Protein AF-A0A955VWE9-F1 (afdb_monomer_lite)

Foldseek 3Di:
DVVVLVVLLVVLVVFEVLSVLQVVDPCSSVQWDKDKAAAFGWPFAALAQLFWKKAWQAAKKFWWAQDPNDTDRQEIDGHSDMASVLCLVVVAGRRTIIGTNHTTMIIIGGSVVCNVCCVVRLQNCQAVVQVNVVVLADGAAYWYKHWDDDPNATKIWIWHQHPVRKIWIWIDGGNFPKIKIATPPDDAPDKAWDDDPLKIKIFGHHVQAGRIIIIGDDDPCNNVNSCRNRVRNGQDPQLSVCCNVPVGSVVDDDDDDWAAQASQQRHTPVNLLVQVVVDDQALVSSCVPRVGCQAFNPSSQVSCVSNPNPFWFKWAKAWDDDQDPFKTKIWTFGPDDWQDDEFQQWWKKKWFQQPNDIDIHIFGFLDDDRRGTMGMAGHDPPDRVRVCCVVCHPVRGMMIIGHTHYDLGDAADAAEAAEAAEDSSCSSLSSVLVRCPPPGNYAYEYEYEYAVVRDGGCPVVVVVCVVSVSYHYHYHNCVVRNDDALVNLLVVCVVRPPYQYEYEDPPVRCSHSVVSCVVSPPAFVSYGYRYDDDRPGDDDDTDHRPPDDDDDDDDDDDDDDDDPSVVSVVVVVVD

Sequence (575 aa):
TTAGRAQLLGELAAQSDLFQALAAEADFADALAEVAIPPGGRLMREGEPADALYLITSGIAGIYRRDAGREVKVGQAGAGECVGELGLVSRAPRAATVMAETFLKALRLSGDWFRARYAGSETLRAWFGTLEGAYQLPRRGLVTRHGGELEGRDAMTNLYHLDDGRQVAVTLVVGDAVVNATQIGARPDASLGYAGGGVERTLHLRGDRLVGVSAVGPWAELPDVMERLLDRRRVTGEELAAFEHGGSLSGKAPSYTDELLCVCLQVPRAEVRRAVRSGCHDVASVQARTGCGTVCGGCVPAVVDLLGGRGFMPATIEPIQEHSATVQSFFLRPAEGEVLPALAGQHVVVRARVDGDAIERAYTISGVDPEGYEITVKREDQGVFSRWLFDHAGHGETVWILPPGGSTTWTPGERPVVCFVAGIGATLAMAIVRAAGESPPGPVVVHQSGRAGEGFVFDEELTALAAAGLITRVRRATDVEGRLDEDEVAAVLASFPEADCFVCGPTSYLEQVGGYLWAQGVPADRVHVEVFEHAGGPPPAPVTALVRAAEGYFVRPVSREGGALRRALAGLARG

Structure (mmCIF, N/CA/C/O backbone):
data_AF-A0A955VWE9-F1
#
_entry.id   AF-A0A955VWE9-F1
#
loop_
_atom_site.group_PDB
_atom_site.id
_atom_site.type_symbol
_atom_site.label_atom_id
_atom_site.label_alt_id
_atom_site.label_comp_id
_atom_site.label_asym_id
_atom_site.label_entity_id
_atom_site.label_seq_id
_atom_site.pdbx_PDB_ins_code
_atom_site.Cartn_x
_atom_site.Cartn_y
_atom_site.Cartn_z
_atom_site.occupancy
_atom_site.B_iso_or_equiv
_atom_site.auth_seq_id
_atom_site.auth_comp_id
_atom_site.auth_asym_id
_atom_site.auth_atom_id
_atom_site.pdbx_PDB_model_num
ATOM 1 N N . THR A 1 1 ? -18.953 -21.162 17.338 1.00 46.75 1 THR A N 1
ATOM 2 C CA . THR A 1 1 ? -18.649 -22.421 18.061 1.00 46.75 1 THR A CA 1
ATOM 3 C C . THR A 1 1 ? -17.724 -23.263 17.203 1.00 46.75 1 THR A C 1
ATOM 5 O O . THR A 1 1 ? -17.767 -23.123 15.986 1.00 46.75 1 THR A O 1
ATOM 8 N N . THR A 1 2 ? -16.911 -24.144 17.790 1.00 52.09 2 THR A N 1
ATOM 9 C CA . THR A 1 2 ? -16.018 -25.055 17.043 1.00 52.09 2 THR A CA 1
ATOM 10 C C . THR A 1 2 ? -16.783 -25.906 16.016 1.00 52.09 2 THR A C 1
ATOM 12 O O . THR A 1 2 ? -16.316 -26.091 14.899 1.00 52.09 2 THR A O 1
ATOM 15 N N . ALA A 1 3 ? -18.015 -26.317 16.348 1.00 45.50 3 ALA A N 1
ATOM 16 C CA . ALA A 1 3 ? -18.912 -27.035 15.438 1.00 45.50 3 ALA A CA 1
ATOM 17 C C . ALA A 1 3 ? -19.350 -26.198 14.217 1.00 45.50 3 ALA A C 1
ATOM 19 O O . ALA A 1 3 ? -19.332 -26.698 13.097 1.00 45.50 3 ALA A O 1
ATOM 20 N N . GLY A 1 4 ? -19.678 -24.913 14.407 1.00 55.62 4 GLY A N 1
ATOM 21 C CA . GLY A 1 4 ? -20.035 -24.015 13.300 1.00 55.62 4 GLY A CA 1
ATOM 22 C C . GLY A 1 4 ? -18.854 -23.698 12.375 1.00 55.62 4 GLY A C 1
ATOM 23 O O . GLY A 1 4 ? -19.037 -23.572 11.169 1.00 55.62 4 GLY A O 1
ATOM 24 N N . ARG A 1 5 ? -17.631 -23.636 12.920 1.00 62.12 5 ARG A N 1
ATOM 25 C CA . ARG A 1 5 ? -16.400 -23.434 12.137 1.00 62.12 5 ARG A CA 1
ATOM 26 C C . ARG A 1 5 ? -16.076 -24.650 11.266 1.00 62.12 5 ARG A C 1
ATOM 28 O O . ARG A 1 5 ? -15.770 -24.481 10.094 1.00 62.12 5 ARG A O 1
ATOM 35 N N . ALA A 1 6 ? -16.192 -25.866 11.804 1.00 67.00 6 ALA A N 1
ATOM 36 C CA . ALA A 1 6 ? -15.973 -27.094 11.036 1.00 67.00 6 ALA A CA 1
ATOM 37 C C . ALA A 1 6 ? -16.998 -27.265 9.899 1.00 67.00 6 ALA A C 1
ATOM 39 O O . ALA A 1 6 ? -16.624 -27.624 8.785 1.00 67.00 6 ALA A O 1
ATOM 40 N N . GLN A 1 7 ? -18.271 -26.948 10.159 1.00 68.81 7 GLN A N 1
ATOM 41 C CA . GLN A 1 7 ? -19.314 -26.960 9.133 1.00 68.81 7 GLN A CA 1
ATOM 42 C C . GLN A 1 7 ? -19.029 -25.941 8.018 1.00 68.81 7 GLN A C 1
ATOM 44 O O . GLN A 1 7 ? -19.062 -26.305 6.847 1.00 68.81 7 GLN A O 1
ATOM 49 N N . LEU A 1 8 ? -18.677 -24.700 8.375 1.00 67.31 8 LEU A N 1
ATOM 50 C CA . LEU A 1 8 ? -18.318 -23.655 7.411 1.00 67.31 8 LEU A CA 1
ATOM 51 C C . LEU A 1 8 ? -17.132 -24.072 6.526 1.00 67.31 8 LEU A C 1
ATOM 53 O O . LEU A 1 8 ? -17.169 -23.877 5.316 1.00 67.31 8 LEU A O 1
ATOM 57 N N . LEU A 1 9 ? -16.086 -24.664 7.111 1.00 69.25 9 LEU A N 1
ATOM 58 C CA . LEU A 1 9 ? -14.929 -25.146 6.351 1.00 69.25 9 LEU A CA 1
ATOM 59 C C . LEU A 1 9 ? -15.299 -26.287 5.396 1.00 69.25 9 LEU A C 1
ATOM 61 O O . LEU A 1 9 ? -14.820 -26.297 4.265 1.00 69.25 9 LEU A O 1
ATOM 65 N N . GLY A 1 10 ? -16.183 -27.199 5.810 1.00 68.94 10 GLY A N 1
ATOM 66 C CA . GLY A 1 10 ? -16.711 -28.252 4.940 1.00 68.94 10 GLY A CA 1
ATOM 67 C C . GLY A 1 10 ? -17.553 -27.708 3.780 1.00 68.94 10 GLY A C 1
ATOM 68 O O . GLY A 1 10 ? -17.400 -28.155 2.647 1.00 68.94 10 GLY A O 1
ATOM 69 N N . GLU A 1 11 ? -18.400 -26.708 4.036 1.00 68.00 11 GLU A N 1
ATOM 70 C CA . GLU A 1 11 ? -19.211 -26.046 3.004 1.00 68.00 11 GLU A CA 1
ATOM 71 C C . GLU A 1 11 ? -18.351 -25.271 1.995 1.00 68.00 11 GLU A C 1
ATOM 73 O O . GLU A 1 11 ? -18.634 -25.311 0.800 1.00 68.00 11 GLU A O 1
ATOM 78 N N . LEU A 1 12 ? -17.284 -24.605 2.449 1.00 65.56 12 LEU A N 1
ATOM 79 C CA . LEU A 1 12 ? -16.346 -23.889 1.577 1.00 65.56 12 LEU A CA 1
ATOM 80 C C . LEU A 1 12 ? -15.490 -24.845 0.742 1.00 65.56 12 LEU A C 1
ATOM 82 O O . LEU A 1 12 ? -15.320 -24.621 -0.454 1.00 65.56 12 LEU A O 1
ATOM 86 N N . ALA A 1 13 ? -15.001 -25.930 1.347 1.00 68.31 13 ALA A N 1
ATOM 87 C CA . ALA A 1 13 ? -14.293 -26.990 0.635 1.00 68.31 13 ALA A CA 1
ATOM 88 C C . ALA A 1 13 ? -15.188 -27.630 -0.443 1.00 68.31 13 ALA A C 1
ATOM 90 O O . ALA A 1 13 ? -14.739 -27.891 -1.552 1.00 68.31 13 ALA A O 1
ATOM 91 N N . ALA A 1 14 ? -16.486 -27.802 -0.188 1.00 65.94 14 ALA A N 1
ATOM 92 C CA . ALA A 1 14 ? -17.420 -28.313 -1.194 1.00 65.94 14 ALA A CA 1
ATOM 93 C C . ALA A 1 14 ? -17.694 -27.336 -2.360 1.00 65.94 14 ALA A C 1
ATOM 95 O O . ALA A 1 14 ? -18.230 -27.751 -3.385 1.00 65.94 14 ALA A O 1
ATOM 96 N N . GLN A 1 15 ? -17.371 -26.048 -2.208 1.00 59.84 15 GLN A N 1
ATOM 97 C CA . GLN A 1 15 ? -17.632 -25.002 -3.206 1.00 59.84 15 GLN A CA 1
ATOM 98 C C . GLN A 1 15 ? -16.394 -24.616 -4.023 1.00 59.84 15 GLN A C 1
ATOM 100 O O . GLN A 1 15 ? -16.530 -23.893 -5.011 1.00 59.84 15 GLN A O 1
ATOM 105 N N . SER A 1 16 ? -15.200 -25.043 -3.606 1.00 68.06 16 SER A N 1
ATOM 106 C CA . SER A 1 16 ? -13.947 -24.606 -4.212 1.00 68.06 16 SER A CA 1
ATOM 107 C C . SER A 1 16 ? -12.825 -25.611 -3.983 1.00 68.06 16 SER A C 1
ATOM 109 O O . SER A 1 16 ? -12.411 -25.863 -2.851 1.00 68.06 16 SER A O 1
ATOM 111 N N . ASP A 1 17 ? -12.277 -26.138 -5.068 1.00 69.69 17 ASP A N 1
ATOM 112 C CA . ASP A 1 17 ? -11.199 -27.129 -5.030 1.00 69.69 17 ASP A CA 1
ATOM 113 C C . ASP A 1 17 ? -9.894 -26.534 -4.469 1.00 69.69 17 ASP A C 1
ATOM 115 O O . ASP A 1 17 ? -9.135 -27.208 -3.773 1.00 69.69 17 ASP A O 1
ATOM 119 N N . LEU A 1 18 ? -9.690 -25.220 -4.631 1.00 73.94 18 LEU A N 1
ATOM 120 C CA . LEU A 1 18 ? -8.635 -24.480 -3.935 1.00 73.94 18 LEU A CA 1
ATOM 121 C C . LEU A 1 18 ? -8.772 -24.592 -2.407 1.00 73.94 18 LEU A C 1
ATOM 123 O O . LEU A 1 18 ? -7.780 -24.721 -1.688 1.00 73.94 18 LEU A O 1
ATOM 127 N N . PHE A 1 19 ? -10.001 -24.531 -1.894 1.00 75.56 19 PHE A N 1
ATOM 128 C CA . PHE A 1 19 ? -10.256 -24.660 -0.463 1.00 75.56 19 PHE A CA 1
ATOM 129 C C . PHE A 1 19 ? -10.091 -26.101 -0.000 1.00 75.56 19 PHE A C 1
ATOM 131 O O . PHE A 1 19 ? -9.612 -26.301 1.111 1.00 75.56 19 PHE A O 1
ATOM 138 N N . GLN A 1 20 ? -10.422 -27.094 -0.832 1.00 77.44 20 GLN A N 1
ATOM 139 C CA . GLN A 1 20 ? -10.095 -28.494 -0.538 1.00 77.44 20 GLN A CA 1
ATOM 140 C C . GLN A 1 20 ? -8.583 -28.692 -0.429 1.00 77.44 20 GLN A C 1
ATOM 142 O O . GLN A 1 20 ? -8.117 -29.288 0.541 1.00 77.44 20 GLN A O 1
ATOM 147 N N . ALA A 1 21 ? -7.816 -28.132 -1.369 1.00 77.88 21 ALA A N 1
ATOM 148 C CA . ALA A 1 21 ? -6.359 -28.196 -1.359 1.00 77.88 21 ALA A CA 1
ATOM 149 C C . ALA A 1 21 ? -5.762 -27.562 -0.093 1.00 77.88 21 ALA A C 1
ATOM 151 O O . ALA A 1 21 ? -4.878 -28.142 0.529 1.00 77.88 21 ALA A O 1
ATOM 152 N N . LEU A 1 22 ? -6.270 -26.399 0.327 1.00 83.12 22 LEU A N 1
ATOM 153 C CA . LEU A 1 22 ? -5.845 -25.750 1.570 1.00 83.12 22 LEU A CA 1
ATOM 154 C C . LEU A 1 22 ? -6.295 -26.521 2.822 1.00 83.12 22 LEU A C 1
ATOM 156 O O . LEU A 1 22 ? -5.528 -26.630 3.774 1.00 83.12 22 LEU A O 1
ATOM 160 N N . ALA A 1 23 ? -7.508 -27.079 2.822 1.00 82.69 23 ALA A N 1
ATOM 161 C CA . ALA A 1 23 ? -8.064 -27.830 3.948 1.00 82.69 23 ALA A CA 1
ATOM 162 C C . ALA A 1 23 ? -7.419 -29.203 4.165 1.00 82.69 23 ALA A C 1
ATOM 164 O O . ALA A 1 23 ? -7.522 -29.748 5.264 1.00 82.69 23 ALA A O 1
ATOM 165 N N . ALA A 1 24 ? -6.743 -29.745 3.151 1.00 83.56 24 ALA A N 1
ATOM 166 C CA . ALA A 1 24 ? -5.959 -30.969 3.267 1.00 83.56 24 ALA A CA 1
ATOM 167 C C . ALA A 1 24 ? -4.662 -30.781 4.079 1.00 83.56 24 ALA A C 1
ATOM 169 O O . ALA A 1 24 ? -4.081 -31.762 4.544 1.00 83.56 24 ALA A O 1
ATOM 170 N N . GLU A 1 25 ? -4.201 -29.541 4.267 1.00 85.38 25 GLU A N 1
ATOM 171 C CA . GLU A 1 25 ? -2.979 -29.243 5.009 1.00 85.38 25 GLU A CA 1
ATOM 172 C C . GLU A 1 25 ? -3.196 -29.283 6.530 1.00 85.38 25 GLU A C 1
ATOM 174 O O . GLU A 1 25 ? -4.198 -28.798 7.067 1.00 85.38 25 GLU A O 1
ATOM 179 N N . ALA A 1 26 ? -2.201 -29.803 7.253 1.00 79.50 26 ALA A N 1
ATOM 180 C CA . ALA A 1 26 ? -2.237 -29.873 8.712 1.00 79.50 26 ALA A CA 1
ATOM 181 C C . ALA A 1 26 ? -2.402 -28.481 9.346 1.00 79.50 26 ALA A C 1
ATOM 183 O O . ALA A 1 26 ? -1.812 -27.500 8.881 1.00 79.50 26 ALA A O 1
ATOM 184 N N . ASP A 1 27 ? -3.167 -28.408 10.436 1.00 82.19 27 ASP A N 1
ATOM 185 C CA . ASP A 1 27 ? -3.446 -27.194 11.222 1.00 82.19 27 ASP A CA 1
ATOM 186 C C . ASP A 1 27 ? -4.120 -26.054 10.432 1.00 82.19 27 ASP A C 1
ATOM 188 O O . ASP A 1 27 ? -4.168 -24.916 10.904 1.00 82.19 27 ASP A O 1
ATOM 192 N N . PHE A 1 28 ? -4.654 -26.323 9.231 1.00 83.19 28 PHE A N 1
ATOM 193 C CA . PHE A 1 28 ? -5.336 -25.309 8.418 1.00 83.19 28 PHE A CA 1
ATOM 194 C C . PHE A 1 28 ? -6.487 -24.656 9.179 1.00 83.19 28 PHE A C 1
ATOM 196 O O . PHE A 1 28 ? -6.595 -23.433 9.224 1.00 83.19 28 PHE A O 1
ATOM 203 N N . ALA A 1 29 ? -7.316 -25.469 9.836 1.00 79.56 29 ALA A N 1
ATOM 204 C CA . ALA A 1 29 ? -8.454 -24.974 10.596 1.00 79.56 29 ALA A CA 1
ATOM 205 C C . ALA A 1 29 ? -8.041 -24.040 11.742 1.00 79.56 29 ALA A C 1
ATOM 207 O O . ALA A 1 29 ? -8.810 -23.133 12.051 1.00 79.56 29 ALA A O 1
ATOM 208 N N . ASP A 1 30 ? -6.858 -24.215 12.334 1.00 79.56 30 ASP A N 1
ATOM 209 C CA . ASP A 1 30 ? -6.364 -23.410 13.460 1.00 79.56 30 ASP A CA 1
ATOM 210 C C . ASP A 1 30 ? -5.670 -22.121 12.997 1.00 79.56 30 ASP A C 1
ATOM 212 O O . ASP A 1 30 ? -5.654 -21.123 13.715 1.00 79.56 30 ASP A O 1
ATOM 216 N N . ALA A 1 31 ? -5.168 -22.100 11.761 1.00 83.00 31 ALA A N 1
ATOM 217 C CA . ALA A 1 31 ? -4.455 -20.968 11.173 1.00 83.00 31 ALA A CA 1
ATOM 218 C C . ALA A 1 31 ? -5.357 -19.836 10.644 1.00 83.00 31 ALA A C 1
ATOM 220 O O . ALA A 1 31 ? -4.852 -18.819 10.156 1.00 83.00 31 ALA A O 1
ATOM 221 N N . LEU A 1 32 ? -6.680 -20.009 10.710 1.00 84.50 32 LEU A N 1
ATOM 222 C CA . LEU A 1 32 ? -7.656 -19.073 10.150 1.00 84.50 32 LEU A CA 1
ATOM 223 C C . LEU A 1 32 ? -8.135 -18.046 11.186 1.00 84.50 32 LEU A C 1
ATOM 225 O O . LEU A 1 32 ? -8.531 -18.387 12.302 1.00 84.50 32 LEU A O 1
ATOM 229 N N . ALA A 1 33 ? -8.188 -16.779 10.793 1.00 84.75 33 ALA A N 1
ATOM 230 C CA . ALA A 1 33 ? -8.828 -15.715 11.561 1.00 84.75 33 ALA A CA 1
ATOM 231 C C . ALA A 1 33 ? -10.059 -15.197 10.811 1.00 84.75 33 ALA A C 1
ATOM 233 O O . ALA A 1 33 ? -10.001 -14.969 9.606 1.00 84.75 33 ALA A O 1
ATOM 234 N N . GLU A 1 34 ? -11.181 -15.015 11.504 1.00 82.62 34 GLU A N 1
ATOM 235 C CA . GLU A 1 34 ? -12.373 -14.422 10.894 1.00 82.62 34 GLU A CA 1
ATOM 236 C C . GLU A 1 34 ? -12.161 -12.926 10.665 1.00 82.62 34 GLU A C 1
ATOM 238 O O . GLU A 1 34 ? -11.672 -12.210 11.537 1.00 82.62 34 GLU A O 1
ATOM 243 N N . VAL A 1 35 ? -12.545 -12.460 9.481 1.00 80.88 35 VAL A N 1
ATOM 244 C CA . VAL A 1 35 ? -12.499 -11.055 9.089 1.00 80.88 35 VAL A CA 1
ATOM 245 C C . VAL A 1 35 ? -13.864 -10.674 8.537 1.00 80.88 35 VAL A C 1
ATOM 247 O O . VAL A 1 35 ? -14.406 -11.352 7.665 1.00 80.88 35 VAL A O 1
ATOM 250 N N . ALA A 1 36 ? -14.426 -9.583 9.049 1.00 69.69 36 ALA A N 1
ATOM 251 C CA . ALA A 1 36 ? -15.669 -9.005 8.562 1.00 69.69 36 ALA A CA 1
ATOM 252 C C . ALA A 1 36 ? -15.424 -7.540 8.210 1.00 69.69 36 ALA A C 1
ATOM 254 O O . ALA A 1 36 ? -14.909 -6.785 9.030 1.00 69.69 36 ALA A O 1
ATOM 255 N N . ILE A 1 37 ? -15.776 -7.157 6.986 1.00 68.50 37 ILE A N 1
ATOM 256 C CA . ILE A 1 37 ? -15.509 -5.832 6.439 1.00 68.50 37 ILE A CA 1
ATOM 257 C C . ILE A 1 37 ? -16.820 -5.248 5.896 1.00 68.50 37 ILE A C 1
ATOM 259 O O . ILE A 1 37 ? -17.484 -5.902 5.085 1.00 68.50 37 ILE A O 1
ATOM 263 N N . PRO A 1 38 ? -17.236 -4.045 6.334 1.00 51.91 38 PRO A N 1
ATOM 264 C CA . PRO A 1 38 ? -18.419 -3.386 5.790 1.00 51.91 38 PRO A CA 1
ATOM 265 C C . PRO A 1 38 ? -18.175 -2.920 4.343 1.00 51.91 38 PRO A C 1
ATOM 267 O O . PRO A 1 38 ? -17.019 -2.790 3.933 1.00 51.91 38 PRO A O 1
ATOM 270 N N . PRO A 1 39 ? -19.233 -2.618 3.566 1.00 62.88 39 PRO A N 1
ATOM 271 C CA . PRO A 1 39 ? -19.081 -2.008 2.245 1.00 62.88 39 PRO A CA 1
ATOM 272 C C . PRO A 1 39 ? -18.141 -0.790 2.277 1.00 62.88 39 PRO A C 1
ATOM 274 O O . PRO A 1 39 ? -18.254 0.063 3.153 1.00 62.88 39 PRO A O 1
ATOM 277 N N . GLY A 1 40 ? -17.206 -0.719 1.331 1.00 63.06 40 GLY A N 1
ATOM 278 C CA . GLY A 1 40 ? -16.155 0.299 1.244 1.00 63.06 40 GLY A CA 1
ATOM 279 C C . GLY A 1 40 ? -14.890 -0.003 2.058 1.00 63.06 40 GLY A C 1
ATOM 280 O O . GLY A 1 40 ? -13.843 0.589 1.795 1.00 63.06 40 GLY A O 1
ATOM 281 N N . GLY A 1 41 ? -14.936 -0.942 3.009 1.00 63.12 41 GLY A N 1
ATOM 282 C CA . GLY A 1 41 ? -13.753 -1.358 3.761 1.00 63.12 41 GLY A CA 1
ATOM 283 C C . GLY A 1 41 ? -12.804 -2.216 2.916 1.00 63.12 41 GLY A C 1
ATOM 284 O O . GLY A 1 41 ? -13.228 -2.920 2.000 1.00 63.12 41 GLY A O 1
ATOM 285 N N . ARG A 1 42 ? -11.499 -2.173 3.201 1.00 85.00 42 ARG A N 1
ATOM 286 C CA . ARG A 1 42 ? -10.464 -2.844 2.392 1.00 85.00 42 ARG A CA 1
ATOM 287 C C . ARG A 1 42 ? -9.909 -4.071 3.113 1.00 85.00 42 ARG A C 1
ATOM 289 O O . ARG A 1 42 ? -9.577 -3.991 4.286 1.00 85.00 42 ARG A O 1
ATOM 296 N N . LEU A 1 43 ? -9.800 -5.192 2.397 1.00 85.00 43 LEU A N 1
ATOM 297 C CA . LEU A 1 43 ? -9.085 -6.391 2.861 1.00 85.00 43 LEU A CA 1
ATOM 298 C C . LEU A 1 43 ? -7.570 -6.244 2.698 1.00 85.00 43 LEU A C 1
ATOM 300 O O . LEU A 1 43 ? -6.804 -6.815 3.466 1.00 85.00 43 LEU A O 1
ATOM 304 N N . MET A 1 44 ? -7.155 -5.550 1.639 1.00 89.88 44 MET A N 1
ATOM 305 C CA . MET A 1 44 ? -5.760 -5.288 1.295 1.00 89.88 44 MET A CA 1
ATOM 306 C C . MET A 1 44 ? -5.701 -4.151 0.271 1.00 89.88 44 MET A C 1
ATOM 308 O O . MET A 1 44 ? -6.672 -3.919 -0.460 1.00 89.88 44 MET A O 1
ATOM 312 N N . ARG A 1 45 ? -4.565 -3.475 0.161 1.00 87.88 45 ARG A N 1
ATOM 313 C CA . ARG A 1 45 ? -4.320 -2.415 -0.824 1.00 87.88 45 ARG A CA 1
ATOM 314 C C . ARG A 1 45 ? -3.197 -2.802 -1.765 1.00 87.88 45 ARG A C 1
ATOM 316 O O . ARG A 1 45 ? -2.216 -3.397 -1.339 1.00 87.88 45 ARG A O 1
ATOM 323 N N . GLU A 1 46 ? -3.316 -2.406 -3.028 1.00 82.94 46 GLU A N 1
ATOM 324 C CA . GLU A 1 46 ? -2.212 -2.500 -3.985 1.00 82.94 46 GLU A CA 1
ATOM 325 C C . GLU A 1 46 ? -0.940 -1.859 -3.409 1.00 82.94 46 GLU A C 1
ATOM 327 O O . GLU A 1 46 ? -0.989 -0.756 -2.865 1.00 82.94 46 GLU A O 1
ATOM 332 N N . GLY A 1 47 ? 0.190 -2.554 -3.518 1.00 75.94 47 GLY A N 1
ATOM 333 C CA . GLY A 1 47 ? 1.481 -2.109 -2.996 1.00 75.94 47 GLY A CA 1
ATOM 334 C C . GLY A 1 47 ? 1.761 -2.465 -1.530 1.00 75.94 47 GLY A C 1
ATOM 335 O O . GLY A 1 47 ? 2.915 -2.368 -1.120 1.00 75.94 47 GLY A O 1
ATOM 336 N N . GLU A 1 48 ? 0.779 -2.928 -0.745 1.00 78.75 48 GLU A N 1
ATOM 337 C CA . GLU A 1 48 ? 1.038 -3.419 0.621 1.00 78.75 48 GLU A CA 1
ATOM 338 C C . GLU A 1 48 ? 1.848 -4.729 0.604 1.00 78.75 48 GLU A C 1
ATOM 340 O O . GLU A 1 48 ? 1.767 -5.498 -0.357 1.00 78.75 48 GLU A O 1
ATOM 345 N N . PRO A 1 49 ? 2.615 -5.055 1.656 1.00 77.94 49 PRO A N 1
ATOM 346 C CA . PRO A 1 49 ? 3.199 -6.383 1.798 1.00 77.94 49 PRO A CA 1
ATOM 347 C C . PRO A 1 49 ? 2.127 -7.481 1.781 1.00 77.94 49 PRO A C 1
ATOM 349 O O . PRO A 1 49 ? 1.059 -7.360 2.383 1.00 77.94 49 PRO A O 1
ATOM 352 N N . ALA A 1 50 ? 2.419 -8.596 1.113 1.00 77.00 50 ALA A N 1
ATOM 353 C CA . ALA A 1 50 ? 1.568 -9.772 1.188 1.00 77.00 50 ALA A CA 1
ATOM 354 C C . ALA A 1 50 ? 1.856 -10.562 2.475 1.00 77.00 50 ALA A C 1
ATOM 356 O O . ALA A 1 50 ? 2.815 -11.331 2.577 1.00 77.00 50 ALA A O 1
ATOM 357 N N . ASP A 1 51 ? 1.013 -10.348 3.478 1.00 86.62 51 ASP A N 1
ATOM 358 C CA . ASP A 1 51 ? 1.120 -10.918 4.824 1.00 86.62 51 ASP A CA 1
ATOM 359 C C . ASP A 1 51 ? 0.107 -12.044 5.097 1.00 86.62 51 ASP A C 1
ATOM 361 O O . ASP A 1 51 ? 0.256 -12.799 6.055 1.00 86.62 51 ASP A O 1
ATOM 365 N N . ALA A 1 52 ? -0.921 -12.164 4.258 1.00 91.50 52 ALA A N 1
ATOM 366 C CA . ALA A 1 52 ? -2.000 -13.140 4.377 1.00 91.50 52 ALA A CA 1
ATOM 367 C C . ALA A 1 52 ? -2.724 -13.351 3.046 1.00 91.50 52 ALA A C 1
ATOM 369 O O . ALA A 1 52 ? -2.639 -12.511 2.159 1.00 91.50 52 ALA A O 1
ATOM 370 N N . LEU A 1 53 ? -3.485 -14.428 2.904 1.00 91.31 53 LEU A N 1
ATOM 371 C CA . LEU A 1 53 ? -4.530 -14.518 1.880 1.00 91.31 53 LEU A CA 1
ATOM 372 C C . LEU A 1 53 ? -5.891 -14.575 2.559 1.00 91.31 53 LEU A C 1
ATOM 374 O O . LEU A 1 53 ? -5.993 -14.943 3.731 1.00 91.31 53 LEU A O 1
ATOM 378 N N . TYR A 1 54 ? -6.930 -14.195 1.830 1.00 92.19 54 TYR A N 1
ATOM 379 C CA . TYR A 1 54 ? -8.283 -14.147 2.356 1.00 92.19 54 TYR A CA 1
ATOM 380 C C . TYR A 1 54 ? -9.182 -15.047 1.538 1.00 92.19 54 TYR A C 1
ATOM 382 O O . TYR A 1 54 ? -9.239 -14.962 0.313 1.00 92.19 54 TYR A O 1
ATOM 390 N N . LEU A 1 55 ? -9.888 -15.901 2.255 1.00 86.31 55 LEU A N 1
ATOM 391 C CA . LEU A 1 55 ? -10.838 -16.857 1.736 1.00 86.31 55 LEU A CA 1
ATOM 392 C C . LEU A 1 55 ? -12.239 -16.290 1.940 1.00 86.31 55 LEU A C 1
ATOM 394 O O . LEU A 1 55 ? -12.703 -16.205 3.077 1.00 86.31 55 LEU A O 1
ATOM 398 N N . ILE A 1 56 ? -12.900 -15.846 0.875 1.00 79.56 56 ILE A N 1
ATOM 399 C CA . ILE A 1 56 ? -14.191 -15.166 1.002 1.00 79.56 56 ILE A CA 1
ATOM 400 C C . ILE A 1 56 ? -15.271 -16.203 1.308 1.00 79.56 56 ILE A C 1
ATOM 402 O O . ILE A 1 56 ? -15.444 -17.181 0.583 1.00 79.56 56 ILE A O 1
ATOM 406 N N . THR A 1 57 ? -16.017 -15.974 2.387 1.00 72.25 57 THR A N 1
ATOM 407 C CA . THR A 1 57 ? -17.082 -16.877 2.843 1.00 72.25 57 THR A CA 1
ATOM 408 C C . THR A 1 57 ? -18.472 -16.338 2.548 1.00 72.25 57 THR A C 1
ATOM 410 O O . THR A 1 57 ? -19.403 -17.109 2.340 1.00 72.25 57 THR A O 1
ATOM 413 N N . SER A 1 58 ? -18.629 -15.014 2.491 1.00 66.75 58 SER A N 1
ATOM 414 C CA . SER A 1 58 ? -19.867 -14.367 2.050 1.00 66.75 58 SER A CA 1
ATOM 415 C C . SER A 1 58 ? -19.605 -12.924 1.631 1.00 66.75 58 SER A C 1
ATOM 417 O O . SER A 1 58 ? -18.714 -12.283 2.184 1.00 66.75 58 SER A O 1
ATOM 419 N N . GLY A 1 59 ? -20.422 -12.398 0.720 1.00 63.84 59 GLY A N 1
ATOM 420 C CA . GLY A 1 59 ? -20.299 -11.033 0.213 1.00 63.84 59 GLY A CA 1
ATOM 421 C C . GLY A 1 59 ? -19.461 -10.931 -1.058 1.00 63.84 59 GLY A C 1
ATOM 422 O O . GLY A 1 59 ? -19.096 -11.938 -1.664 1.00 63.84 59 GLY A O 1
ATOM 423 N N . ILE A 1 60 ? -19.208 -9.694 -1.475 1.00 71.81 60 ILE A N 1
ATOM 424 C CA . ILE A 1 60 ? -18.533 -9.345 -2.720 1.00 71.81 60 ILE A CA 1
ATOM 425 C C . ILE A 1 60 ? -17.351 -8.432 -2.417 1.00 71.81 60 ILE A C 1
ATOM 427 O O . ILE A 1 60 ? -17.508 -7.418 -1.738 1.00 71.81 60 ILE A O 1
ATOM 431 N N . ALA A 1 61 ? -16.190 -8.769 -2.968 1.00 81.81 61 ALA A N 1
ATOM 432 C CA . ALA A 1 61 ? -14.980 -7.971 -2.920 1.00 81.81 61 ALA A CA 1
ATOM 433 C C . ALA A 1 61 ? -14.593 -7.504 -4.331 1.00 81.81 61 ALA A C 1
ATOM 435 O O . ALA A 1 61 ? -14.329 -8.319 -5.210 1.00 81.81 61 ALA A O 1
ATOM 436 N N . GLY A 1 62 ? -14.544 -6.200 -4.571 1.00 81.38 62 GLY A N 1
ATOM 437 C CA . GLY A 1 62 ? -14.001 -5.618 -5.793 1.00 81.38 62 GLY A CA 1
ATOM 438 C C . GLY A 1 62 ? -12.474 -5.612 -5.766 1.00 81.38 62 GLY A C 1
ATOM 439 O O . GLY A 1 62 ? -11.868 -5.346 -4.729 1.00 81.38 62 GLY A O 1
ATOM 440 N N . ILE A 1 63 ? -11.852 -5.896 -6.909 1.00 84.56 63 ILE A N 1
ATOM 441 C CA . ILE A 1 63 ? -10.398 -5.909 -7.099 1.00 84.56 63 ILE A CA 1
ATOM 442 C C . ILE A 1 63 ? -10.036 -4.726 -7.995 1.00 84.56 63 ILE A C 1
ATOM 444 O O . ILE A 1 63 ? -10.479 -4.653 -9.144 1.00 84.56 63 ILE A O 1
ATOM 448 N N . TYR A 1 64 ? -9.220 -3.811 -7.491 1.00 82.69 64 TYR A N 1
ATOM 449 C CA . TYR A 1 64 ? -8.899 -2.540 -8.131 1.00 82.69 64 TYR A CA 1
ATOM 450 C C . TYR A 1 64 ? -7.395 -2.416 -8.344 1.00 82.69 64 TYR A C 1
ATOM 452 O O . TYR A 1 64 ? -6.615 -2.776 -7.465 1.00 82.69 64 TYR A O 1
ATOM 460 N N . ARG A 1 65 ? -6.991 -1.892 -9.501 1.00 77.75 65 ARG A N 1
ATOM 461 C CA . ARG A 1 65 ? -5.599 -1.521 -9.784 1.00 77.75 65 ARG A CA 1
ATOM 462 C C . ARG A 1 65 ? -5.503 -0.053 -10.130 1.00 77.75 65 ARG A C 1
ATOM 464 O O . ARG A 1 65 ? -6.433 0.509 -10.709 1.00 77.75 65 ARG A O 1
ATOM 471 N N . ARG A 1 66 ? -4.363 0.546 -9.833 1.00 74.19 66 ARG A N 1
ATOM 472 C CA . ARG A 1 66 ? -4.048 1.910 -10.221 1.00 74.19 66 ARG A CA 1
ATOM 473 C C . ARG A 1 66 ? -3.557 1.932 -11.667 1.00 74.19 66 ARG A C 1
ATOM 475 O O . ARG A 1 66 ? -2.516 1.373 -11.985 1.00 74.19 66 ARG A O 1
ATOM 482 N N . ASP A 1 67 ? -4.298 2.609 -12.535 1.00 56.00 67 ASP A N 1
ATOM 483 C CA . ASP A 1 67 ? -3.903 2.885 -13.918 1.00 56.00 67 ASP A CA 1
ATOM 484 C C . ASP A 1 67 ? -3.993 4.394 -14.175 1.00 56.00 67 ASP A C 1
ATOM 486 O O . ASP A 1 67 ? -5.017 5.016 -13.889 1.00 56.00 67 ASP A O 1
ATOM 490 N N . ALA A 1 68 ? -2.896 5.002 -14.636 1.00 55.28 68 ALA A N 1
ATOM 491 C CA . ALA A 1 68 ? -2.773 6.447 -14.866 1.00 55.28 68 ALA A CA 1
ATOM 492 C C . ALA A 1 68 ? -3.322 7.326 -13.711 1.00 55.28 68 ALA A C 1
ATOM 494 O O . ALA A 1 68 ? -3.966 8.353 -13.932 1.00 55.28 68 ALA A O 1
ATOM 495 N N . GLY A 1 69 ? -3.102 6.899 -12.461 1.00 58.06 69 GLY A N 1
ATOM 496 C CA . GLY A 1 69 ? -3.565 7.606 -11.260 1.00 58.06 69 GLY A CA 1
ATOM 497 C C . GLY A 1 69 ? -5.042 7.395 -10.895 1.00 58.06 69 GLY A C 1
ATOM 498 O O . GLY A 1 69 ? -5.515 8.009 -9.942 1.00 58.06 69 GLY A O 1
ATOM 499 N N . ARG A 1 70 ? -5.774 6.524 -11.599 1.00 58.31 70 ARG A N 1
ATOM 500 C CA . ARG A 1 70 ? -7.166 6.155 -11.292 1.00 58.31 70 ARG A CA 1
ATOM 501 C C . ARG A 1 70 ? -7.243 4.719 -10.782 1.00 58.31 70 ARG A C 1
ATOM 503 O O . ARG A 1 70 ? -6.612 3.833 -11.349 1.00 58.31 70 ARG A O 1
ATOM 510 N N . GLU A 1 71 ? -8.029 4.474 -9.731 1.00 65.06 71 GLU A N 1
ATOM 511 C CA . GLU A 1 71 ? -8.406 3.103 -9.360 1.00 65.06 71 GLU A CA 1
ATOM 512 C C . GLU A 1 71 ? -9.411 2.585 -10.396 1.00 65.06 71 GLU A C 1
ATOM 514 O O . GLU A 1 71 ? -10.550 3.045 -10.477 1.00 65.06 71 GLU A O 1
ATOM 519 N N . VAL A 1 72 ? -8.973 1.632 -11.210 1.00 73.50 72 VAL A N 1
ATOM 520 C CA . VAL A 1 72 ? -9.813 0.926 -12.173 1.00 73.50 72 VAL A CA 1
ATOM 521 C C . VA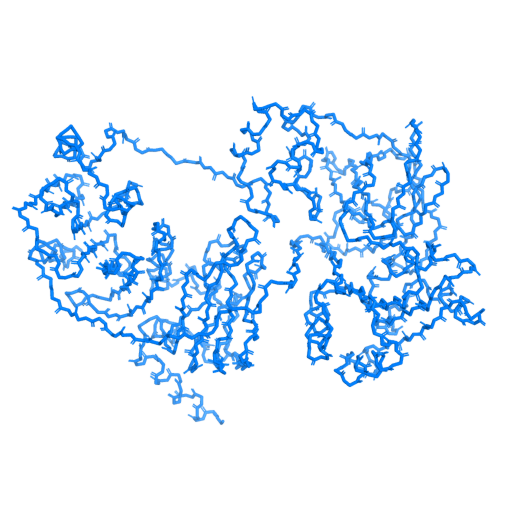L A 1 72 ? -10.214 -0.399 -11.541 1.00 73.50 72 VAL A C 1
ATOM 523 O O . VAL A 1 72 ? -9.354 -1.169 -11.106 1.00 73.50 72 VAL A O 1
ATOM 526 N N . LYS A 1 73 ? -11.520 -0.685 -11.483 1.00 77.12 73 LYS A N 1
ATOM 527 C CA . LYS A 1 73 ? -12.002 -2.015 -11.095 1.00 77.12 73 LYS A CA 1
ATOM 528 C C . LYS A 1 73 ? -11.571 -3.002 -12.176 1.00 77.12 73 LYS A C 1
ATOM 530 O O . LYS A 1 73 ? -12.026 -2.921 -13.311 1.00 77.12 73 LYS A O 1
ATOM 535 N N . VAL A 1 74 ? -10.675 -3.915 -11.825 1.00 68.38 74 VAL A N 1
ATOM 536 C CA . VAL A 1 74 ? -10.088 -4.900 -12.747 1.00 68.38 74 VAL A CA 1
ATOM 537 C C . VAL A 1 74 ? -10.585 -6.319 -12.505 1.00 68.38 74 VAL A C 1
ATOM 539 O O . VAL A 1 74 ? -10.180 -7.238 -13.215 1.00 68.38 74 VAL A O 1
ATOM 542 N N . GLY A 1 75 ? -11.403 -6.524 -11.478 1.00 68.38 75 GLY A N 1
ATOM 543 C CA . GLY A 1 75 ? -11.984 -7.816 -11.157 1.00 68.38 75 GLY A CA 1
ATOM 544 C C . GLY A 1 75 ? -12.870 -7.749 -9.926 1.00 68.38 75 GLY A C 1
ATOM 545 O O . GLY A 1 75 ? -13.090 -6.686 -9.343 1.00 68.38 75 GLY A O 1
ATOM 546 N N . GLN A 1 76 ? -13.374 -8.908 -9.538 1.00 77.12 76 GLN A N 1
ATOM 547 C CA . GLN A 1 76 ? -14.204 -9.091 -8.359 1.00 77.12 76 GLN A CA 1
ATOM 548 C C . GLN A 1 76 ? -14.026 -10.524 -7.857 1.00 77.12 76 GLN A C 1
ATOM 550 O O . GLN A 1 76 ? -13.741 -11.411 -8.660 1.00 77.12 76 GLN A O 1
ATOM 555 N N . ALA A 1 77 ? -14.194 -10.726 -6.555 1.00 76.19 77 ALA A N 1
ATOM 556 C CA . ALA A 1 77 ? -14.196 -12.023 -5.903 1.00 76.19 77 ALA A CA 1
ATOM 557 C C . ALA A 1 77 ? -15.401 -12.144 -4.950 1.00 76.19 77 ALA A C 1
ATOM 559 O O . ALA A 1 77 ? -15.809 -11.163 -4.326 1.00 76.19 77 ALA A O 1
ATOM 560 N N . GLY A 1 78 ? -15.991 -13.330 -4.844 1.00 71.38 78 GLY A N 1
ATOM 561 C CA . GLY A 1 78 ? -17.131 -13.658 -3.991 1.00 71.38 78 GLY A CA 1
ATOM 562 C C . GLY A 1 78 ? -16.911 -14.941 -3.187 1.00 71.38 78 GLY A C 1
ATOM 563 O O . GLY A 1 78 ? -15.796 -15.444 -3.086 1.00 71.38 78 GLY A O 1
ATOM 564 N N . ALA A 1 79 ? -17.976 -15.463 -2.574 1.00 70.94 79 ALA A N 1
ATOM 565 C CA . ALA A 1 79 ? -17.902 -16.667 -1.741 1.00 70.94 79 ALA A CA 1
ATOM 566 C C . ALA A 1 79 ? -17.278 -17.863 -2.489 1.00 70.94 79 ALA A C 1
ATOM 568 O O . ALA A 1 79 ? -17.662 -18.150 -3.622 1.00 70.94 79 ALA A O 1
ATOM 569 N N . GLY A 1 80 ? -16.327 -18.548 -1.846 1.00 67.69 80 GLY A N 1
ATOM 570 C CA . GLY A 1 80 ? -15.579 -19.668 -2.435 1.00 67.69 80 GLY A CA 1
ATOM 571 C C . GLY A 1 80 ? -14.357 -19.254 -3.266 1.00 67.69 80 GLY A C 1
ATOM 572 O O . GLY A 1 80 ? -13.639 -20.118 -3.771 1.00 67.69 80 GLY A O 1
ATOM 573 N N . GLU A 1 81 ? -14.074 -17.955 -3.389 1.00 74.44 81 GLU A N 1
ATOM 574 C CA . GLU A 1 81 ? -12.870 -17.435 -4.044 1.00 74.44 81 GLU A CA 1
ATOM 575 C C . GLU A 1 81 ? -11.836 -16.940 -3.021 1.00 74.44 81 GLU A C 1
ATOM 577 O O . GLU A 1 81 ? -12.164 -16.587 -1.881 1.00 74.44 81 GLU A O 1
ATOM 582 N N . CYS A 1 82 ? -10.565 -16.915 -3.432 1.00 83.12 82 CYS A N 1
ATOM 583 C CA . CYS A 1 82 ? -9.478 -16.343 -2.645 1.00 83.12 82 CYS A CA 1
ATOM 584 C C . CYS A 1 82 ? -8.989 -15.023 -3.240 1.00 83.12 82 CYS A C 1
ATOM 586 O O . CYS A 1 82 ? -9.060 -14.798 -4.450 1.00 83.12 82 CYS A O 1
ATOM 588 N N . VAL A 1 83 ? -8.454 -14.172 -2.371 1.00 88.25 83 VAL A N 1
ATOM 589 C CA . VAL A 1 83 ? -7.790 -12.928 -2.750 1.00 88.25 83 VAL A CA 1
ATOM 590 C C . VAL A 1 83 ? -6.518 -12.713 -1.934 1.00 88.25 83 VAL A C 1
ATOM 592 O O . VAL A 1 83 ? -6.422 -13.096 -0.765 1.00 88.25 83 VAL A O 1
ATOM 595 N N . GLY A 1 84 ? -5.546 -12.032 -2.540 1.00 85.38 84 GLY A N 1
ATOM 596 C CA . GLY A 1 84 ? -4.287 -11.650 -1.899 1.00 85.38 84 GLY A CA 1
ATOM 597 C C . GLY A 1 84 ? -3.184 -12.702 -1.957 1.00 85.38 84 GLY A C 1
ATOM 598 O O . GLY A 1 84 ? -2.046 -12.431 -1.581 1.00 85.38 84 GLY A O 1
ATOM 599 N N . GLU A 1 85 ? -3.484 -13.871 -2.491 1.00 83.38 85 GLU A N 1
ATOM 600 C CA . GLU A 1 85 ? -2.547 -14.963 -2.674 1.00 83.38 85 GLU A CA 1
ATOM 601 C C . GLU A 1 85 ? -1.379 -14.636 -3.601 1.00 83.38 85 GLU A C 1
ATOM 603 O O . GLU A 1 85 ? -0.268 -15.097 -3.353 1.00 83.38 85 GLU A O 1
ATOM 608 N N . LEU A 1 86 ? -1.602 -13.816 -4.635 1.00 71.69 86 LEU A N 1
ATOM 609 C CA . LEU A 1 86 ? -0.590 -13.562 -5.658 1.00 71.69 86 LEU A CA 1
ATOM 610 C C . LEU A 1 86 ? 0.697 -13.006 -5.046 1.00 71.69 86 LEU A C 1
ATOM 612 O O . LEU A 1 86 ? 1.767 -13.538 -5.301 1.00 71.69 86 LEU A O 1
ATOM 616 N N . GLY A 1 87 ? 0.587 -12.010 -4.165 1.00 65.75 87 GLY A N 1
ATOM 617 C CA . GLY A 1 87 ? 1.763 -11.436 -3.512 1.00 65.75 87 GLY A CA 1
ATOM 618 C C . GLY A 1 87 ? 2.477 -12.410 -2.564 1.00 65.75 87 GLY A C 1
ATOM 619 O O . GLY A 1 87 ? 3.684 -12.298 -2.363 1.00 65.75 87 GLY A O 1
ATOM 620 N N . LEU A 1 88 ? 1.775 -13.411 -2.012 1.00 75.38 88 LEU A N 1
ATOM 621 C CA . LEU A 1 88 ? 2.417 -14.464 -1.216 1.00 75.38 88 LEU A CA 1
ATOM 622 C C . LEU A 1 88 ? 3.233 -15.414 -2.094 1.00 75.38 88 LEU A C 1
ATOM 624 O O . LEU A 1 88 ? 4.337 -15.802 -1.712 1.00 75.38 88 LEU A O 1
ATOM 628 N N . VAL A 1 89 ? 2.682 -15.779 -3.253 1.00 68.25 89 VAL A N 1
ATOM 629 C CA . VAL A 1 89 ? 3.273 -16.722 -4.212 1.00 68.25 89 VAL A CA 1
ATOM 630 C C . VAL A 1 89 ? 4.471 -16.094 -4.914 1.00 68.25 89 VAL A C 1
ATOM 632 O O . VAL A 1 89 ? 5.568 -16.649 -4.875 1.00 68.25 89 VAL A O 1
ATOM 635 N N . SER A 1 90 ? 4.285 -14.898 -5.473 1.00 60.88 90 SER A N 1
ATOM 636 C CA . SER A 1 90 ? 5.316 -14.166 -6.210 1.00 60.88 90 SER A CA 1
ATOM 637 C C . SER A 1 90 ? 6.303 -13.434 -5.296 1.00 60.88 90 SER A C 1
ATOM 639 O O . SER A 1 90 ? 7.240 -12.803 -5.781 1.00 60.88 90 SER A O 1
ATOM 641 N N . ARG A 1 91 ? 6.083 -13.478 -3.971 1.00 69.25 91 ARG A N 1
ATOM 642 C CA . ARG A 1 91 ? 6.829 -12.711 -2.955 1.00 69.25 91 ARG A CA 1
ATOM 643 C C . ARG A 1 91 ? 6.914 -11.223 -3.300 1.00 69.25 91 ARG A C 1
ATOM 645 O O . ARG A 1 91 ? 7.933 -10.574 -3.070 1.00 69.25 91 ARG A O 1
ATOM 652 N N . ALA A 1 92 ? 5.829 -10.704 -3.860 1.00 62.91 92 ALA A N 1
ATOM 653 C CA . ALA A 1 92 ? 5.688 -9.315 -4.254 1.00 62.91 92 ALA A CA 1
ATOM 654 C C . ALA A 1 92 ? 4.648 -8.616 -3.366 1.00 62.91 92 ALA A C 1
ATOM 656 O O . ALA A 1 92 ? 3.825 -9.274 -2.720 1.00 62.91 92 ALA A O 1
ATOM 657 N N . PRO A 1 93 ? 4.641 -7.276 -3.338 1.00 69.81 93 PRO A N 1
ATOM 658 C CA . PRO A 1 93 ? 3.524 -6.536 -2.778 1.00 69.81 93 PRO A CA 1
ATOM 659 C C . PRO A 1 93 ? 2.191 -6.921 -3.436 1.00 69.81 93 PRO A C 1
ATOM 661 O O . PRO A 1 93 ? 2.152 -7.483 -4.534 1.00 69.81 93 PRO A O 1
ATOM 664 N N . ARG A 1 94 ? 1.073 -6.613 -2.775 1.00 80.38 94 ARG A N 1
ATOM 665 C CA . ARG A 1 94 ? -0.273 -6.832 -3.308 1.00 80.38 94 ARG A CA 1
ATOM 666 C C . ARG A 1 94 ? -0.378 -6.198 -4.695 1.00 80.38 94 ARG A C 1
ATOM 668 O O . ARG A 1 94 ? -0.191 -4.997 -4.850 1.00 80.38 94 ARG A O 1
ATOM 675 N N . ALA A 1 95 ? -0.736 -6.991 -5.697 1.00 72.94 95 ALA A N 1
ATOM 676 C CA . ALA A 1 95 ? -0.866 -6.511 -7.073 1.00 72.94 95 ALA A CA 1
ATOM 677 C C . ALA A 1 95 ? -2.142 -5.687 -7.329 1.00 72.94 95 ALA A C 1
ATOM 679 O O . ALA A 1 95 ? -2.348 -5.197 -8.435 1.00 72.94 95 ALA A O 1
ATOM 680 N N . ALA A 1 96 ? -3.044 -5.615 -6.348 1.00 81.88 96 ALA A N 1
ATOM 681 C CA . ALA A 1 96 ? -4.316 -4.918 -6.441 1.00 81.88 96 ALA A CA 1
ATOM 682 C C . ALA A 1 96 ? -4.853 -4.608 -5.040 1.00 81.88 96 ALA A C 1
ATOM 684 O O . ALA A 1 96 ? -4.578 -5.329 -4.078 1.00 81.88 96 ALA A O 1
ATOM 685 N N . THR A 1 97 ? -5.672 -3.567 -4.946 1.00 91.00 97 THR A N 1
ATOM 686 C CA . THR A 1 97 ? -6.527 -3.328 -3.790 1.00 91.00 97 THR A CA 1
ATOM 687 C C . THR A 1 97 ? -7.710 -4.276 -3.862 1.00 91.00 97 THR A C 1
ATOM 689 O O . THR A 1 97 ? -8.337 -4.401 -4.912 1.00 91.00 97 THR A O 1
ATOM 692 N N . VAL A 1 98 ? -8.074 -4.881 -2.735 1.00 91.44 98 VAL A N 1
ATOM 693 C CA . VAL A 1 98 ? -9.339 -5.597 -2.593 1.00 91.44 98 VAL A CA 1
ATOM 694 C C . VAL A 1 98 ? -10.219 -4.904 -1.564 1.00 91.44 98 VAL A C 1
ATOM 696 O O . VAL A 1 98 ? -9.829 -4.733 -0.409 1.00 91.44 98 VAL A O 1
ATOM 699 N N . MET A 1 99 ? -11.411 -4.502 -1.993 1.00 89.19 99 MET A N 1
ATOM 700 C CA . MET A 1 99 ? -12.364 -3.720 -1.210 1.00 89.19 99 MET A CA 1
ATOM 701 C C . MET A 1 99 ? -13.720 -4.415 -1.180 1.00 89.19 99 MET A C 1
ATOM 703 O O . MET A 1 99 ? -14.191 -4.903 -2.198 1.00 89.19 99 MET A O 1
ATOM 707 N N . ALA A 1 100 ? -14.355 -4.456 -0.020 1.00 72.38 100 ALA A N 1
ATOM 708 C CA . ALA A 1 100 ? -15.699 -4.974 0.152 1.00 72.38 100 ALA A CA 1
ATOM 709 C C . ALA A 1 100 ? -16.707 -4.075 -0.588 1.00 72.38 100 ALA A C 1
ATOM 711 O O . ALA A 1 100 ? -16.794 -2.881 -0.321 1.00 72.38 100 ALA A O 1
ATOM 712 N N . GLU A 1 101 ? -17.470 -4.626 -1.528 1.00 69.75 101 GLU A N 1
ATOM 713 C CA . GLU A 1 101 ? -18.566 -3.916 -2.214 1.00 69.75 101 GLU A CA 1
ATOM 714 C C . GLU A 1 101 ? -19.898 -4.129 -1.498 1.00 69.75 101 GLU A C 1
ATOM 716 O O . GLU A 1 101 ? -20.757 -3.252 -1.465 1.00 69.75 101 GLU A O 1
ATOM 721 N N . THR A 1 102 ? -20.051 -5.299 -0.885 1.00 55.47 102 THR A N 1
ATOM 722 C CA . THR A 1 102 ? -21.114 -5.597 0.073 1.00 55.47 102 THR A CA 1
ATOM 723 C C . THR A 1 102 ? -20.487 -5.858 1.433 1.00 55.47 102 THR A C 1
ATOM 725 O O . THR A 1 102 ? -19.269 -5.903 1.560 1.00 55.47 102 THR A O 1
ATOM 728 N N . PHE A 1 103 ? -21.303 -6.112 2.456 1.00 55.44 103 PHE A N 1
ATOM 729 C CA . PHE A 1 103 ? -20.773 -6.665 3.698 1.00 55.44 103 PHE A CA 1
ATOM 730 C C . PHE A 1 103 ? -20.045 -7.979 3.385 1.00 55.44 103 PHE A C 1
ATOM 732 O O . PHE A 1 103 ? -20.645 -8.896 2.817 1.00 55.44 103 PHE A O 1
ATOM 739 N N . LEU A 1 104 ? -18.753 -8.030 3.689 1.00 66.56 104 LEU A N 1
ATOM 740 C CA . LEU A 1 104 ? -17.849 -9.097 3.289 1.00 66.56 104 LEU A CA 1
ATOM 741 C C . LEU A 1 104 ? -17.388 -9.851 4.529 1.00 66.56 104 LEU A C 1
ATOM 743 O O . LEU A 1 104 ? -16.884 -9.250 5.473 1.00 66.56 104 LEU A O 1
ATOM 747 N N . LYS A 1 105 ? -17.536 -11.173 4.520 1.00 75.12 105 LYS A N 1
ATOM 748 C CA . LYS A 1 105 ? -16.907 -12.061 5.500 1.00 75.12 105 LYS A CA 1
ATOM 749 C C . LYS A 1 105 ? -15.865 -12.907 4.793 1.00 75.12 105 LYS A C 1
ATOM 751 O O . LYS A 1 105 ? -16.124 -13.442 3.713 1.00 75.12 105 LYS A O 1
ATOM 756 N N . ALA A 1 106 ? -14.703 -13.030 5.412 1.00 85.94 106 ALA A N 1
ATOM 757 C CA . ALA A 1 106 ? -13.598 -13.822 4.916 1.00 85.94 106 ALA A CA 1
ATOM 758 C C . ALA A 1 106 ? -12.865 -14.521 6.065 1.00 85.94 106 ALA A C 1
ATOM 760 O O . ALA A 1 106 ? -12.962 -14.123 7.226 1.00 85.94 106 ALA A O 1
ATOM 761 N N . LEU A 1 107 ? -12.110 -15.561 5.730 1.00 87.44 107 LEU A N 1
ATOM 762 C CA . LEU A 1 107 ? -11.149 -16.195 6.620 1.00 87.44 107 LEU A CA 1
ATOM 763 C C . LEU A 1 107 ? -9.750 -15.775 6.171 1.00 87.44 107 LEU A C 1
ATOM 765 O O . LEU A 1 107 ? -9.324 -16.074 5.056 1.00 87.44 107 LEU A O 1
ATOM 769 N N . ARG A 1 108 ? -9.046 -15.044 7.029 1.00 92.81 108 ARG A N 1
ATOM 770 C CA . ARG A 1 108 ? -7.653 -14.650 6.838 1.00 92.81 108 ARG A CA 1
ATOM 771 C C . ARG A 1 108 ? -6.755 -15.826 7.191 1.00 92.81 108 ARG A C 1
ATOM 773 O O . ARG A 1 108 ? -6.782 -16.300 8.324 1.00 92.81 108 ARG A O 1
ATOM 780 N N . LEU A 1 109 ? -5.930 -16.245 6.243 1.00 91.06 109 LEU A N 1
ATOM 781 C CA . LEU A 1 109 ? -4.892 -17.250 6.424 1.00 91.06 109 LEU A CA 1
ATOM 782 C C . LEU A 1 109 ? -3.525 -16.564 6.442 1.00 91.06 109 LEU A C 1
ATOM 784 O O . LEU A 1 109 ? -3.189 -15.830 5.512 1.00 91.06 109 LEU A O 1
ATOM 788 N N . SER A 1 110 ? -2.739 -16.802 7.495 1.00 89.62 110 SER A N 1
ATOM 789 C CA . SER A 1 110 ? -1.403 -16.211 7.643 1.00 89.62 110 SER A CA 1
ATOM 790 C C . SER A 1 110 ? -0.485 -16.559 6.468 1.00 89.62 110 SER A C 1
ATOM 792 O O . SER A 1 110 ? -0.374 -17.717 6.061 1.00 89.62 110 SER A O 1
ATOM 794 N N . GLY A 1 111 ? 0.233 -15.557 5.964 1.00 86.00 111 GLY A N 1
ATOM 795 C CA . GLY A 1 111 ? 1.241 -15.722 4.928 1.00 86.00 111 GLY A CA 1
ATOM 796 C C . GLY A 1 111 ? 2.410 -16.595 5.376 1.00 86.00 111 GLY A C 1
ATOM 797 O O . GLY A 1 111 ? 2.943 -17.335 4.558 1.00 86.00 111 GLY A O 1
ATOM 798 N N . ASP A 1 112 ? 2.780 -16.579 6.659 1.00 85.94 112 ASP A N 1
ATOM 799 C CA . ASP A 1 112 ? 3.836 -17.456 7.189 1.00 85.94 112 ASP A CA 1
ATOM 800 C C . ASP A 1 112 ? 3.401 -18.918 7.191 1.00 85.94 112 ASP A C 1
ATOM 802 O O . ASP A 1 112 ? 4.150 -19.790 6.748 1.00 85.94 112 ASP A O 1
ATOM 806 N N . TRP A 1 113 ? 2.159 -19.176 7.612 1.00 89.38 113 TRP A N 1
ATOM 807 C CA . TRP A 1 113 ? 1.571 -20.511 7.536 1.00 89.38 113 TRP A CA 1
ATOM 808 C C . TRP A 1 113 ? 1.537 -20.999 6.085 1.00 89.38 113 TRP A C 1
ATOM 810 O O . TRP A 1 113 ? 1.970 -22.116 5.795 1.00 89.38 113 TRP A O 1
ATOM 820 N N . PHE A 1 114 ? 1.087 -20.130 5.172 1.00 87.44 114 PHE A N 1
ATOM 821 C CA . PHE A 1 114 ? 1.001 -20.436 3.749 1.00 87.44 114 PHE A CA 1
ATOM 822 C C . PHE A 1 114 ? 2.379 -20.753 3.169 1.00 87.44 114 PHE A C 1
ATOM 824 O O . PHE A 1 114 ? 2.567 -21.810 2.574 1.00 87.44 114 PHE A O 1
ATOM 831 N N . ARG A 1 115 ? 3.374 -19.888 3.400 1.00 82.62 115 ARG A N 1
ATOM 832 C CA . ARG A 1 115 ? 4.745 -20.061 2.899 1.00 82.62 115 ARG A CA 1
ATOM 833 C C . ARG A 1 115 ? 5.400 -21.342 3.412 1.00 82.62 115 ARG A C 1
ATOM 835 O O . ARG A 1 115 ? 6.085 -22.007 2.636 1.00 82.62 115 ARG A O 1
ATOM 842 N N . ALA A 1 116 ? 5.176 -21.698 4.678 1.00 84.19 116 ALA A N 1
ATOM 843 C CA . ALA A 1 116 ? 5.735 -22.909 5.277 1.00 84.19 116 ALA A CA 1
ATOM 844 C C . ALA A 1 116 ? 5.246 -24.200 4.595 1.00 84.19 116 ALA A C 1
ATOM 846 O O . ALA A 1 116 ? 5.992 -25.173 4.533 1.00 84.19 116 ALA A O 1
ATOM 847 N N . ARG A 1 117 ? 4.016 -24.209 4.062 1.00 85.62 117 ARG A N 1
ATOM 848 C CA . ARG A 1 117 ? 3.407 -25.383 3.408 1.00 85.62 117 ARG A CA 1
ATOM 849 C C . ARG A 1 117 ? 3.498 -25.342 1.889 1.00 85.62 117 ARG A C 1
ATOM 851 O O . ARG A 1 117 ? 3.729 -26.370 1.262 1.00 85.62 117 ARG A O 1
ATOM 858 N N . TYR A 1 118 ? 3.419 -24.155 1.293 1.00 80.69 118 TYR A N 1
ATOM 859 C CA . TYR A 1 118 ? 3.465 -23.953 -0.155 1.00 80.69 118 TYR A CA 1
ATOM 860 C C . TYR A 1 118 ? 4.693 -24.608 -0.809 1.00 80.69 118 TYR A C 1
ATOM 862 O O . TYR A 1 118 ? 4.584 -25.295 -1.825 1.00 80.69 118 TYR A O 1
ATOM 870 N N . ALA A 1 119 ? 5.871 -24.470 -0.191 1.00 71.44 119 ALA A N 1
ATOM 871 C CA . ALA A 1 119 ? 7.100 -25.080 -0.698 1.00 71.44 119 ALA A CA 1
ATOM 872 C C . ALA A 1 119 ? 7.081 -26.622 -0.662 1.00 71.44 119 ALA A C 1
ATOM 874 O O . ALA A 1 119 ? 7.746 -27.252 -1.480 1.00 71.44 119 ALA A O 1
ATOM 875 N N . GLY A 1 120 ? 6.320 -27.231 0.254 1.00 74.56 120 GLY A N 1
ATOM 876 C CA . GLY A 1 120 ? 6.206 -28.685 0.411 1.00 74.56 120 GLY A CA 1
ATOM 877 C C . GLY A 1 120 ? 5.039 -29.309 -0.359 1.00 74.56 120 GLY A C 1
ATOM 878 O O . GLY A 1 120 ? 5.144 -30.452 -0.791 1.00 74.56 120 GLY A O 1
ATOM 879 N N . SER A 1 121 ? 3.974 -28.552 -0.618 1.00 81.56 121 SER A N 1
ATOM 880 C CA . SER A 1 121 ? 2.725 -29.069 -1.186 1.00 81.56 121 SER A CA 1
ATOM 881 C C . SER A 1 121 ? 2.668 -28.948 -2.710 1.00 81.56 121 SER A C 1
ATOM 883 O O . SER A 1 121 ? 2.596 -27.850 -3.265 1.00 81.56 121 SER A O 1
ATOM 885 N N . GLU A 1 122 ? 2.707 -30.088 -3.404 1.00 78.06 122 GLU A N 1
ATOM 886 C CA . GLU A 1 122 ? 2.556 -30.150 -4.864 1.00 78.06 122 GLU A CA 1
ATOM 887 C C . GLU A 1 122 ? 1.191 -29.627 -5.312 1.00 78.06 122 GLU A C 1
ATOM 889 O O . GLU A 1 122 ? 1.117 -28.821 -6.238 1.00 78.06 122 GLU A O 1
ATOM 894 N N . THR A 1 123 ? 0.136 -29.985 -4.581 1.00 81.62 123 THR A N 1
ATOM 895 C CA . THR A 1 123 ? -1.231 -29.523 -4.827 1.00 81.62 123 THR A CA 1
ATOM 896 C C . THR A 1 123 ? -1.337 -28.000 -4.740 1.00 81.62 123 THR A C 1
ATOM 898 O O . THR A 1 123 ? -1.889 -27.374 -5.644 1.00 81.62 123 THR A O 1
ATOM 901 N N . LEU A 1 124 ? -0.765 -27.366 -3.706 1.00 82.06 124 LEU A N 1
ATOM 902 C CA . LEU A 1 124 ? -0.784 -25.902 -3.614 1.00 82.06 124 LEU A CA 1
ATOM 903 C C . LEU A 1 124 ? 0.036 -25.257 -4.741 1.00 82.06 124 LEU A C 1
ATOM 905 O O . LEU A 1 124 ? -0.420 -24.285 -5.338 1.00 82.06 124 LEU A O 1
ATOM 909 N N . ARG A 1 125 ? 1.213 -25.794 -5.088 1.00 82.25 125 ARG A N 1
ATOM 910 C CA . ARG A 1 125 ? 2.003 -25.270 -6.219 1.00 82.25 125 ARG A CA 1
ATOM 911 C C . ARG A 1 125 ? 1.259 -25.369 -7.546 1.00 82.25 125 ARG A C 1
ATOM 913 O O . ARG A 1 125 ? 1.309 -24.419 -8.323 1.00 82.25 125 ARG A O 1
ATOM 920 N N . ALA A 1 126 ? 0.548 -26.468 -7.783 1.00 78.00 126 ALA A N 1
ATOM 921 C CA . ALA A 1 126 ? -0.286 -26.642 -8.965 1.00 78.00 126 ALA A CA 1
ATOM 922 C C . ALA A 1 126 ? -1.375 -25.559 -9.041 1.00 78.00 126 ALA A C 1
ATOM 924 O O . ALA A 1 126 ? -1.476 -24.852 -10.042 1.00 78.00 126 ALA A O 1
ATOM 925 N N . TRP A 1 127 ? -2.130 -25.360 -7.956 1.00 81.38 127 TRP A N 1
ATOM 926 C CA . TRP A 1 127 ? -3.200 -24.360 -7.886 1.00 81.38 127 TRP A CA 1
ATOM 927 C C . TRP A 1 127 ? -2.700 -22.927 -8.042 1.00 81.38 127 TRP A C 1
ATOM 929 O O . TRP A 1 127 ? -3.169 -22.187 -8.910 1.00 81.38 127 TRP A O 1
ATOM 939 N N . PHE A 1 128 ? -1.739 -22.519 -7.215 1.00 79.50 128 PHE A N 1
ATOM 940 C CA . PHE A 1 128 ? -1.272 -21.137 -7.212 1.00 79.50 128 PHE A CA 1
ATOM 941 C C . PHE A 1 128 ? -0.376 -20.806 -8.413 1.00 79.50 128 PHE A C 1
ATOM 943 O O . PHE A 1 128 ? -0.374 -19.657 -8.850 1.00 79.50 128 PHE A O 1
ATOM 950 N N . GLY A 1 129 ? 0.315 -21.789 -8.998 1.00 72.88 129 GLY A N 1
ATOM 951 C CA . GLY A 1 129 ? 1.041 -21.620 -10.259 1.00 72.88 129 GLY A CA 1
ATOM 952 C C . GLY A 1 129 ? 0.100 -21.393 -11.446 1.00 72.88 129 GLY A C 1
ATOM 953 O O . GLY A 1 129 ? 0.290 -20.450 -12.216 1.00 72.88 129 GLY A O 1
ATOM 954 N N . THR A 1 130 ? -0.976 -22.184 -11.563 1.00 77.38 130 THR A N 1
ATOM 955 C CA . THR A 1 130 ? -2.024 -21.950 -12.577 1.00 77.38 130 THR A CA 1
ATOM 956 C C . THR A 1 130 ? -2.689 -20.585 -12.377 1.00 77.38 130 THR A C 1
ATOM 958 O O . THR A 1 130 ? -2.974 -19.867 -13.340 1.00 77.38 130 THR A O 1
ATOM 961 N N . LEU A 1 131 ? -2.889 -20.189 -11.121 1.00 75.81 131 LEU A N 1
ATOM 962 C CA . LEU A 1 131 ? -3.434 -18.891 -10.755 1.00 75.81 131 LEU A CA 1
ATOM 963 C C . LEU A 1 131 ? -2.523 -17.715 -11.144 1.00 75.81 131 LEU A C 1
ATOM 965 O O . LEU A 1 131 ? -3.000 -16.749 -11.743 1.00 75.81 131 LEU A O 1
ATOM 969 N N . GLU A 1 132 ? -1.221 -17.807 -10.874 1.00 72.25 132 GLU A N 1
ATOM 970 C CA . GLU A 1 132 ? -0.218 -16.830 -11.309 1.00 72.25 132 GLU A CA 1
ATOM 971 C C . GLU A 1 132 ? -0.197 -16.690 -12.837 1.00 72.25 132 GLU A C 1
ATOM 973 O O . GLU A 1 132 ? -0.286 -15.574 -13.355 1.00 72.25 132 GLU A O 1
ATOM 978 N N . GLY A 1 133 ? -0.187 -17.809 -13.569 1.00 68.69 133 GLY A N 1
ATOM 979 C CA . GLY A 1 133 ? -0.257 -17.806 -15.032 1.00 68.69 133 GLY A CA 1
ATOM 980 C C . GLY A 1 133 ? -1.504 -17.094 -15.564 1.00 68.69 133 GLY A C 1
ATOM 981 O O . GLY A 1 133 ? -1.431 -16.323 -16.520 1.00 68.69 133 GLY A O 1
ATOM 982 N N . ALA A 1 134 ? -2.646 -17.261 -14.897 1.00 72.88 134 ALA A N 1
ATOM 983 C CA . ALA A 1 134 ? -3.878 -16.571 -15.264 1.00 72.88 134 ALA A CA 1
ATOM 984 C C . ALA A 1 134 ? -3.818 -15.048 -15.037 1.00 72.88 134 ALA A C 1
ATOM 986 O O . ALA A 1 134 ? -4.496 -14.302 -15.745 1.00 72.88 134 ALA A O 1
ATOM 987 N N . TYR A 1 135 ? -3.025 -14.571 -14.070 1.00 71.00 135 TYR A N 1
ATOM 988 C CA . TYR A 1 135 ? -2.801 -13.137 -13.849 1.00 71.00 135 TYR A CA 1
ATOM 989 C C . TYR A 1 135 ? -1.858 -12.502 -14.875 1.00 71.00 135 TYR A C 1
ATOM 991 O O . TYR A 1 135 ? -1.963 -11.298 -15.108 1.00 71.00 135 TYR A O 1
ATOM 999 N N . GLN A 1 136 ? -0.980 -13.289 -15.505 1.00 72.00 136 GLN A N 1
ATOM 1000 C CA . GLN A 1 136 ? -0.100 -12.824 -16.585 1.00 72.00 136 GLN A CA 1
ATOM 1001 C C . GLN A 1 136 ? -0.853 -12.586 -17.903 1.00 72.00 136 GLN A C 1
ATOM 1003 O O . GLN A 1 136 ? -0.336 -11.923 -18.803 1.00 72.00 136 GLN A O 1
ATOM 1008 N N . LEU A 1 137 ? -2.077 -13.108 -18.033 1.00 78.12 137 LEU A N 1
ATOM 1009 C CA . LEU A 1 137 ? -2.901 -12.877 -19.212 1.00 78.12 137 LEU A CA 1
ATOM 1010 C C . LEU A 1 137 ? -3.400 -11.424 -19.255 1.00 78.12 137 LEU A C 1
ATOM 1012 O O . LEU A 1 137 ? -3.772 -10.857 -18.220 1.00 78.12 137 LEU A O 1
ATOM 1016 N N . PRO A 1 138 ? -3.473 -10.815 -20.452 1.00 76.56 138 PRO A N 1
ATOM 1017 C CA . PRO A 1 138 ? -3.946 -9.449 -20.601 1.00 76.56 138 PRO A CA 1
ATOM 1018 C C . PRO A 1 138 ? -5.354 -9.308 -20.036 1.00 76.56 138 PRO A C 1
ATOM 1020 O O . PRO A 1 138 ? -6.247 -10.110 -20.310 1.00 76.56 138 PRO A O 1
ATOM 1023 N N . ARG A 1 139 ? -5.559 -8.259 -19.242 1.00 74.25 139 ARG A N 1
ATOM 1024 C CA . ARG A 1 139 ? -6.871 -7.919 -18.694 1.00 74.25 139 ARG A CA 1
ATOM 1025 C C . ARG A 1 139 ? -7.572 -6.928 -19.613 1.00 74.25 139 ARG A C 1
ATOM 1027 O O . ARG A 1 139 ? -7.003 -5.887 -19.949 1.00 74.25 139 ARG A O 1
ATOM 1034 N N . ARG A 1 140 ? -8.799 -7.263 -20.009 1.00 76.12 140 ARG A N 1
ATOM 1035 C CA . ARG A 1 140 ? -9.727 -6.403 -20.754 1.00 76.12 140 ARG A CA 1
ATOM 1036 C C . ARG A 1 140 ? -11.113 -6.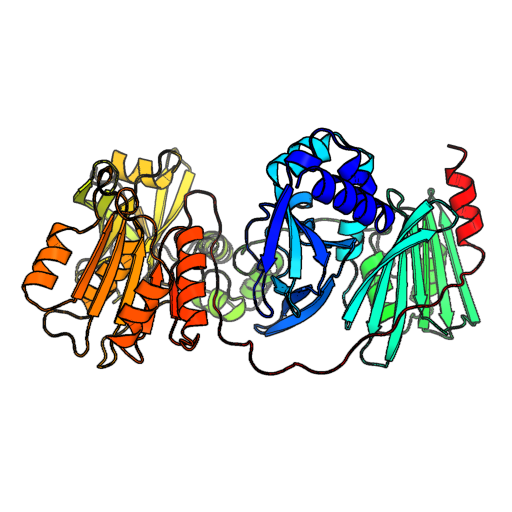547 -20.143 1.00 76.12 140 ARG A C 1
ATOM 1038 O O . ARG A 1 140 ? -11.523 -7.670 -19.850 1.00 76.12 140 ARG A O 1
ATOM 1045 N N . GLY A 1 141 ? -11.803 -5.424 -19.969 1.00 68.88 141 GLY A N 1
ATOM 1046 C CA . GLY A 1 141 ? -13.114 -5.384 -19.328 1.00 68.88 141 GLY A CA 1
ATOM 1047 C C . GLY A 1 141 ? -13.113 -5.945 -17.900 1.00 68.88 141 GLY A C 1
ATOM 1048 O O . GLY A 1 141 ? -12.082 -5.974 -17.219 1.00 68.88 141 GLY A O 1
ATOM 1049 N N . LEU A 1 142 ? -14.282 -6.396 -17.450 1.00 61.69 142 LEU A N 1
ATOM 1050 C CA . LEU A 1 142 ? -14.448 -7.043 -16.149 1.00 61.69 142 LEU A CA 1
ATOM 1051 C C . LEU A 1 142 ? -14.087 -8.527 -16.262 1.00 61.69 142 LEU A C 1
ATOM 1053 O O . LEU A 1 142 ? -14.582 -9.217 -17.149 1.00 61.69 142 LEU A O 1
ATOM 1057 N N . VAL A 1 143 ? -13.276 -9.040 -15.337 1.00 67.44 143 VAL A N 1
ATOM 1058 C CA . VAL A 1 143 ? -12.930 -10.468 -15.277 1.00 67.44 143 VAL A CA 1
ATOM 1059 C C . VAL A 1 143 ? -13.505 -11.083 -14.005 1.00 67.44 143 VAL A C 1
ATOM 1061 O O . VAL A 1 143 ? -13.211 -10.613 -12.905 1.00 67.44 143 VAL A O 1
ATOM 1064 N N . THR A 1 144 ? -14.308 -12.134 -14.163 1.00 59.53 144 THR A N 1
ATOM 1065 C CA . THR A 1 144 ? -14.822 -12.975 -13.069 1.00 59.53 144 THR A CA 1
ATOM 1066 C C . THR A 1 144 ? -14.206 -14.365 -13.153 1.00 59.53 144 THR A C 1
ATOM 1068 O O . THR A 1 144 ? -13.841 -14.805 -14.243 1.00 59.53 144 THR A O 1
ATOM 1071 N N . ARG A 1 145 ? -14.082 -15.075 -12.033 1.00 76.31 145 ARG A N 1
ATOM 1072 C CA . ARG A 1 145 ? -13.458 -16.399 -11.996 1.00 76.31 145 ARG A CA 1
ATOM 1073 C C . ARG A 1 145 ? -14.424 -17.451 -11.466 1.00 76.31 145 ARG A C 1
ATOM 1075 O O . ARG A 1 145 ? -15.306 -17.177 -10.661 1.00 76.31 145 ARG A O 1
ATOM 1082 N N . HIS A 1 146 ? -14.273 -18.666 -11.980 1.00 67.31 146 HIS A N 1
ATOM 1083 C CA . HIS A 1 146 ? -15.051 -19.826 -11.574 1.00 67.31 146 HIS A CA 1
ATOM 1084 C C . HIS A 1 146 ? -14.153 -21.064 -11.533 1.00 67.31 146 HIS A C 1
ATOM 1086 O O . HIS A 1 146 ? -13.396 -21.307 -12.475 1.00 67.31 146 HIS A O 1
ATOM 1092 N N . GLY A 1 147 ? -14.242 -21.838 -10.452 1.00 67.56 147 GLY A N 1
ATOM 1093 C CA . GLY A 1 147 ? -13.709 -23.200 -10.410 1.00 67.56 147 GLY A CA 1
ATOM 1094 C C . GLY A 1 147 ? -14.604 -24.168 -11.186 1.00 67.56 147 GLY A C 1
ATOM 1095 O O . GLY A 1 147 ? -15.777 -23.877 -11.447 1.00 67.56 147 GLY A O 1
ATOM 1096 N N . GLY A 1 148 ? -14.045 -25.306 -11.573 1.00 69.00 148 GLY A N 1
ATOM 1097 C CA . GLY A 1 148 ? -14.762 -26.392 -12.224 1.00 69.00 148 GLY A CA 1
ATOM 1098 C C . GLY A 1 148 ? -13.800 -27.459 -12.720 1.00 69.00 148 GLY A C 1
ATOM 1099 O O . GLY A 1 148 ? -12.633 -27.479 -12.351 1.00 69.00 148 GLY A O 1
ATOM 1100 N N . GLU A 1 149 ? -14.284 -28.312 -13.613 1.00 69.94 149 GLU A N 1
ATOM 1101 C CA . GLU A 1 149 ? -13.472 -29.360 -14.219 1.00 69.94 149 GLU A CA 1
ATOM 1102 C C . GLU A 1 149 ? -13.418 -29.205 -15.735 1.00 69.94 149 GLU A C 1
ATOM 1104 O O . GLU A 1 149 ? -14.397 -28.824 -16.387 1.00 69.94 149 GLU A O 1
ATOM 1109 N N . LEU A 1 150 ? -12.277 -29.577 -16.301 1.00 67.12 150 LEU A N 1
ATOM 1110 C CA . LEU A 1 150 ? -12.066 -29.724 -17.726 1.00 67.12 150 LEU A CA 1
ATOM 1111 C C . LEU A 1 150 ? -11.644 -31.165 -18.017 1.00 67.12 150 LEU A C 1
ATOM 1113 O O . LEU A 1 150 ? -10.540 -31.582 -17.680 1.00 67.12 150 LEU A O 1
ATOM 1117 N N . GLU A 1 151 ? -12.550 -31.936 -18.628 1.00 68.81 151 GLU A N 1
ATOM 1118 C CA . GLU A 1 151 ? -12.351 -33.365 -18.932 1.00 68.81 151 GLU A CA 1
ATOM 1119 C C . GLU A 1 151 ? -11.919 -34.194 -17.697 1.00 68.81 151 GLU A C 1
ATOM 1121 O O . GLU A 1 151 ? -11.063 -35.074 -17.786 1.00 68.81 151 GLU A O 1
ATOM 1126 N N . GLY A 1 152 ? -12.530 -33.911 -16.539 1.00 70.12 152 GLY A N 1
ATOM 1127 C CA . GLY A 1 152 ? -12.290 -34.619 -15.274 1.00 70.12 152 GLY A CA 1
ATOM 1128 C C . GLY A 1 152 ? -11.017 -34.203 -14.536 1.00 70.12 152 GLY A C 1
ATOM 1129 O O . GLY A 1 152 ? -10.587 -34.913 -13.630 1.00 70.12 152 GLY A O 1
ATOM 1130 N N . ARG A 1 153 ? -10.386 -33.095 -14.942 1.00 71.56 153 ARG A N 1
ATOM 1131 C CA . ARG A 1 153 ? -9.281 -32.457 -14.217 1.00 71.56 153 ARG A CA 1
ATOM 1132 C C . ARG A 1 153 ? -9.724 -31.115 -13.664 1.00 71.56 153 ARG A C 1
ATOM 1134 O O . ARG A 1 153 ? -10.424 -30.384 -14.363 1.00 71.56 153 ARG A O 1
ATOM 1141 N N . ASP A 1 154 ? -9.248 -30.773 -12.475 1.00 77.94 154 ASP A N 1
ATOM 1142 C CA . ASP A 1 154 ? -9.489 -29.469 -11.865 1.00 77.94 154 ASP A CA 1
ATOM 1143 C C . ASP A 1 154 ? -9.048 -28.342 -12.801 1.00 77.94 154 ASP A C 1
ATOM 1145 O O . ASP A 1 154 ? -7.960 -28.362 -13.389 1.00 77.94 154 ASP A O 1
ATOM 1149 N N . ALA A 1 155 ? -9.908 -27.344 -12.958 1.00 76.88 155 ALA A N 1
ATOM 1150 C CA . ALA A 1 155 ? -9.681 -26.236 -13.861 1.00 76.88 155 ALA A CA 1
ATOM 1151 C C . ALA A 1 155 ? -10.231 -24.923 -13.304 1.00 76.88 155 ALA A C 1
ATOM 1153 O O . ALA A 1 155 ? -11.264 -24.849 -12.640 1.00 76.88 155 ALA A O 1
ATOM 1154 N N . MET A 1 156 ? -9.546 -23.840 -13.650 1.00 79.12 156 MET A N 1
ATOM 1155 C CA . MET A 1 156 ? -9.955 -22.484 -13.327 1.00 79.12 156 MET A CA 1
ATOM 1156 C C . MET A 1 156 ? -10.367 -21.761 -14.602 1.00 79.12 156 MET A C 1
ATOM 1158 O O . MET A 1 156 ? -9.581 -21.645 -15.540 1.00 79.12 156 MET A O 1
ATOM 1162 N N . THR A 1 157 ? -11.584 -21.225 -14.623 1.00 78.50 157 THR A N 1
ATOM 1163 C CA . THR A 1 157 ? -12.107 -20.459 -15.755 1.00 78.50 157 THR A CA 1
ATOM 1164 C C . THR A 1 157 ? -12.212 -18.979 -15.410 1.00 78.50 157 THR A C 1
ATOM 1166 O O . THR A 1 157 ? -13.027 -18.583 -14.579 1.00 78.50 157 THR A O 1
ATOM 1169 N N . ASN A 1 158 ? -11.425 -18.149 -16.093 1.00 79.88 158 ASN A N 1
ATOM 1170 C CA . ASN A 1 158 ? -11.606 -16.702 -16.123 1.00 79.88 158 ASN A CA 1
ATOM 1171 C C . ASN A 1 158 ? -12.607 -16.344 -17.230 1.00 79.88 158 ASN A C 1
ATOM 1173 O O . ASN A 1 158 ? -12.392 -16.655 -18.401 1.00 79.88 158 ASN A O 1
ATOM 1177 N N . LEU A 1 159 ? -13.687 -15.658 -16.875 1.00 75.50 159 LEU A N 1
ATOM 1178 C CA . LEU A 1 159 ? -14.674 -15.126 -17.803 1.00 75.50 159 LEU A CA 1
ATOM 1179 C C . LEU A 1 159 ? -14.460 -13.621 -17.972 1.00 75.50 159 LEU A C 1
ATOM 1181 O O . LEU A 1 159 ? -14.643 -12.843 -17.036 1.00 75.50 159 LEU A O 1
ATOM 1185 N N . TYR A 1 160 ? -14.076 -13.225 -19.180 1.00 81.88 160 TYR A N 1
ATOM 1186 C CA . TYR A 1 160 ? -13.875 -11.837 -19.575 1.00 81.88 160 TYR A CA 1
ATOM 1187 C C . TYR A 1 160 ? -15.184 -11.276 -20.120 1.00 81.88 160 TYR A C 1
ATOM 1189 O O . TYR A 1 160 ? -15.719 -11.815 -21.089 1.00 81.88 160 TYR A O 1
ATOM 1197 N N . HIS A 1 161 ? -15.664 -10.185 -19.535 1.00 75.81 161 HIS A N 1
ATOM 1198 C CA . HIS A 1 161 ? -16.807 -9.399 -19.995 1.00 75.81 161 HIS A CA 1
ATOM 1199 C C . HIS A 1 161 ? -16.271 -8.118 -20.630 1.00 75.81 161 HIS A C 1
ATOM 1201 O O . HIS A 1 161 ? -15.840 -7.205 -19.925 1.00 75.81 161 HIS A O 1
ATOM 1207 N N . LEU A 1 162 ? -16.229 -8.084 -21.961 1.00 82.75 162 LEU A N 1
ATOM 1208 C CA . LEU A 1 162 ? -15.604 -7.007 -22.727 1.00 82.75 162 LEU A CA 1
ATOM 1209 C C . LEU A 1 162 ? -16.578 -5.847 -22.964 1.00 82.75 162 LEU A C 1
ATOM 1211 O O . LEU A 1 162 ? -17.789 -6.046 -23.046 1.00 82.75 162 LEU A O 1
ATOM 1215 N N . ASP A 1 163 ? -16.036 -4.644 -23.159 1.00 78.94 163 ASP A N 1
ATOM 1216 C CA . ASP A 1 163 ? -16.826 -3.416 -23.354 1.00 78.94 163 ASP A CA 1
ATOM 1217 C C . ASP A 1 163 ? -17.701 -3.453 -24.621 1.00 78.94 163 ASP A C 1
ATOM 1219 O O . ASP A 1 163 ? -18.710 -2.758 -24.716 1.00 78.94 163 ASP A O 1
ATOM 1223 N N . ASP A 1 164 ? -17.341 -4.295 -25.596 1.00 82.06 164 ASP A N 1
ATOM 1224 C CA . ASP A 1 164 ? -18.115 -4.528 -26.819 1.00 82.06 164 ASP A CA 1
ATOM 1225 C C . ASP A 1 164 ? -19.230 -5.583 -26.655 1.00 82.06 164 ASP A C 1
ATOM 1227 O O . ASP A 1 164 ? -19.843 -6.005 -27.640 1.00 82.06 164 ASP A O 1
ATOM 1231 N N . GLY A 1 165 ? -19.489 -6.023 -25.418 1.00 78.00 165 GLY A N 1
ATOM 1232 C CA . GLY A 1 165 ? -20.512 -7.004 -25.059 1.00 78.00 165 GLY A CA 1
ATOM 1233 C C . GLY A 1 165 ? -20.117 -8.459 -25.320 1.00 78.00 165 GLY A C 1
ATOM 1234 O O . GLY A 1 165 ? -20.900 -9.364 -25.022 1.00 78.00 165 GLY A O 1
ATOM 1235 N N . ARG A 1 166 ? -18.925 -8.728 -25.871 1.00 88.94 166 ARG A N 1
ATOM 1236 C CA . ARG A 1 166 ? -18.436 -10.103 -26.016 1.00 88.94 166 ARG A CA 1
ATOM 1237 C C . ARG A 1 166 ? -18.043 -10.685 -24.665 1.00 88.94 166 ARG A C 1
ATOM 1239 O O . ARG A 1 166 ? -17.527 -9.998 -23.787 1.00 88.94 166 ARG A O 1
ATOM 1246 N N . GLN A 1 167 ? -18.205 -12.001 -24.564 1.00 79.12 167 GLN A N 1
ATOM 1247 C CA . GLN A 1 167 ? -17.666 -12.789 -23.466 1.00 79.12 167 GLN A CA 1
ATOM 1248 C C . GLN A 1 167 ? -16.628 -13.778 -23.982 1.00 79.12 167 GLN A C 1
ATOM 1250 O O . GLN A 1 167 ? -16.844 -14.430 -25.008 1.00 79.12 167 GLN A O 1
ATOM 1255 N N . VAL A 1 168 ? -15.508 -13.900 -23.275 1.00 84.44 168 VAL A N 1
ATOM 1256 C CA . VAL A 1 168 ? -14.458 -14.885 -23.569 1.00 84.44 168 VAL A CA 1
ATOM 1257 C C . VAL A 1 168 ? -14.203 -15.703 -22.311 1.00 84.44 168 VAL A C 1
ATOM 1259 O O . VAL A 1 168 ? -13.869 -15.144 -21.271 1.00 84.44 168 VAL A O 1
ATOM 1262 N N . ALA A 1 169 ? -14.382 -17.017 -22.401 1.00 80.25 169 ALA A N 1
ATOM 1263 C CA . ALA A 1 169 ? -14.061 -17.952 -21.331 1.00 80.25 169 ALA A CA 1
ATOM 1264 C C . ALA A 1 169 ? -12.644 -18.487 -21.544 1.00 80.25 169 ALA A C 1
ATOM 1266 O O . ALA A 1 169 ? -12.337 -18.987 -22.624 1.00 80.25 169 ALA A O 1
ATOM 1267 N N . VAL A 1 170 ? -11.789 -18.361 -20.534 1.00 87.50 170 VAL A N 1
ATOM 1268 C CA . VAL A 1 170 ? -10.407 -18.844 -20.542 1.00 87.50 170 VAL A CA 1
ATOM 1269 C C . VAL A 1 170 ? -10.237 -19.830 -19.404 1.00 87.50 170 VAL A C 1
ATOM 1271 O O . VAL A 1 170 ? -10.161 -19.436 -18.244 1.00 87.50 170 VAL A O 1
ATOM 1274 N N . THR A 1 171 ? -10.192 -21.106 -19.748 1.00 82.19 171 THR A N 1
ATOM 1275 C CA . THR A 1 171 ? -10.047 -22.227 -18.828 1.00 82.19 171 THR A CA 1
ATOM 1276 C C . THR A 1 171 ? -8.593 -22.676 -18.804 1.00 82.19 171 THR A C 1
ATOM 1278 O O . THR A 1 171 ? -8.019 -22.970 -19.850 1.00 82.19 171 THR A O 1
ATOM 1281 N N . LEU A 1 172 ? -7.992 -22.719 -17.619 1.00 82.62 172 LEU A N 1
ATOM 1282 C CA . LEU A 1 172 ? -6.654 -23.255 -17.385 1.00 82.62 172 LEU A CA 1
ATOM 1283 C C . LEU A 1 172 ? -6.768 -24.499 -16.509 1.00 82.62 172 LEU A C 1
ATOM 1285 O O . LEU A 1 172 ? -7.452 -24.457 -15.485 1.00 82.62 172 LEU A O 1
ATOM 1289 N N . VAL A 1 173 ? -6.108 -25.587 -16.897 1.00 81.19 173 VAL A N 1
ATOM 1290 C CA . VAL A 1 173 ? -6.055 -26.800 -16.070 1.00 81.19 173 VAL A CA 1
ATOM 1291 C C . VAL A 1 173 ? -5.074 -26.573 -14.923 1.00 81.19 173 VAL A C 1
ATOM 1293 O O . VAL A 1 173 ? -4.018 -25.959 -15.088 1.00 81.19 173 VAL A O 1
ATOM 1296 N N . VAL A 1 174 ? -5.440 -27.027 -13.733 1.00 79.81 174 VAL A N 1
ATOM 1297 C CA . VAL A 1 174 ? -4.619 -26.870 -12.536 1.00 79.81 174 VAL A CA 1
ATOM 1298 C C . VAL A 1 174 ? -3.398 -27.783 -12.615 1.00 79.81 174 VAL A C 1
ATOM 1300 O O . VAL A 1 174 ? -3.527 -28.974 -12.873 1.00 79.81 174 VAL A O 1
ATOM 1303 N N . GLY A 1 175 ? -2.201 -27.225 -12.411 1.00 76.00 175 GLY A N 1
ATOM 1304 C CA . GLY A 1 175 ? -0.933 -27.966 -12.444 1.00 76.00 175 GLY A CA 1
ATOM 1305 C C . GLY A 1 175 ? -0.416 -28.337 -13.836 1.00 76.00 175 GLY A C 1
ATOM 1306 O O . GLY A 1 175 ? 0.769 -28.628 -13.982 1.00 76.00 175 GLY A O 1
ATOM 1307 N N . ASP A 1 176 ? -1.257 -28.255 -14.864 1.00 74.44 176 ASP A N 1
ATOM 1308 C CA . ASP A 1 176 ? -0.886 -28.553 -16.241 1.00 74.44 176 ASP A CA 1
ATOM 1309 C C . ASP A 1 176 ? -0.775 -27.270 -17.072 1.00 74.44 176 ASP A C 1
ATOM 1311 O O . ASP A 1 176 ? -1.583 -26.348 -16.962 1.00 74.44 176 ASP A O 1
ATOM 1315 N N . ALA A 1 177 ? 0.188 -27.225 -17.995 1.00 76.69 177 ALA A N 1
ATOM 1316 C CA . ALA A 1 177 ? 0.298 -26.150 -18.982 1.00 76.69 177 ALA A CA 1
ATOM 1317 C C . ALA A 1 177 ? -0.764 -26.305 -20.089 1.00 76.69 177 ALA A C 1
ATOM 1319 O O . ALA A 1 177 ? -0.432 -26.409 -21.267 1.00 76.69 177 ALA A O 1
ATOM 1320 N N . VAL A 1 178 ? -2.040 -26.381 -19.714 1.00 79.31 178 VAL A N 1
ATOM 1321 C CA . VAL A 1 178 ? -3.170 -26.531 -20.632 1.00 79.31 178 VAL A CA 1
ATOM 1322 C C . VAL A 1 178 ? -4.079 -25.323 -20.496 1.00 79.31 178 VAL A C 1
ATOM 1324 O O . VAL A 1 178 ? -4.552 -25.001 -19.407 1.00 79.31 178 VAL A O 1
ATOM 1327 N N . VAL A 1 179 ? -4.344 -24.671 -21.623 1.00 82.56 179 VAL A N 1
ATOM 1328 C CA . VAL A 1 179 ? -5.244 -23.522 -21.711 1.00 82.56 179 VAL A CA 1
ATOM 1329 C C . VAL A 1 179 ? -6.249 -23.731 -22.833 1.00 82.56 179 VAL A C 1
ATOM 1331 O O . VAL A 1 179 ? -5.904 -24.184 -23.925 1.00 82.56 179 VAL A O 1
ATOM 1334 N N . ASN A 1 180 ? -7.494 -23.357 -22.573 1.00 84.50 180 ASN A N 1
ATOM 1335 C CA . ASN A 1 180 ? -8.540 -23.244 -23.571 1.00 84.50 180 ASN A CA 1
ATOM 1336 C C . ASN A 1 180 ? -9.239 -21.888 -23.437 1.00 84.50 180 ASN A C 1
ATOM 1338 O O . ASN A 1 180 ? -9.918 -21.621 -22.453 1.00 84.50 180 ASN A O 1
ATOM 1342 N N . ALA A 1 181 ? -9.082 -21.026 -24.433 1.00 88.25 181 ALA A N 1
ATOM 1343 C CA . ALA A 1 181 ? -9.725 -19.727 -24.528 1.00 88.25 181 ALA A CA 1
ATOM 1344 C C . ALA A 1 181 ? -10.761 -19.748 -25.654 1.00 88.25 181 ALA A C 1
ATOM 1346 O O . ALA A 1 181 ? -10.428 -20.029 -26.800 1.00 88.25 181 ALA A O 1
ATOM 1347 N N . THR A 1 182 ? -12.020 -19.434 -25.365 1.00 82.25 182 THR A N 1
ATOM 1348 C CA . THR A 1 182 ? -13.108 -19.459 -26.351 1.00 82.25 182 THR A CA 1
ATOM 1349 C C . THR A 1 182 ? -14.021 -18.251 -26.185 1.00 82.25 182 THR A C 1
ATOM 1351 O O . THR A 1 182 ? -14.521 -17.973 -25.096 1.00 82.25 182 THR A O 1
ATOM 1354 N N . GLN A 1 183 ? -14.294 -17.543 -27.282 1.00 85.50 183 GLN A N 1
ATOM 1355 C CA . GLN A 1 183 ? -15.341 -16.529 -27.311 1.00 85.50 183 GLN A CA 1
ATOM 1356 C C . GLN A 1 183 ? -16.721 -17.205 -27.266 1.00 85.50 183 GLN A C 1
ATOM 1358 O O . GLN A 1 183 ? -17.087 -17.972 -28.159 1.00 85.50 183 GLN A O 1
ATOM 1363 N N . ILE A 1 184 ? -17.523 -16.873 -26.255 1.00 76.69 184 ILE A N 1
ATOM 1364 C CA . ILE A 1 184 ? -18.866 -17.426 -26.068 1.00 76.69 184 ILE A CA 1
ATOM 1365 C C . ILE A 1 184 ? -19.764 -17.026 -27.243 1.00 76.69 184 ILE A C 1
ATOM 1367 O O . ILE A 1 184 ? -19.810 -15.871 -27.669 1.00 76.69 184 ILE A O 1
ATOM 1371 N N . GLY A 1 185 ? -20.474 -18.013 -27.792 1.00 73.75 185 GLY A N 1
ATOM 1372 C CA . GLY A 1 185 ? -21.379 -17.833 -28.929 1.00 73.75 185 GLY A CA 1
ATOM 1373 C C . GLY A 1 185 ? -20.684 -17.672 -30.286 1.00 73.75 185 GLY A C 1
ATOM 1374 O O . GLY A 1 185 ? -21.366 -17.640 -31.313 1.00 73.75 185 GLY A O 1
ATOM 1375 N N . ALA A 1 186 ? -19.350 -17.609 -30.334 1.00 74.44 186 ALA A N 1
ATOM 1376 C CA . ALA A 1 186 ? -18.619 -17.615 -31.592 1.00 74.44 186 ALA A CA 1
ATOM 1377 C C . ALA A 1 186 ? -18.485 -19.042 -32.139 1.00 74.44 186 ALA A C 1
ATOM 1379 O O . ALA A 1 186 ? -18.289 -20.001 -31.397 1.00 74.44 186 ALA A O 1
ATOM 1380 N N . ARG A 1 187 ? -18.578 -19.180 -33.464 1.00 79.94 187 ARG A N 1
ATOM 1381 C CA . ARG A 1 187 ? -18.249 -20.419 -34.175 1.00 79.94 187 ARG A CA 1
ATOM 1382 C C . ARG A 1 187 ? -17.075 -20.136 -35.106 1.00 79.94 187 ARG A C 1
ATOM 1384 O O . ARG A 1 187 ? -17.209 -19.208 -35.911 1.00 79.94 187 ARG A O 1
ATOM 1391 N N . PRO A 1 188 ? -15.955 -20.864 -34.985 1.00 80.81 188 PRO A N 1
ATOM 1392 C CA . PRO A 1 188 ? -14.860 -20.723 -35.929 1.00 80.81 188 PRO A CA 1
ATOM 1393 C C . PRO A 1 188 ? -15.267 -21.244 -37.310 1.00 80.81 188 PRO A C 1
ATOM 1395 O O . PRO A 1 188 ? -16.032 -22.204 -37.410 1.00 80.81 188 PRO A O 1
ATOM 1398 N N . ASP A 1 189 ? -14.758 -20.607 -38.362 1.00 86.94 189 ASP A N 1
ATOM 1399 C CA . ASP A 1 189 ? -14.817 -21.110 -39.740 1.00 86.94 189 ASP A CA 1
ATOM 1400 C C . ASP A 1 189 ? -13.508 -21.793 -40.168 1.00 86.94 189 ASP A C 1
ATOM 1402 O O . ASP A 1 189 ? -13.522 -22.594 -41.101 1.00 86.94 189 ASP A O 1
ATOM 1406 N N . ALA A 1 190 ? -12.410 -21.558 -39.443 1.00 83.94 190 ALA A N 1
ATOM 1407 C CA . ALA A 1 190 ? -11.141 -22.244 -39.638 1.00 83.94 190 ALA A CA 1
ATOM 1408 C C . ALA A 1 190 ? -10.451 -22.563 -38.304 1.00 83.94 190 ALA A C 1
ATOM 1410 O O . ALA A 1 190 ? -10.718 -21.960 -37.261 1.00 83.94 190 ALA A O 1
ATOM 1411 N N . SER A 1 191 ? -9.547 -23.539 -38.313 1.00 86.62 191 SER A N 1
ATOM 1412 C CA . SER A 1 191 ? -8.647 -23.801 -37.190 1.00 86.62 191 SER A CA 1
ATOM 1413 C C . SER A 1 191 ? -7.276 -24.198 -37.704 1.00 86.62 191 SER A C 1
ATOM 1415 O O . SER A 1 191 ? -7.179 -24.986 -38.642 1.00 86.62 191 SER A O 1
ATOM 1417 N N . LEU A 1 192 ? -6.236 -23.644 -37.091 1.00 86.12 192 LEU A N 1
ATOM 1418 C CA . LEU A 1 192 ? -4.848 -23.873 -37.466 1.00 86.12 192 LEU A CA 1
ATOM 1419 C C . LEU A 1 192 ? -4.106 -24.471 -36.279 1.00 86.12 192 LEU A C 1
ATOM 1421 O O . LEU A 1 192 ? -4.120 -23.890 -35.195 1.00 86.12 192 LEU A O 1
ATOM 1425 N N . GLY A 1 193 ? -3.498 -25.635 -36.477 1.00 85.12 193 GLY A N 1
ATOM 1426 C CA . GLY A 1 193 ? -2.805 -26.378 -35.432 1.00 85.12 193 GLY A CA 1
ATOM 1427 C C . GLY A 1 193 ? -1.296 -26.389 -35.640 1.00 85.12 193 GLY A C 1
ATOM 1428 O O . GLY A 1 193 ? -0.824 -26.452 -36.769 1.00 85.12 193 GLY A O 1
ATOM 1429 N N . TYR A 1 194 ? -0.559 -26.391 -34.539 1.00 83.12 194 TYR A N 1
ATOM 1430 C CA . TYR A 1 194 ? 0.863 -26.691 -34.473 1.00 83.12 194 TYR A CA 1
ATOM 1431 C C . TYR A 1 194 ? 1.074 -27.801 -33.443 1.00 83.12 194 TYR A C 1
ATOM 1433 O O . TYR A 1 194 ? 0.514 -27.746 -32.347 1.00 83.12 194 TYR A O 1
ATOM 1441 N N . ALA A 1 195 ? 1.901 -28.786 -33.780 1.00 80.38 195 ALA A N 1
ATOM 1442 C CA . ALA A 1 195 ? 2.326 -29.831 -32.859 1.00 80.38 195 ALA A CA 1
ATOM 1443 C C . ALA A 1 195 ? 3.813 -30.121 -33.076 1.00 80.38 195 ALA A C 1
ATOM 1445 O O . ALA A 1 195 ? 4.234 -30.450 -34.184 1.00 80.38 195 ALA A O 1
ATOM 1446 N N . GLY A 1 196 ? 4.615 -30.002 -32.019 1.00 68.94 196 GLY A N 1
ATOM 1447 C CA . GLY A 1 196 ? 6.056 -30.230 -32.099 1.00 68.94 196 GLY A CA 1
ATOM 1448 C C . GLY A 1 196 ? 6.744 -30.024 -30.756 1.00 68.94 196 GLY A C 1
ATOM 1449 O O . GLY A 1 196 ? 6.358 -29.150 -29.991 1.00 68.94 196 GLY A O 1
ATOM 1450 N N . GLY A 1 197 ? 7.758 -30.837 -30.444 1.00 66.38 197 GLY A N 1
ATOM 1451 C CA . GLY A 1 197 ? 8.528 -30.698 -29.199 1.00 66.38 197 GLY A CA 1
ATOM 1452 C C . GLY A 1 197 ? 7.719 -30.916 -27.912 1.00 66.38 197 GLY A C 1
ATOM 1453 O O . GLY A 1 197 ? 8.041 -30.321 -26.891 1.00 66.38 197 GLY A O 1
ATOM 1454 N N . GLY A 1 198 ? 6.656 -31.729 -27.962 1.00 67.75 198 GLY A N 1
ATOM 1455 C CA . GLY A 1 198 ? 5.787 -31.997 -26.808 1.00 67.75 198 GLY A CA 1
ATOM 1456 C C . GLY A 1 198 ? 4.777 -30.890 -26.492 1.00 67.75 198 GLY A C 1
ATOM 1457 O O . GLY A 1 198 ? 4.085 -30.990 -25.484 1.00 67.75 198 GLY A O 1
ATOM 1458 N N . VAL A 1 199 ? 4.672 -29.858 -27.339 1.00 76.19 199 VAL A N 1
ATOM 1459 C CA . VAL A 1 199 ? 3.616 -28.845 -27.243 1.00 76.19 199 VAL A CA 1
ATOM 1460 C C . VAL A 1 199 ? 2.622 -28.988 -28.392 1.00 76.19 199 VAL A C 1
ATOM 1462 O O . VAL A 1 199 ? 2.999 -29.316 -29.520 1.00 76.19 199 VAL A O 1
ATOM 1465 N N . GLU A 1 200 ? 1.359 -28.695 -28.108 1.00 76.75 200 GLU A N 1
ATOM 1466 C CA . GLU A 1 200 ? 0.285 -28.593 -29.094 1.00 76.75 200 GLU A CA 1
ATOM 1467 C C . GLU A 1 200 ? -0.387 -27.231 -28.953 1.00 76.75 200 GLU A C 1
ATOM 1469 O O . GLU A 1 200 ? -0.644 -26.765 -27.847 1.00 76.75 200 GLU A O 1
ATOM 1474 N N . ARG A 1 201 ? -0.665 -26.554 -30.063 1.00 85.38 201 ARG A N 1
ATOM 1475 C CA . ARG A 1 201 ? -1.307 -25.234 -30.076 1.00 85.38 201 ARG A CA 1
ATOM 1476 C C . ARG A 1 201 ? -2.315 -25.197 -31.205 1.00 85.38 201 ARG A C 1
ATOM 1478 O O . ARG A 1 201 ? -2.033 -25.668 -32.297 1.00 85.38 201 ARG A O 1
ATOM 1485 N N . THR A 1 202 ? -3.484 -24.631 -30.964 1.00 84.62 202 THR A N 1
ATOM 1486 C CA . THR A 1 202 ? -4.536 -24.473 -31.964 1.00 84.62 202 THR A CA 1
ATOM 1487 C C . THR A 1 202 ? -5.083 -23.058 -31.897 1.00 84.62 202 THR A C 1
ATOM 1489 O O . THR A 1 202 ? -5.479 -22.597 -30.831 1.00 84.62 202 THR A O 1
ATOM 1492 N N . LEU A 1 203 ? -5.131 -22.380 -33.039 1.00 88.56 203 LEU A N 1
ATOM 1493 C CA . LEU A 1 203 ? -5.844 -21.121 -33.225 1.00 88.56 203 LEU A CA 1
ATOM 1494 C C . LEU A 1 203 ? -7.207 -21.419 -33.850 1.00 88.56 203 LEU A C 1
ATOM 1496 O O . LEU A 1 203 ? -7.279 -22.099 -34.871 1.00 88.56 203 LEU A O 1
ATOM 1500 N N . HIS A 1 204 ? -8.281 -20.885 -33.277 1.00 87.62 204 HIS A N 1
ATOM 1501 C CA . HIS A 1 204 ? -9.630 -20.946 -33.834 1.00 87.62 204 HIS A CA 1
ATOM 1502 C C . HIS A 1 204 ? -9.986 -19.586 -34.427 1.00 87.62 204 HIS A C 1
ATOM 1504 O O . HIS A 1 204 ? -10.002 -18.573 -33.723 1.00 87.62 204 HIS A O 1
ATOM 1510 N N . LEU A 1 205 ? -10.271 -19.559 -35.726 1.00 87.12 205 LEU A N 1
ATOM 1511 C CA . LEU A 1 205 ? -10.437 -18.337 -36.506 1.00 87.12 205 LEU A CA 1
ATOM 1512 C C . LEU A 1 205 ? -11.870 -18.196 -37.011 1.00 87.12 205 LEU A C 1
ATOM 1514 O O . LEU A 1 205 ? -12.545 -19.185 -37.297 1.00 87.12 205 LEU A O 1
ATOM 1518 N N . ARG A 1 206 ? -12.318 -16.947 -37.131 1.00 88.31 206 ARG A N 1
ATOM 1519 C CA . ARG A 1 206 ? -13.478 -16.560 -37.932 1.00 88.31 206 ARG A CA 1
ATOM 1520 C C . ARG A 1 206 ? -13.054 -15.457 -38.893 1.00 88.31 206 ARG A C 1
ATOM 1522 O O . ARG A 1 206 ? -12.860 -14.312 -38.474 1.00 88.31 206 ARG A O 1
ATOM 1529 N N . GLY A 1 207 ? -12.869 -15.809 -40.160 1.00 91.31 207 GLY A N 1
ATOM 1530 C CA . GLY A 1 207 ? -12.162 -14.978 -41.128 1.00 91.31 207 GLY A CA 1
ATOM 1531 C C . GLY A 1 207 ? -10.702 -14.789 -40.710 1.00 91.31 207 GLY A C 1
ATOM 1532 O O . GLY A 1 207 ? -9.973 -15.752 -40.514 1.00 91.31 207 GLY A O 1
ATOM 1533 N N . ASP A 1 208 ? -10.280 -13.541 -40.533 1.00 90.50 208 ASP A N 1
ATOM 1534 C CA . ASP A 1 208 ? -8.910 -13.179 -40.142 1.00 90.50 208 ASP A CA 1
ATOM 1535 C C . ASP A 1 208 ? -8.764 -12.839 -38.653 1.00 90.50 208 ASP A C 1
ATOM 1537 O O . ASP A 1 208 ? -7.827 -12.147 -38.258 1.00 90.50 208 ASP A O 1
ATOM 1541 N N . ARG A 1 209 ? -9.705 -13.277 -37.810 1.00 93.75 209 ARG A N 1
ATOM 1542 C CA . ARG A 1 209 ? -9.715 -12.950 -36.379 1.00 93.75 209 ARG A CA 1
ATOM 1543 C C . ARG A 1 209 ? -9.803 -14.190 -35.518 1.00 93.75 209 ARG A C 1
ATOM 1545 O O . ARG A 1 209 ? -10.536 -15.121 -35.844 1.00 93.75 209 ARG A O 1
ATOM 1552 N N . LEU A 1 210 ? -9.123 -14.154 -34.377 1.00 93.06 210 LEU A N 1
ATOM 1553 C CA . LEU A 1 210 ? -9.235 -15.194 -33.362 1.00 93.06 210 LEU A CA 1
ATOM 1554 C C . LEU A 1 210 ? -10.610 -15.137 -32.691 1.00 93.06 210 LEU A C 1
ATOM 1556 O O . LEU A 1 210 ? -11.075 -14.077 -32.275 1.00 93.06 210 LEU A O 1
ATOM 1560 N N . VAL A 1 211 ? -11.238 -16.303 -32.582 1.00 84.44 211 VAL A N 1
ATOM 1561 C CA . VAL A 1 211 ? -12.436 -16.553 -31.768 1.00 84.44 211 VAL A CA 1
ATOM 1562 C C . VAL A 1 211 ? -12.183 -17.597 -30.682 1.00 84.44 211 VAL A C 1
ATOM 1564 O O . VAL A 1 211 ? -13.033 -17.804 -29.820 1.00 84.44 211 VAL A O 1
ATOM 1567 N N . GLY A 1 212 ? -11.012 -18.229 -30.693 1.00 85.31 212 GLY A N 1
ATOM 1568 C CA . GLY A 1 212 ? -10.542 -19.082 -29.615 1.00 85.31 212 GLY A CA 1
ATOM 1569 C C . GLY A 1 212 ? -9.113 -19.557 -29.845 1.00 85.31 212 GLY A C 1
ATOM 1570 O O . GLY A 1 212 ? -8.563 -19.399 -30.935 1.00 85.31 212 GLY A O 1
ATOM 1571 N N . VAL A 1 213 ? -8.523 -20.133 -28.809 1.00 88.44 213 VAL A N 1
ATOM 1572 C CA . VAL A 1 213 ? -7.187 -20.720 -28.794 1.00 88.44 213 VAL A CA 1
ATOM 1573 C C . VAL A 1 213 ? -7.186 -21.882 -27.812 1.00 88.44 213 VAL A C 1
ATOM 1575 O O . VAL A 1 213 ? -7.721 -21.753 -26.717 1.00 88.44 213 VAL A O 1
ATOM 1578 N N . SER A 1 214 ? -6.538 -22.986 -28.158 1.00 84.19 214 SER A N 1
ATOM 1579 C CA . SER A 1 214 ? -6.238 -24.057 -27.205 1.00 84.19 214 SER A CA 1
ATOM 1580 C C . SER A 1 214 ? -4.751 -24.369 -27.256 1.00 84.19 214 SER A C 1
ATOM 1582 O O . SER A 1 214 ? -4.165 -24.376 -28.337 1.00 84.19 214 SER A O 1
ATOM 1584 N N . ALA A 1 215 ? -4.123 -24.634 -26.117 1.00 81.56 215 ALA A N 1
ATOM 1585 C CA . ALA A 1 215 ? -2.730 -25.051 -26.085 1.00 81.56 215 ALA A CA 1
ATOM 1586 C C . ALA A 1 215 ? -2.456 -26.050 -24.966 1.00 81.56 215 ALA A C 1
ATOM 1588 O O . ALA A 1 215 ? -3.081 -26.003 -23.909 1.00 81.56 215 ALA A O 1
ATOM 1589 N N . VAL A 1 216 ? -1.499 -26.933 -25.230 1.00 79.12 216 VAL A N 1
ATOM 1590 C CA . VAL A 1 216 ? -0.899 -27.886 -24.304 1.00 79.12 216 VAL A CA 1
ATOM 1591 C C . VAL A 1 216 ? 0.609 -27.687 -24.345 1.00 79.12 216 VAL A C 1
ATOM 1593 O O . VAL A 1 216 ? 1.221 -27.676 -25.413 1.00 79.12 216 VAL A O 1
ATOM 1596 N N . GLY A 1 217 ? 1.201 -27.533 -23.169 1.00 69.56 217 GLY A N 1
ATOM 1597 C CA . GLY A 1 217 ? 2.600 -27.193 -22.980 1.00 69.56 217 GLY A CA 1
ATOM 1598 C C . GLY A 1 217 ? 2.859 -25.678 -22.903 1.00 69.56 217 GLY A C 1
ATOM 1599 O O . GLY A 1 217 ? 1.987 -24.863 -23.215 1.00 69.56 217 GLY A O 1
ATOM 1600 N N . PRO A 1 218 ? 4.068 -25.268 -22.474 1.00 73.00 218 PRO A N 1
ATOM 1601 C CA . PRO A 1 218 ? 4.407 -23.861 -22.266 1.00 73.00 218 PRO A CA 1
ATOM 1602 C C . PRO A 1 218 ? 4.287 -23.010 -23.537 1.00 73.00 218 PRO A C 1
ATOM 1604 O O . PRO A 1 218 ? 4.643 -23.441 -24.642 1.00 73.00 218 PRO A O 1
ATOM 1607 N N . TRP A 1 219 ? 3.850 -21.757 -23.388 1.00 78.31 219 TRP A N 1
ATOM 1608 C CA . TRP A 1 219 ? 3.746 -20.819 -24.506 1.00 78.31 219 TRP A CA 1
ATOM 1609 C C . TRP A 1 219 ? 4.029 -19.375 -24.085 1.00 78.31 219 TRP A C 1
ATOM 1611 O O . TRP A 1 219 ? 3.161 -18.674 -23.577 1.00 78.31 219 TRP A O 1
ATOM 1621 N N . ALA A 1 220 ? 5.258 -18.920 -24.340 1.00 72.81 220 ALA A N 1
ATOM 1622 C CA . ALA A 1 220 ? 5.720 -17.580 -23.972 1.00 72.81 220 ALA A CA 1
ATOM 1623 C C . ALA A 1 220 ? 4.903 -16.442 -24.613 1.00 72.81 220 ALA A C 1
ATOM 1625 O O . ALA A 1 220 ? 4.704 -15.410 -23.987 1.00 72.81 220 ALA A O 1
ATOM 1626 N N . GLU A 1 221 ? 4.408 -16.641 -25.841 1.00 82.38 221 GLU A N 1
ATOM 1627 C CA . GLU A 1 221 ? 3.587 -15.658 -26.570 1.00 82.38 221 GLU A CA 1
ATOM 1628 C C . GLU A 1 221 ? 2.095 -15.719 -26.210 1.00 82.38 221 GLU A C 1
ATOM 1630 O O . GLU A 1 221 ? 1.296 -14.993 -26.800 1.00 82.38 221 GLU A O 1
ATOM 1635 N N . LEU A 1 222 ? 1.681 -16.577 -25.270 1.00 84.31 222 LEU A N 1
ATOM 1636 C CA . LEU A 1 222 ? 0.271 -16.688 -24.895 1.00 84.31 222 LEU A CA 1
ATOM 1637 C C . LEU A 1 222 ? -0.349 -15.334 -24.487 1.00 84.31 222 LEU A C 1
ATOM 1639 O O . LEU A 1 222 ? -1.460 -15.069 -24.948 1.00 84.31 222 LEU A O 1
ATOM 1643 N N . PRO A 1 223 ? 0.317 -14.443 -23.718 1.00 82.81 223 PRO A N 1
ATOM 1644 C CA . PRO A 1 223 ? -0.226 -13.115 -23.429 1.00 82.81 223 PRO A CA 1
ATOM 1645 C C . PRO A 1 223 ? -0.517 -12.291 -24.693 1.00 82.81 223 PRO A C 1
ATOM 1647 O O . PRO A 1 223 ? -1.615 -11.753 -24.823 1.00 82.81 223 PRO A O 1
ATOM 1650 N N . ASP A 1 224 ? 0.397 -12.266 -25.667 1.00 84.56 224 ASP A N 1
ATOM 1651 C CA . ASP A 1 224 ? 0.226 -11.523 -26.926 1.00 84.56 224 ASP A CA 1
ATOM 1652 C C . ASP A 1 224 ? -0.891 -12.115 -27.800 1.00 84.56 224 ASP A C 1
ATOM 1654 O O . ASP A 1 224 ? -1.677 -11.400 -28.431 1.00 84.56 224 ASP A O 1
ATOM 1658 N N . VAL A 1 225 ? -0.988 -13.446 -27.836 1.00 89.31 225 VAL A N 1
ATOM 1659 C CA . VAL A 1 225 ? -2.053 -14.165 -28.548 1.00 89.31 225 VAL A CA 1
ATOM 1660 C C . VAL A 1 225 ? -3.410 -13.851 -27.914 1.00 89.31 225 VAL A C 1
ATOM 1662 O O . VAL A 1 225 ? -4.386 -13.576 -28.619 1.00 89.31 225 VAL A O 1
ATOM 1665 N N . MET A 1 226 ? -3.468 -13.835 -26.582 1.00 90.62 226 MET A N 1
ATOM 1666 C CA . MET A 1 226 ? -4.662 -13.459 -25.835 1.00 90.62 226 MET A CA 1
ATOM 1667 C C . MET A 1 226 ? -5.048 -12.000 -26.083 1.00 90.62 226 MET A C 1
ATOM 1669 O O . MET A 1 226 ? -6.234 -11.729 -26.260 1.00 90.62 226 MET A O 1
ATOM 1673 N N . GLU A 1 227 ? -4.096 -11.067 -26.200 1.00 88.75 227 GLU A N 1
ATOM 1674 C CA . GLU A 1 227 ? -4.413 -9.680 -26.568 1.00 88.75 227 GLU A CA 1
ATOM 1675 C C . GLU A 1 227 ? -5.128 -9.610 -27.913 1.00 88.75 227 GLU A C 1
ATOM 1677 O O . GLU A 1 227 ? -6.109 -8.886 -28.055 1.00 88.75 227 GLU A O 1
ATOM 1682 N N . ARG A 1 228 ? -4.696 -10.396 -28.904 1.00 91.88 228 ARG A N 1
ATOM 1683 C CA . ARG A 1 228 ? -5.346 -10.423 -30.223 1.00 91.88 228 ARG A CA 1
ATOM 1684 C C . ARG A 1 228 ? -6.777 -10.949 -30.154 1.00 91.88 228 ARG A C 1
ATOM 1686 O O . ARG A 1 228 ? -7.650 -10.388 -30.820 1.00 91.88 228 ARG A O 1
ATOM 1693 N N . LEU A 1 229 ? -7.023 -11.984 -29.348 1.00 92.00 229 LEU A N 1
ATOM 1694 C CA . LEU A 1 229 ? -8.362 -12.533 -29.107 1.00 92.00 229 LEU A CA 1
ATOM 1695 C C . LEU A 1 229 ? -9.274 -11.513 -28.401 1.00 92.00 229 LEU A C 1
ATOM 1697 O O . LEU A 1 229 ? -10.403 -11.266 -28.845 1.00 92.00 229 LEU A O 1
ATOM 1701 N N . LEU A 1 230 ? -8.781 -10.887 -27.328 1.00 89.69 230 LEU A N 1
ATOM 1702 C CA . LEU A 1 230 ? -9.553 -9.936 -26.526 1.00 89.69 230 LEU A CA 1
ATOM 1703 C C . LEU A 1 230 ? -9.790 -8.616 -27.279 1.00 89.69 230 LEU A C 1
ATOM 1705 O O . LEU A 1 230 ? -10.931 -8.169 -27.361 1.00 89.69 230 LEU A O 1
ATOM 1709 N N . ASP A 1 231 ? -8.772 -8.055 -27.934 1.00 90.44 231 ASP A N 1
ATOM 1710 C CA . ASP A 1 231 ? -8.853 -6.792 -28.691 1.00 90.44 231 ASP A CA 1
ATOM 1711 C C . ASP A 1 231 ? -9.425 -6.979 -30.108 1.00 90.44 231 ASP A C 1
ATOM 1713 O O . ASP A 1 231 ? -9.573 -6.022 -30.871 1.00 90.44 231 ASP A O 1
ATOM 1717 N N . ARG A 1 232 ? -9.744 -8.223 -30.494 1.00 90.38 232 ARG A N 1
ATOM 1718 C CA . ARG A 1 232 ? -10.305 -8.577 -31.806 1.00 90.38 232 ARG A CA 1
ATOM 1719 C C . ARG A 1 232 ? -9.415 -8.118 -32.973 1.00 90.38 232 ARG A C 1
ATOM 1721 O O . ARG A 1 232 ? -9.936 -7.715 -34.024 1.00 90.38 232 ARG A O 1
ATOM 1728 N N . ARG A 1 233 ? -8.090 -8.167 -32.785 1.00 89.50 233 ARG A N 1
ATOM 1729 C CA . ARG A 1 233 ? -7.091 -7.794 -33.801 1.00 89.50 233 ARG A CA 1
ATOM 1730 C C . ARG A 1 233 ? -7.074 -8.826 -34.929 1.00 89.50 233 ARG A C 1
ATOM 1732 O O . ARG A 1 233 ? -7.359 -10.004 -34.716 1.00 89.50 233 ARG A O 1
ATOM 1739 N N . ARG A 1 234 ? -6.754 -8.365 -36.140 1.00 91.50 234 ARG A N 1
ATOM 1740 C CA . ARG A 1 234 ? -6.576 -9.249 -37.300 1.00 91.50 234 ARG A CA 1
ATOM 1741 C C . ARG A 1 234 ? -5.271 -10.033 -37.143 1.00 91.50 234 ARG A C 1
ATOM 1743 O O . ARG A 1 234 ? -4.304 -9.498 -36.599 1.00 91.50 234 ARG A O 1
ATOM 1750 N N . VAL A 1 235 ? -5.260 -11.266 -37.629 1.00 89.19 235 VAL A N 1
ATOM 1751 C CA . VAL A 1 235 ? -4.063 -12.092 -37.799 1.00 89.19 235 VAL A CA 1
ATOM 1752 C C . VAL A 1 235 ? -3.756 -12.146 -39.291 1.00 89.19 235 VAL A C 1
ATOM 1754 O O . VAL A 1 235 ? -4.630 -12.473 -40.095 1.00 89.19 235 VAL A O 1
ATOM 1757 N N . THR A 1 236 ? -2.550 -11.745 -39.681 1.00 90.38 236 THR A N 1
ATOM 1758 C CA . THR A 1 236 ? -2.161 -11.674 -41.095 1.00 90.38 236 THR A CA 1
ATOM 1759 C C . THR A 1 236 ? -1.820 -13.059 -41.646 1.00 90.38 236 THR A C 1
ATOM 1761 O O . THR A 1 236 ? -1.538 -13.993 -40.899 1.00 90.38 236 THR A O 1
ATOM 1764 N N . GLY A 1 237 ? -1.807 -13.201 -42.975 1.00 86.31 237 GLY A N 1
ATOM 1765 C CA . GLY A 1 237 ? -1.392 -14.456 -43.613 1.00 86.31 237 GLY A CA 1
ATOM 1766 C C . GLY A 1 237 ? 0.053 -14.854 -43.285 1.00 86.31 237 GLY A C 1
ATOM 1767 O O . GLY A 1 237 ? 0.335 -16.036 -43.133 1.00 86.31 237 GLY A O 1
ATOM 1768 N N . GLU A 1 238 ? 0.949 -13.877 -43.114 1.00 84.69 238 GLU A N 1
ATOM 1769 C CA . GLU A 1 238 ? 2.341 -14.115 -42.708 1.00 84.69 238 GLU A CA 1
ATOM 1770 C C . GLU A 1 238 ? 2.432 -14.651 -41.275 1.00 84.69 238 GLU A C 1
ATOM 1772 O O . GLU A 1 238 ? 3.167 -15.600 -41.018 1.00 84.69 238 GLU A O 1
ATOM 1777 N N . GLU A 1 239 ? 1.642 -14.093 -40.354 1.00 87.25 239 GLU A N 1
ATOM 1778 C CA . GLU A 1 239 ? 1.577 -14.555 -38.963 1.00 87.25 239 GLU A CA 1
ATOM 1779 C C . GLU A 1 239 ? 0.997 -15.974 -38.872 1.00 87.25 239 GLU A C 1
ATOM 1781 O O . GLU A 1 239 ? 1.504 -16.803 -38.118 1.00 87.25 239 GLU A O 1
ATOM 1786 N N . LEU A 1 240 ? -0.033 -16.284 -39.670 1.00 88.38 240 LEU A N 1
ATOM 1787 C CA . LEU A 1 240 ? -0.594 -17.636 -39.746 1.00 88.38 240 LEU A CA 1
ATOM 1788 C C . LEU A 1 240 ? 0.425 -18.640 -40.298 1.00 88.38 240 LEU A C 1
ATOM 1790 O O . LEU A 1 240 ? 0.573 -19.720 -39.733 1.00 88.38 240 LEU A O 1
ATOM 1794 N N . ALA A 1 241 ? 1.170 -18.274 -41.344 1.00 83.31 241 ALA A N 1
ATOM 1795 C CA . ALA A 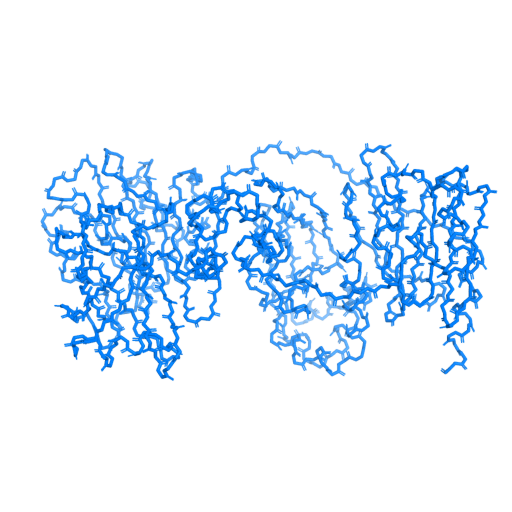1 241 ? 2.225 -19.123 -41.893 1.00 83.31 241 ALA A CA 1
ATOM 1796 C C . ALA A 1 241 ? 3.373 -19.345 -40.888 1.00 83.31 241 ALA A C 1
ATOM 1798 O O . ALA A 1 241 ? 3.866 -20.465 -40.745 1.00 83.31 241 ALA A O 1
ATOM 1799 N N . ALA A 1 242 ? 3.775 -18.304 -40.150 1.00 80.38 242 ALA A N 1
ATOM 1800 C CA . ALA A 1 242 ? 4.768 -18.418 -39.081 1.00 80.38 242 ALA A CA 1
ATOM 1801 C C . ALA A 1 242 ? 4.291 -19.353 -37.956 1.00 80.38 242 ALA A C 1
ATOM 1803 O O . ALA A 1 242 ? 5.057 -20.196 -37.478 1.00 80.38 242 ALA A O 1
ATOM 1804 N N . PHE A 1 243 ? 3.012 -19.258 -37.581 1.00 87.00 243 PHE A N 1
ATOM 1805 C CA . PHE A 1 243 ? 2.420 -20.118 -36.563 1.00 87.00 243 PHE A CA 1
ATOM 1806 C C . PHE A 1 243 ? 2.360 -21.580 -37.003 1.00 87.00 243 PHE A C 1
ATOM 1808 O O . PHE A 1 243 ? 2.709 -22.461 -36.222 1.00 87.00 243 PHE A O 1
ATOM 1815 N N . GLU A 1 244 ? 1.968 -21.851 -38.247 1.00 83.25 244 GLU A N 1
ATOM 1816 C CA . GLU A 1 244 ? 1.926 -23.213 -38.787 1.00 83.25 244 GLU A CA 1
ATOM 1817 C C . GLU A 1 244 ? 3.309 -23.884 -38.752 1.00 83.25 244 GLU A C 1
ATOM 1819 O O . GLU A 1 244 ? 3.418 -25.075 -38.466 1.00 83.25 244 GLU A O 1
ATOM 1824 N N . HIS A 1 245 ? 4.377 -23.111 -38.977 1.00 74.88 245 HIS A N 1
ATOM 1825 C CA . HIS A 1 245 ? 5.740 -23.638 -39.030 1.00 74.88 245 HIS A CA 1
ATOM 1826 C C . HIS A 1 245 ? 6.428 -23.745 -37.660 1.00 74.88 245 HIS A C 1
ATOM 1828 O O . HIS A 1 245 ? 7.179 -24.689 -37.420 1.00 74.88 245 HIS A O 1
ATOM 1834 N N . GLY A 1 246 ? 6.213 -22.774 -36.767 1.00 74.00 246 GLY A N 1
ATOM 1835 C CA . GLY A 1 246 ? 6.968 -22.644 -35.511 1.00 74.00 246 GLY A CA 1
ATOM 1836 C C . GLY A 1 246 ? 6.118 -22.514 -34.246 1.00 74.00 246 GLY A C 1
ATOM 1837 O O . GLY A 1 246 ? 6.662 -22.310 -33.160 1.00 74.00 246 GLY A O 1
ATOM 1838 N N . GLY A 1 247 ? 4.791 -22.574 -34.361 1.00 78.12 247 GLY A N 1
ATOM 1839 C CA . GLY A 1 247 ? 3.858 -22.405 -33.245 1.00 78.12 247 GLY A CA 1
ATOM 1840 C C . GLY A 1 247 ? 3.845 -20.995 -32.640 1.00 78.12 247 GLY A C 1
ATOM 1841 O O . GLY A 1 247 ? 3.353 -20.826 -31.524 1.00 78.12 247 GLY A O 1
ATOM 1842 N N . SER A 1 248 ? 4.412 -20.000 -33.329 1.00 80.81 248 SER A N 1
ATOM 1843 C CA . SER A 1 248 ? 4.592 -18.607 -32.890 1.00 80.81 248 SER A CA 1
ATOM 1844 C C . SER A 1 248 ? 3.975 -17.652 -33.913 1.00 80.81 248 SER A C 1
ATOM 1846 O O . SER A 1 248 ? 4.164 -17.837 -35.112 1.00 80.81 248 SER A O 1
ATOM 1848 N N . LEU A 1 249 ? 3.263 -16.622 -33.445 1.00 79.69 249 LEU A N 1
ATOM 1849 C CA . LEU A 1 249 ? 2.733 -15.568 -34.321 1.00 79.69 249 LEU A CA 1
ATOM 1850 C C . LEU A 1 249 ? 3.788 -14.489 -34.611 1.00 79.69 249 LEU A C 1
ATOM 1852 O O . LEU A 1 249 ? 3.653 -13.760 -35.589 1.00 79.69 249 LEU A O 1
ATOM 1856 N N . SER A 1 250 ? 4.823 -14.361 -33.771 1.00 69.12 250 SER A N 1
ATOM 1857 C CA . SER A 1 250 ? 5.857 -13.322 -33.897 1.00 69.12 250 SER A CA 1
ATOM 1858 C C . SER A 1 250 ? 7.041 -13.708 -34.796 1.00 69.12 250 SER A C 1
ATOM 1860 O O . SER A 1 250 ? 7.809 -12.839 -35.217 1.00 69.12 250 SER A O 1
ATOM 1862 N N . GLY A 1 251 ? 7.230 -15.006 -35.054 1.00 56.75 251 GLY A N 1
ATOM 1863 C CA . GLY A 1 251 ? 8.384 -15.537 -35.783 1.00 56.75 251 GLY A CA 1
ATOM 1864 C C . GLY A 1 251 ? 9.714 -15.455 -35.017 1.00 56.75 251 GLY A C 1
ATOM 1865 O O . GLY A 1 251 ? 10.757 -15.779 -35.585 1.00 56.75 251 GLY A O 1
ATOM 1866 N N . LYS A 1 252 ? 9.713 -15.028 -33.743 1.00 44.28 252 LYS A N 1
ATOM 1867 C CA . LYS A 1 252 ? 10.902 -14.944 -32.879 1.00 44.28 252 LYS A CA 1
ATOM 1868 C C . LYS A 1 252 ? 10.875 -16.032 -31.806 1.00 44.28 252 LYS A C 1
ATOM 1870 O O . LYS A 1 252 ? 9.844 -16.297 -31.201 1.00 44.28 252 LYS A O 1
ATOM 1875 N N . ALA A 1 253 ? 12.032 -16.629 -31.525 1.00 36.91 253 ALA A N 1
ATOM 1876 C CA . ALA A 1 253 ? 12.192 -17.479 -30.346 1.00 36.91 253 ALA A CA 1
ATOM 1877 C C . ALA A 1 253 ? 12.172 -16.621 -29.053 1.00 36.91 253 ALA A C 1
ATOM 1879 O O . ALA A 1 253 ? 12.645 -15.481 -29.093 1.00 36.91 253 ALA A O 1
ATOM 1880 N N . PRO A 1 254 ? 11.659 -17.120 -27.910 1.00 35.72 254 PRO A N 1
ATOM 1881 C CA . PRO A 1 254 ? 11.463 -16.303 -26.706 1.00 35.72 254 PRO A CA 1
ATOM 1882 C C . PRO A 1 254 ? 12.778 -15.947 -25.986 1.00 35.72 254 PRO A C 1
ATOM 1884 O O . PRO A 1 254 ? 13.708 -16.752 -25.956 1.00 35.72 254 PRO A O 1
ATOM 1887 N N . SER A 1 255 ? 12.829 -14.778 -25.331 1.00 35.19 255 SER A N 1
ATOM 1888 C CA . SER A 1 255 ? 13.885 -14.363 -24.388 1.00 35.19 255 SER A CA 1
ATOM 1889 C C . SER A 1 255 ? 13.256 -13.712 -23.145 1.00 35.19 255 SER A C 1
ATOM 1891 O O . SER A 1 255 ? 12.321 -12.927 -23.278 1.00 35.19 255 SER A O 1
ATOM 1893 N N . TYR A 1 256 ? 13.754 -14.046 -21.949 1.00 34.97 256 TYR A N 1
ATOM 1894 C CA . TYR A 1 256 ? 13.200 -13.664 -20.642 1.00 34.97 256 TYR A CA 1
ATOM 1895 C C . TYR A 1 256 ? 14.204 -12.795 -19.862 1.00 34.97 256 TYR A C 1
ATOM 1897 O O . TYR A 1 256 ? 15.279 -13.300 -19.559 1.00 34.97 256 TYR A O 1
ATOM 1905 N N . THR A 1 257 ? 13.898 -11.522 -19.553 1.00 43.53 257 THR A N 1
ATOM 1906 C CA . THR A 1 257 ? 14.365 -10.753 -18.357 1.00 43.53 257 THR A CA 1
ATOM 1907 C C . THR A 1 257 ? 13.858 -9.289 -18.383 1.00 43.53 257 THR A C 1
ATOM 1909 O O . THR A 1 257 ? 14.164 -8.568 -19.327 1.00 43.53 257 THR A O 1
ATOM 1912 N N . ASP A 1 258 ? 13.143 -8.816 -17.346 1.00 49.19 258 ASP A N 1
ATOM 1913 C CA . ASP A 1 258 ? 12.967 -7.372 -17.042 1.00 49.19 258 ASP A CA 1
ATOM 1914 C C . ASP A 1 258 ? 12.605 -7.159 -15.544 1.00 49.19 258 ASP A C 1
ATOM 1916 O O . ASP A 1 258 ? 11.608 -7.696 -15.068 1.00 49.19 258 ASP A O 1
ATOM 1920 N N . GLU A 1 259 ? 13.412 -6.399 -14.785 1.00 64.81 259 GLU A N 1
ATOM 1921 C CA . GLU A 1 259 ? 13.263 -6.162 -13.324 1.00 64.81 259 GLU A CA 1
ATOM 1922 C C . GLU A 1 259 ? 12.738 -4.743 -12.979 1.00 64.81 259 GLU A C 1
ATOM 1924 O O . GLU A 1 259 ? 12.959 -3.770 -13.714 1.00 64.81 259 GLU A O 1
ATOM 1929 N N . LEU A 1 260 ? 12.069 -4.600 -11.823 1.00 56.38 260 LEU A N 1
ATOM 1930 C CA . LEU A 1 260 ? 11.516 -3.333 -11.308 1.00 56.38 260 LEU A CA 1
ATOM 1931 C C . LEU A 1 260 ? 12.590 -2.410 -10.695 1.00 56.38 260 LEU A C 1
ATOM 1933 O O . LEU A 1 260 ? 13.487 -2.880 -10.003 1.00 56.38 260 LEU A O 1
ATOM 1937 N N . LEU A 1 261 ? 12.485 -1.086 -10.911 1.00 70.56 261 LEU A N 1
ATOM 1938 C CA . LEU A 1 261 ? 13.381 -0.079 -10.306 1.00 70.56 261 LEU A CA 1
ATOM 1939 C C . LEU A 1 261 ? 12.713 0.718 -9.182 1.00 70.56 261 LEU A C 1
ATOM 1941 O O . LEU A 1 261 ? 13.337 0.961 -8.153 1.00 70.56 261 LEU A O 1
ATOM 1945 N N . CYS A 1 262 ? 11.465 1.153 -9.365 1.00 50.88 262 CYS A N 1
ATOM 1946 C CA . CYS A 1 262 ? 10.708 1.839 -8.321 1.00 50.88 262 CYS A CA 1
ATOM 1947 C C . CYS A 1 262 ? 9.616 0.917 -7.804 1.00 50.88 262 CYS A C 1
ATOM 1949 O O . CYS A 1 262 ? 8.604 0.734 -8.471 1.00 50.88 262 CYS A O 1
ATOM 1951 N N . VAL A 1 263 ? 9.801 0.367 -6.608 1.00 43.31 263 VAL A N 1
ATOM 1952 C CA . VAL A 1 263 ? 8.814 -0.532 -5.993 1.00 43.31 263 VAL A CA 1
ATOM 1953 C C . VAL A 1 263 ? 7.566 0.243 -5.555 1.00 43.31 263 VAL A C 1
ATOM 1955 O O . VAL A 1 263 ? 6.453 -0.198 -5.829 1.00 43.31 263 VAL A O 1
ATOM 1958 N N . CYS A 1 264 ? 7.748 1.439 -4.977 1.00 41.88 264 CYS A N 1
ATOM 1959 C CA . CYS A 1 264 ? 6.669 2.298 -4.464 1.00 41.88 264 CYS A CA 1
ATOM 1960 C C . CYS A 1 264 ? 5.614 2.646 -5.544 1.00 41.88 264 CYS A C 1
ATOM 1962 O O . CYS A 1 264 ? 4.437 2.788 -5.234 1.00 41.88 264 CYS A O 1
ATOM 1964 N N . LEU A 1 265 ? 6.021 2.754 -6.817 1.00 47.62 265 LEU A N 1
ATOM 1965 C CA . LEU A 1 265 ? 5.139 3.088 -7.948 1.00 47.62 265 LEU A CA 1
ATOM 1966 C C . LEU A 1 265 ? 5.166 2.044 -9.076 1.00 47.62 265 LEU A C 1
ATOM 1968 O O . LEU A 1 265 ? 4.694 2.320 -10.173 1.00 47.62 265 LEU A O 1
ATOM 1972 N N . GLN A 1 266 ? 5.733 0.861 -8.813 1.00 49.47 266 GLN A N 1
ATOM 1973 C CA . GLN A 1 266 ? 5.872 -0.249 -9.767 1.00 49.47 266 GLN A CA 1
ATOM 1974 C C . GLN A 1 266 ? 6.500 0.147 -11.121 1.00 49.47 266 GLN A C 1
ATOM 1976 O O . GLN A 1 266 ? 6.140 -0.399 -12.160 1.00 49.47 266 GLN A O 1
ATOM 1981 N N . VAL A 1 267 ? 7.467 1.074 -11.126 1.00 57.88 267 VAL A N 1
ATOM 1982 C CA . VAL A 1 267 ? 8.129 1.537 -12.361 1.00 57.88 267 VAL A CA 1
ATOM 1983 C C . VAL A 1 267 ? 9.256 0.568 -12.745 1.00 57.88 267 VAL A C 1
ATOM 1985 O O . VAL A 1 267 ? 10.228 0.434 -11.983 1.00 57.88 267 VAL A O 1
ATOM 1988 N N . PRO A 1 268 ? 9.197 -0.085 -13.922 1.00 69.00 268 PRO A N 1
ATOM 1989 C CA . PRO A 1 268 ? 10.254 -0.970 -14.393 1.00 69.00 268 PRO A CA 1
ATOM 1990 C C . PRO A 1 268 ? 11.561 -0.230 -14.675 1.00 69.00 268 PRO A C 1
ATOM 1992 O O . PRO A 1 268 ? 11.570 0.920 -15.128 1.00 69.00 268 PRO A O 1
ATOM 1995 N N . ARG A 1 269 ? 12.701 -0.913 -14.509 1.00 78.25 269 ARG A N 1
ATOM 1996 C CA . ARG A 1 269 ? 14.016 -0.334 -14.838 1.00 78.25 269 ARG A CA 1
ATOM 1997 C C . ARG A 1 269 ? 14.106 0.088 -16.307 1.00 78.25 269 ARG A C 1
ATOM 1999 O O . ARG A 1 269 ? 14.758 1.085 -16.629 1.00 78.25 269 ARG A O 1
ATOM 2006 N N . ALA A 1 270 ? 13.429 -0.635 -17.198 1.00 73.38 270 ALA A N 1
ATOM 2007 C CA . ALA A 1 270 ? 13.330 -0.300 -18.614 1.00 73.38 270 ALA A CA 1
ATOM 2008 C C . ALA A 1 270 ? 12.633 1.050 -18.871 1.00 73.38 270 ALA A C 1
ATOM 2010 O O . ALA A 1 270 ? 13.024 1.773 -19.794 1.00 73.38 270 ALA A O 1
ATOM 2011 N N . GLU A 1 271 ? 11.647 1.416 -18.050 1.00 77.56 271 GLU A N 1
ATOM 2012 C CA . GLU A 1 271 ? 10.884 2.656 -18.194 1.00 77.56 271 GLU A CA 1
ATOM 2013 C C . GLU A 1 271 ? 11.709 3.879 -17.782 1.00 77.56 271 GLU A C 1
ATOM 2015 O O . GLU A 1 271 ? 11.803 4.842 -18.546 1.00 77.56 271 GLU A O 1
ATOM 2020 N N . VAL A 1 272 ? 12.432 3.809 -16.662 1.00 80.38 272 VAL A N 1
ATOM 2021 C CA . VAL A 1 272 ? 13.356 4.885 -16.259 1.00 80.38 272 VAL A CA 1
ATOM 2022 C C . VAL A 1 272 ? 14.507 5.029 -17.257 1.00 80.38 272 VAL A C 1
ATOM 2024 O O . VAL A 1 272 ? 14.835 6.137 -17.678 1.00 80.38 272 VAL A O 1
ATOM 2027 N N . ARG A 1 273 ? 15.056 3.914 -17.763 1.00 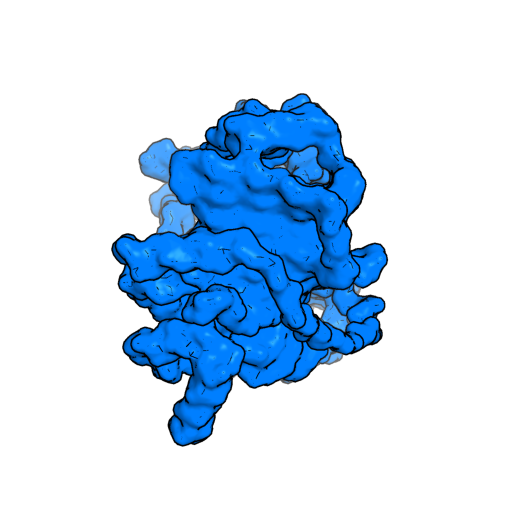81.88 273 ARG A N 1
ATOM 2028 C CA . ARG A 1 273 ? 16.037 3.939 -18.867 1.00 81.88 273 ARG A CA 1
ATOM 2029 C C . ARG A 1 273 ? 15.479 4.578 -20.139 1.00 81.88 273 ARG A C 1
ATOM 2031 O O . ARG A 1 273 ? 16.243 5.120 -20.938 1.00 81.88 273 ARG A O 1
ATOM 2038 N N . ARG A 1 274 ? 14.172 4.473 -20.389 1.00 80.88 274 ARG A N 1
ATOM 2039 C CA . ARG A 1 274 ? 13.514 5.145 -21.516 1.00 80.88 274 ARG A CA 1
ATOM 2040 C C . ARG A 1 274 ? 13.390 6.643 -21.242 1.00 80.88 274 ARG A C 1
ATOM 2042 O O . ARG A 1 274 ? 13.779 7.414 -22.107 1.00 80.88 274 ARG A O 1
ATOM 2049 N N . ALA A 1 275 ? 12.952 7.047 -20.049 1.00 82.94 275 ALA A N 1
ATOM 2050 C CA . ALA A 1 275 ? 12.849 8.453 -19.649 1.00 82.94 275 ALA A CA 1
ATOM 2051 C C . ALA A 1 275 ? 14.188 9.202 -19.776 1.00 82.94 275 ALA A C 1
ATOM 2053 O O . ALA A 1 275 ? 14.241 10.254 -20.412 1.00 82.94 275 ALA A O 1
ATOM 2054 N N . VAL A 1 276 ? 15.278 8.607 -19.280 1.00 86.25 276 VAL A N 1
ATOM 2055 C CA . VAL A 1 276 ? 16.635 9.170 -19.394 1.00 86.25 276 VAL A CA 1
ATOM 2056 C C . VAL A 1 276 ? 17.075 9.273 -20.858 1.00 86.25 276 VAL A C 1
ATOM 2058 O O . VAL A 1 276 ? 17.476 10.342 -21.312 1.00 86.25 276 VAL A O 1
ATOM 2061 N N . ARG A 1 277 ? 16.920 8.202 -21.653 1.00 80.62 277 ARG A N 1
ATOM 2062 C CA . ARG A 1 277 ? 17.233 8.235 -23.100 1.00 80.62 277 ARG A CA 1
ATOM 2063 C C . ARG A 1 277 ? 16.389 9.243 -23.879 1.00 80.62 277 ARG A C 1
ATOM 2065 O O . ARG A 1 277 ? 16.792 9.677 -24.951 1.00 80.62 277 ARG A O 1
ATOM 2072 N N . SER A 1 278 ? 15.215 9.586 -23.363 1.00 82.38 278 SER A N 1
ATOM 2073 C CA . SER A 1 278 ? 14.277 10.525 -23.966 1.00 82.38 278 SER A CA 1
ATOM 2074 C C . SER A 1 278 ? 14.353 11.936 -23.363 1.00 82.38 278 SER A C 1
ATOM 2076 O O . SER A 1 278 ? 13.383 12.679 -23.514 1.00 82.38 278 SER A O 1
ATOM 2078 N N . GLY A 1 279 ? 15.455 12.304 -22.690 1.00 80.50 279 GLY A N 1
ATOM 2079 C CA . GLY A 1 279 ? 15.783 13.700 -22.362 1.00 80.50 279 GLY A CA 1
ATOM 2080 C C . GLY A 1 279 ? 15.609 14.144 -20.904 1.00 80.50 279 GLY A C 1
ATOM 2081 O O . GLY A 1 279 ? 15.654 15.341 -20.649 1.00 80.50 279 GLY A O 1
ATOM 2082 N N . CYS A 1 280 ? 15.401 13.237 -19.943 1.00 85.62 280 CYS A N 1
ATOM 2083 C CA . CYS A 1 280 ? 15.489 13.603 -18.520 1.00 85.62 280 CYS A CA 1
ATOM 2084 C C . CYS A 1 280 ? 16.965 13.680 -18.091 1.00 85.62 280 CYS A C 1
ATOM 2086 O O . CYS A 1 280 ? 17.720 12.736 -18.334 1.00 85.62 280 CYS A O 1
ATOM 2088 N N . HIS A 1 281 ? 17.368 14.786 -17.457 1.00 83.50 281 HIS A N 1
ATOM 2089 C CA . HIS A 1 281 ? 18.774 15.085 -17.134 1.00 83.50 281 HIS A CA 1
ATOM 2090 C C . HIS A 1 281 ? 19.060 15.230 -15.634 1.00 83.50 281 HIS A C 1
ATOM 2092 O O . HIS A 1 281 ? 20.220 15.309 -15.239 1.00 83.50 281 HIS A O 1
ATOM 2098 N N . ASP A 1 282 ? 18.024 15.226 -14.804 1.00 78.94 282 ASP A N 1
ATOM 2099 C CA . ASP A 1 282 ? 18.112 15.346 -13.352 1.00 78.94 282 ASP A CA 1
ATOM 2100 C C . ASP A 1 282 ? 17.003 14.520 -12.676 1.00 78.94 282 ASP A C 1
ATOM 2102 O O . ASP A 1 282 ? 16.084 14.008 -13.323 1.00 78.94 282 ASP A O 1
ATOM 2106 N N . VAL A 1 283 ? 17.112 14.346 -11.357 1.00 76.94 283 VAL A N 1
ATOM 2107 C CA . VAL A 1 283 ? 16.155 13.548 -10.575 1.00 76.94 283 VAL A CA 1
ATOM 2108 C C . VAL A 1 283 ? 14.749 14.133 -10.676 1.00 76.94 283 VAL A C 1
ATOM 2110 O O . VAL A 1 283 ? 13.798 13.377 -10.863 1.00 76.94 283 VAL A O 1
ATOM 2113 N N . ALA A 1 284 ? 14.625 15.461 -10.633 1.00 73.62 284 ALA A N 1
ATOM 2114 C CA . ALA A 1 284 ? 13.346 16.158 -10.702 1.00 73.62 284 ALA A CA 1
ATOM 2115 C C . ALA A 1 284 ? 12.612 15.894 -12.031 1.00 73.62 284 ALA A C 1
ATOM 2117 O O . ALA A 1 284 ? 11.420 15.592 -12.033 1.00 73.62 284 ALA A O 1
ATOM 2118 N N . SER A 1 285 ? 13.311 15.929 -13.168 1.00 75.38 285 SER A N 1
ATOM 2119 C CA . SER A 1 285 ? 12.744 15.650 -14.494 1.00 75.38 285 SER A CA 1
ATOM 2120 C C . SER A 1 285 ? 12.407 14.175 -14.704 1.00 75.38 285 SER A C 1
ATOM 2122 O O . SER A 1 285 ? 11.466 13.869 -15.439 1.00 75.38 285 SER A O 1
ATOM 2124 N N . VAL A 1 286 ? 13.125 13.246 -14.062 1.00 79.44 286 VAL A N 1
ATOM 2125 C CA . VAL A 1 286 ? 12.733 11.828 -14.041 1.00 79.44 286 VAL A CA 1
ATOM 2126 C C . VAL A 1 286 ? 11.489 11.635 -13.171 1.00 79.44 286 VAL A C 1
ATOM 2128 O O . VAL A 1 286 ? 10.510 11.068 -13.650 1.00 79.44 286 VAL A O 1
ATOM 2131 N N . GLN A 1 287 ? 11.489 12.162 -11.945 1.00 78.31 287 GLN A N 1
ATOM 2132 C CA . GLN A 1 287 ? 10.354 12.124 -11.016 1.00 78.31 287 GLN A CA 1
ATOM 2133 C C . GLN A 1 287 ? 9.085 12.708 -11.642 1.00 78.31 287 GLN A C 1
ATOM 2135 O O . GLN A 1 287 ? 8.027 12.093 -11.564 1.00 78.31 287 GLN A O 1
ATOM 2140 N N . ALA A 1 288 ? 9.185 13.846 -12.330 1.00 69.12 288 ALA A N 1
ATOM 2141 C CA . ALA A 1 288 ? 8.052 14.465 -13.012 1.00 69.12 288 ALA A CA 1
ATOM 2142 C C . ALA A 1 288 ? 7.476 13.587 -14.138 1.00 69.12 288 ALA A C 1
ATOM 2144 O O . ALA A 1 288 ? 6.288 13.670 -14.441 1.00 69.12 288 ALA A O 1
ATOM 2145 N N . ARG A 1 289 ? 8.308 12.750 -14.771 1.00 69.00 289 ARG A N 1
ATOM 2146 C CA . ARG A 1 289 ? 7.926 11.952 -15.943 1.00 69.00 289 ARG A CA 1
ATOM 2147 C C . ARG A 1 289 ? 7.443 10.547 -15.605 1.00 69.00 289 ARG A C 1
ATOM 2149 O O . ARG A 1 289 ? 6.544 10.050 -16.273 1.00 69.00 289 ARG A O 1
ATOM 2156 N N . THR A 1 290 ? 8.066 9.894 -14.633 1.00 73.94 290 THR A N 1
ATOM 2157 C CA . THR A 1 290 ? 7.791 8.492 -14.272 1.00 73.94 290 THR A CA 1
ATOM 2158 C C . THR A 1 290 ? 7.162 8.360 -12.889 1.00 73.94 290 THR A C 1
ATOM 2160 O O . THR A 1 290 ? 6.787 7.266 -12.481 1.00 73.94 290 THR A O 1
ATOM 2163 N N . GLY A 1 291 ? 7.114 9.446 -12.116 1.00 59.81 291 GLY A N 1
ATOM 2164 C CA . GLY A 1 291 ? 6.737 9.436 -10.708 1.00 59.81 291 GLY A CA 1
ATOM 2165 C C . GLY A 1 291 ? 7.799 8.839 -9.781 1.00 59.81 291 GLY A C 1
ATOM 2166 O O . GLY A 1 291 ? 7.721 9.049 -8.574 1.00 59.81 291 GLY A O 1
ATOM 2167 N N . CYS A 1 292 ? 8.799 8.098 -10.278 1.00 67.25 292 CYS A N 1
ATOM 2168 C CA . CYS A 1 292 ? 9.671 7.316 -9.403 1.00 67.25 292 CYS A CA 1
ATOM 2169 C C . CYS A 1 292 ? 10.474 8.199 -8.440 1.00 67.25 292 CYS A C 1
ATOM 2171 O O . CYS A 1 292 ? 11.188 9.099 -8.866 1.00 67.25 292 CYS A O 1
ATOM 2173 N N . GLY A 1 293 ? 10.398 7.901 -7.140 1.00 55.94 293 GLY A N 1
ATOM 2174 C CA . GLY A 1 293 ? 11.180 8.584 -6.108 1.00 55.94 293 GLY A CA 1
ATOM 2175 C C . GLY A 1 293 ? 10.458 9.731 -5.404 1.00 55.94 293 GLY A C 1
ATOM 2176 O O . GLY A 1 293 ? 11.077 10.368 -4.565 1.00 55.94 293 GLY A O 1
ATOM 2177 N N . THR A 1 294 ? 9.182 9.986 -5.707 1.00 63.91 294 THR A N 1
ATOM 2178 C CA . THR A 1 294 ? 8.380 11.048 -5.064 1.00 63.91 294 THR A CA 1
ATOM 2179 C C . THR A 1 294 ? 7.702 10.624 -3.762 1.00 63.91 294 THR A C 1
ATOM 2181 O O . THR A 1 294 ? 7.365 11.476 -2.951 1.00 63.91 294 THR A O 1
ATOM 2184 N N . VAL A 1 295 ? 7.501 9.317 -3.561 1.00 49.50 295 VAL A N 1
ATOM 2185 C CA . VAL A 1 295 ? 6.819 8.772 -2.374 1.00 49.50 295 VAL A CA 1
ATOM 2186 C C . VAL A 1 295 ? 7.809 8.580 -1.228 1.00 49.50 295 VAL A C 1
ATOM 2188 O O . VAL A 1 295 ? 7.710 9.205 -0.185 1.00 49.50 295 VAL A O 1
ATOM 2191 N N . CYS A 1 296 ? 8.777 7.698 -1.454 1.00 46.66 296 CYS A N 1
ATOM 2192 C CA . CYS A 1 296 ? 9.629 7.121 -0.419 1.00 46.66 296 CYS A CA 1
ATOM 2193 C C . CYS A 1 296 ? 11.099 7.528 -0.543 1.00 46.66 296 CYS A C 1
ATOM 2195 O O . CYS A 1 296 ? 11.911 7.233 0.324 1.00 46.66 296 CYS A O 1
ATOM 2197 N N . GLY A 1 297 ? 11.480 8.114 -1.681 1.00 53.47 297 GLY A N 1
ATOM 2198 C CA . GLY A 1 297 ? 12.874 8.416 -2.005 1.00 53.47 297 GLY A CA 1
ATOM 2199 C C . GLY A 1 297 ? 13.763 7.190 -2.280 1.00 53.47 297 GLY A C 1
ATOM 2200 O O . GLY A 1 297 ? 14.756 7.327 -2.982 1.00 53.47 297 GLY A O 1
ATOM 2201 N N . GLY A 1 298 ? 13.398 5.974 -1.853 1.00 47.53 298 GLY A N 1
ATOM 2202 C CA . GLY A 1 298 ? 14.284 4.795 -1.881 1.00 47.53 298 GLY A CA 1
ATOM 2203 C C . GLY A 1 298 ? 14.812 4.355 -3.256 1.00 47.53 298 GLY A C 1
ATOM 2204 O O . GLY A 1 298 ? 15.854 3.715 -3.340 1.00 47.53 298 GLY A O 1
ATOM 2205 N N . CYS A 1 299 ? 14.140 4.721 -4.354 1.00 61.12 299 CYS A N 1
ATOM 2206 C CA . CYS A 1 299 ? 14.614 4.445 -5.720 1.00 61.12 299 CYS A CA 1
ATOM 2207 C C . CYS A 1 299 ? 15.384 5.607 -6.370 1.00 61.12 299 CYS A C 1
ATOM 2209 O O . CYS A 1 299 ? 16.013 5.406 -7.409 1.00 61.12 299 CYS A O 1
ATOM 2211 N N . VAL A 1 300 ? 15.362 6.803 -5.763 1.00 71.19 300 VAL A N 1
ATOM 2212 C CA . VAL A 1 300 ? 16.109 7.984 -6.229 1.00 71.19 300 VAL A CA 1
ATOM 2213 C C . VAL A 1 300 ? 17.595 7.685 -6.440 1.00 71.19 300 VAL A C 1
ATOM 2215 O O . VAL A 1 300 ? 18.128 8.143 -7.445 1.00 71.19 300 VAL A O 1
ATOM 2218 N N . PRO A 1 301 ? 18.271 6.861 -5.623 1.00 57.91 301 PRO A N 1
ATOM 2219 C CA . PRO A 1 301 ? 19.687 6.566 -5.836 1.00 57.91 301 PRO A CA 1
ATOM 2220 C C . PRO A 1 301 ? 19.936 5.793 -7.131 1.00 57.91 301 PRO A C 1
ATOM 2222 O O . PRO A 1 301 ? 20.795 6.161 -7.924 1.00 57.91 301 PRO A O 1
ATOM 2225 N N . ALA A 1 302 ? 19.097 4.794 -7.418 1.00 66.19 302 ALA A N 1
ATOM 2226 C CA . ALA A 1 302 ? 19.149 4.058 -8.677 1.00 66.19 302 ALA A CA 1
ATOM 2227 C C . ALA A 1 302 ? 18.803 4.950 -9.883 1.00 66.19 302 ALA A C 1
ATOM 2229 O O . ALA A 1 302 ? 19.309 4.727 -10.983 1.00 66.19 302 ALA A O 1
ATOM 2230 N N . VAL A 1 303 ? 17.951 5.964 -9.692 1.00 77.75 303 VAL A N 1
ATOM 2231 C CA . VAL A 1 303 ? 17.677 6.998 -10.702 1.00 77.75 303 VAL A CA 1
ATOM 2232 C C . VAL A 1 303 ? 18.903 7.886 -10.912 1.00 77.75 303 VAL A C 1
ATOM 2234 O O . VAL A 1 303 ? 19.287 8.114 -12.055 1.00 77.75 303 VAL A O 1
ATOM 2237 N N . VAL A 1 304 ? 19.546 8.342 -9.835 1.00 71.88 304 VAL A N 1
ATOM 2238 C CA . VAL A 1 304 ? 20.789 9.124 -9.874 1.00 71.88 304 VAL A CA 1
ATOM 2239 C C . VAL A 1 304 ? 21.886 8.343 -10.593 1.00 71.88 304 VAL A C 1
ATOM 2241 O O . VAL A 1 304 ? 22.542 8.899 -11.469 1.00 71.88 304 VAL A O 1
ATOM 2244 N N . ASP A 1 305 ? 22.037 7.047 -10.325 1.00 71.19 305 ASP A N 1
ATOM 2245 C CA . ASP A 1 305 ? 22.990 6.184 -11.030 1.00 71.19 305 ASP A CA 1
ATOM 2246 C C . ASP A 1 305 ? 22.683 6.098 -12.530 1.00 71.19 305 ASP A C 1
ATOM 2248 O O . ASP A 1 305 ? 23.585 6.195 -13.364 1.00 71.19 305 ASP A O 1
ATOM 2252 N N . LEU A 1 306 ? 21.402 5.980 -12.901 1.00 78.88 306 LEU A N 1
ATOM 2253 C CA . LEU A 1 306 ? 20.973 6.016 -14.304 1.00 78.88 306 LEU A CA 1
ATOM 2254 C C . LEU A 1 306 ? 21.189 7.388 -14.963 1.00 78.88 306 LEU A C 1
ATOM 2256 O O . LEU A 1 306 ? 21.347 7.447 -16.182 1.00 78.88 306 LEU A O 1
ATOM 2260 N N . LEU A 1 307 ? 21.228 8.462 -14.174 1.00 77.88 307 LEU A N 1
ATOM 2261 C CA . LEU A 1 307 ? 21.584 9.823 -14.585 1.00 77.88 307 LEU A CA 1
ATOM 2262 C C . LEU A 1 307 ? 23.102 10.095 -14.512 1.00 77.88 307 LEU A C 1
ATOM 2264 O O . LEU A 1 307 ? 23.550 11.204 -14.808 1.00 77.88 307 LEU A O 1
ATOM 2268 N N . GLY A 1 308 ? 23.914 9.094 -14.153 1.00 68.31 308 GLY A N 1
ATOM 2269 C CA . GLY A 1 308 ? 25.373 9.193 -14.109 1.00 68.31 308 GLY A CA 1
ATOM 2270 C C . GLY A 1 308 ? 25.958 9.706 -12.789 1.00 68.31 308 GLY A C 1
ATOM 2271 O O . GLY A 1 308 ? 27.060 10.251 -12.796 1.00 68.31 308 GLY A O 1
ATOM 2272 N N . GLY A 1 309 ? 25.246 9.555 -11.669 1.00 57.88 309 GLY A N 1
ATOM 2273 C CA . GLY A 1 309 ? 25.789 9.713 -10.313 1.00 57.88 309 GLY A CA 1
ATOM 2274 C C . GLY A 1 309 ? 25.807 11.138 -9.742 1.00 57.88 309 GLY A C 1
ATOM 2275 O O . GLY A 1 309 ? 26.382 11.350 -8.676 1.00 57.88 309 GLY A O 1
ATOM 2276 N N . ARG A 1 310 ? 25.214 12.131 -10.421 1.00 57.66 310 ARG A N 1
ATOM 2277 C CA . ARG A 1 310 ? 25.237 13.550 -10.002 1.00 57.66 310 ARG A CA 1
ATOM 2278 C C . ARG A 1 310 ? 24.000 13.897 -9.161 1.00 57.66 310 ARG A C 1
ATOM 2280 O O . ARG A 1 310 ? 22.890 13.621 -9.603 1.00 57.66 310 ARG A O 1
ATOM 2287 N N . GLY A 1 311 ? 24.175 14.518 -7.987 1.00 65.12 311 GLY A N 1
ATOM 2288 C CA . GLY A 1 311 ? 23.056 15.052 -7.183 1.00 65.12 311 GLY A CA 1
ATOM 2289 C C . GLY A 1 311 ? 23.269 15.108 -5.665 1.00 65.12 311 GLY A C 1
ATOM 2290 O O . GLY A 1 311 ? 22.580 15.859 -4.987 1.00 65.12 311 GLY A O 1
ATOM 2291 N N . PHE A 1 312 ? 24.229 14.351 -5.136 1.00 77.81 312 PHE A N 1
ATOM 2292 C CA . PHE A 1 312 ? 24.550 14.315 -3.709 1.00 77.81 312 PHE A CA 1
ATOM 2293 C C . PHE A 1 312 ? 25.533 15.420 -3.311 1.00 77.81 312 PHE A C 1
ATOM 2295 O O . PHE A 1 312 ? 26.604 15.522 -3.915 1.00 77.81 312 PHE A O 1
ATOM 2302 N N . MET A 1 313 ? 25.202 16.194 -2.274 1.00 87.69 313 MET A N 1
ATOM 2303 C CA . MET A 1 313 ? 26.101 17.187 -1.677 1.00 87.69 313 MET A CA 1
ATOM 2304 C C . MET A 1 313 ? 26.744 16.625 -0.398 1.00 87.69 313 MET A C 1
ATOM 2306 O O . MET A 1 313 ? 26.039 16.014 0.406 1.00 87.69 313 MET A O 1
ATOM 2310 N N . PRO A 1 314 ? 28.063 16.775 -0.194 1.00 91.56 314 PRO A N 1
ATOM 2311 C CA . PRO A 1 314 ? 28.699 16.368 1.055 1.00 91.56 314 PRO A CA 1
ATOM 2312 C C . PRO A 1 314 ? 28.182 17.213 2.228 1.00 91.56 314 PRO A C 1
ATOM 2314 O O . PRO A 1 314 ? 27.950 18.412 2.081 1.00 91.56 314 PRO A O 1
ATOM 2317 N N . ALA A 1 315 ? 28.023 16.591 3.391 1.00 93.38 315 ALA A N 1
ATOM 2318 C CA . ALA A 1 315 ? 27.611 17.220 4.639 1.00 93.38 315 ALA A CA 1
ATOM 2319 C C . ALA A 1 315 ? 28.324 16.564 5.830 1.00 93.38 315 ALA A C 1
ATOM 2321 O O . ALA A 1 315 ? 28.633 15.369 5.800 1.00 93.38 315 ALA A O 1
ATOM 2322 N N . THR A 1 316 ? 28.571 17.328 6.891 1.00 93.62 316 THR A N 1
ATOM 2323 C CA . THR A 1 316 ? 28.935 16.758 8.193 1.00 93.62 316 THR A CA 1
ATOM 2324 C C . THR A 1 316 ? 27.672 16.418 8.969 1.00 93.62 316 THR A C 1
ATOM 2326 O O . THR A 1 316 ? 26.623 17.036 8.776 1.00 93.62 316 THR A O 1
ATOM 2329 N N . ILE A 1 317 ? 27.772 15.423 9.847 1.00 94.25 317 ILE A N 1
ATOM 2330 C CA . ILE A 1 317 ? 26.681 15.016 10.727 1.00 94.25 317 ILE A CA 1
ATOM 2331 C C . ILE A 1 317 ? 27.164 14.963 12.173 1.00 94.25 317 ILE A C 1
ATOM 2333 O O . ILE A 1 317 ? 28.185 14.335 12.463 1.00 94.25 317 ILE A O 1
ATOM 2337 N N . GLU A 1 318 ? 26.434 15.608 13.078 1.00 93.94 318 GLU A N 1
ATOM 2338 C CA . GLU A 1 318 ? 26.766 15.650 14.504 1.00 93.94 318 GLU A CA 1
ATOM 2339 C C . GLU A 1 318 ? 25.534 15.396 15.383 1.00 93.94 318 GLU A C 1
ATOM 2341 O O . GLU A 1 318 ? 24.448 15.879 15.061 1.00 93.94 318 GLU A O 1
ATOM 2346 N N . PRO A 1 319 ? 25.652 14.616 16.472 1.00 94.50 319 PRO A N 1
ATOM 2347 C CA . PRO A 1 319 ? 24.567 14.454 17.432 1.00 94.50 319 PRO A CA 1
ATOM 2348 C C . PRO A 1 319 ? 24.334 15.764 18.193 1.00 94.50 319 PRO A C 1
ATOM 2350 O O . PRO A 1 319 ? 25.290 16.388 18.647 1.00 94.50 319 PRO A O 1
ATOM 2353 N N . ILE A 1 320 ? 23.070 16.150 18.380 1.00 94.69 320 ILE A N 1
ATOM 2354 C CA . ILE A 1 320 ? 22.719 17.403 19.074 1.00 94.69 320 ILE A CA 1
ATOM 2355 C C . ILE A 1 320 ? 21.837 17.211 20.310 1.00 94.69 320 ILE A C 1
ATOM 2357 O O . ILE A 1 320 ? 21.942 17.991 21.252 1.00 94.69 320 ILE A O 1
ATOM 2361 N N . GLN A 1 321 ? 20.996 16.173 20.345 1.00 94.25 321 GLN A N 1
ATOM 2362 C CA . GLN A 1 321 ? 20.126 15.899 21.492 1.00 94.25 321 GLN A CA 1
ATOM 2363 C C . GLN A 1 321 ? 19.793 14.410 21.588 1.00 94.25 321 GLN A C 1
ATOM 2365 O O . GLN A 1 321 ? 19.347 13.803 20.615 1.00 94.25 321 GLN A O 1
ATOM 2370 N N . GLU A 1 322 ? 19.973 13.828 22.771 1.00 94.25 322 GLU A N 1
ATOM 2371 C CA . GLU A 1 322 ? 19.494 12.482 23.092 1.00 94.25 322 GLU A CA 1
ATOM 2372 C C . GLU A 1 322 ? 18.083 12.580 23.688 1.00 94.25 322 GLU A C 1
ATOM 2374 O O . GLU A 1 322 ? 17.870 13.290 24.670 1.00 94.25 322 GLU A O 1
ATOM 2379 N N . HIS A 1 323 ? 17.116 11.875 23.095 1.00 92.19 323 HIS A N 1
ATOM 2380 C CA . HIS A 1 323 ? 15.740 11.793 23.614 1.00 92.19 323 HIS A CA 1
ATOM 2381 C C . HIS A 1 323 ? 15.524 10.518 24.434 1.00 92.19 323 HIS A C 1
ATOM 2383 O O . HIS A 1 323 ? 14.708 10.489 25.351 1.00 92.19 323 HIS A O 1
ATOM 2389 N N . SER A 1 324 ? 16.231 9.443 24.081 1.00 90.50 324 SER A N 1
ATOM 2390 C CA . SER A 1 324 ? 16.290 8.182 24.823 1.00 90.50 324 SER A CA 1
ATOM 2391 C C . SER A 1 324 ? 17.486 7.355 24.345 1.00 90.50 324 SER A C 1
ATOM 2393 O O . SER A 1 324 ? 18.049 7.637 23.288 1.00 90.50 324 SER A O 1
ATOM 2395 N N . ALA A 1 325 ? 17.749 6.224 25.008 1.00 87.81 325 ALA A N 1
ATOM 2396 C CA . ALA A 1 325 ? 18.763 5.254 24.582 1.00 87.81 325 ALA A CA 1
ATOM 2397 C C . ALA A 1 325 ? 18.582 4.721 23.140 1.00 87.81 325 ALA A C 1
ATOM 2399 O O . ALA A 1 325 ? 19.487 4.095 22.590 1.00 87.81 325 ALA A O 1
ATOM 2400 N N . THR A 1 326 ? 17.409 4.921 22.527 1.00 90.25 326 THR A N 1
ATOM 2401 C CA . THR A 1 326 ? 17.122 4.490 21.151 1.00 90.25 326 THR A CA 1
ATOM 2402 C C . THR A 1 326 ? 16.709 5.632 20.227 1.00 90.25 326 THR A C 1
ATOM 2404 O O . THR A 1 326 ? 16.371 5.356 19.083 1.00 90.25 326 THR A O 1
ATOM 2407 N N . VAL A 1 327 ? 16.722 6.900 20.657 1.00 94.31 327 VAL A N 1
ATOM 2408 C CA . VAL A 1 327 ? 16.290 8.036 19.819 1.00 94.31 327 VAL A CA 1
ATOM 2409 C C . VAL A 1 327 ? 17.207 9.243 20.011 1.00 94.31 327 VAL A C 1
ATOM 2411 O O . VAL A 1 327 ? 17.343 9.743 21.125 1.00 94.31 327 VAL A O 1
ATOM 2414 N N . GLN A 1 328 ? 17.774 9.743 18.909 1.00 95.44 328 GLN A N 1
ATOM 2415 C CA . GLN A 1 328 ? 18.777 10.814 18.883 1.00 95.44 328 GLN A CA 1
ATOM 2416 C C . GLN A 1 328 ? 18.470 11.808 17.750 1.00 95.44 328 GLN A C 1
ATOM 2418 O O . GLN A 1 328 ? 18.180 11.391 16.626 1.00 95.44 328 GLN A O 1
ATOM 2423 N N . SER A 1 329 ? 18.561 13.111 18.023 1.00 97.00 329 SER A N 1
ATOM 2424 C CA . SER A 1 329 ? 18.613 14.157 16.995 1.00 97.00 329 SER A CA 1
ATOM 2425 C C . SER A 1 329 ? 20.047 14.371 16.505 1.00 97.00 329 SER A C 1
ATOM 2427 O O . SER A 1 329 ? 20.989 14.430 17.304 1.00 97.00 329 SER A O 1
ATOM 2429 N N . PHE A 1 330 ? 20.193 14.547 15.194 1.00 96.88 330 PHE A N 1
ATOM 2430 C CA . PHE A 1 330 ? 21.437 14.867 14.505 1.00 96.88 330 PHE A CA 1
ATOM 2431 C C . PHE A 1 330 ? 21.264 16.122 13.652 1.00 96.88 330 PHE A C 1
ATOM 2433 O O . PHE A 1 330 ? 20.206 16.332 13.057 1.00 96.88 330 PHE A O 1
ATOM 2440 N N . PHE A 1 331 ? 22.326 16.912 13.542 1.00 96.31 331 PHE A N 1
ATOM 2441 C CA . PHE A 1 331 ? 22.394 18.071 12.666 1.00 96.31 331 PHE A CA 1
ATOM 2442 C C . PHE A 1 331 ? 23.244 17.761 11.435 1.00 96.31 331 PHE A C 1
ATOM 2444 O O . PHE A 1 331 ? 24.362 17.256 11.552 1.00 96.31 331 PHE A O 1
ATOM 2451 N N . LEU A 1 332 ? 22.693 18.042 10.256 1.00 95.94 332 LEU A N 1
ATOM 2452 C CA . LEU A 1 332 ? 23.319 17.869 8.950 1.00 95.94 332 LEU A CA 1
ATOM 2453 C C . LEU A 1 332 ? 23.763 19.237 8.436 1.00 95.94 332 LEU A C 1
ATOM 2455 O O . LEU A 1 332 ? 22.919 20.031 8.022 1.00 95.94 332 LEU A O 1
ATOM 2459 N N . ARG A 1 333 ? 25.074 19.493 8.414 1.00 94.50 333 ARG A N 1
ATOM 2460 C CA . ARG A 1 333 ? 25.652 20.747 7.908 1.00 94.50 333 ARG A CA 1
ATOM 2461 C C . ARG A 1 333 ? 26.260 20.512 6.523 1.00 94.50 333 ARG A C 1
ATOM 2463 O O . ARG A 1 333 ? 27.280 19.822 6.431 1.00 94.50 333 ARG A O 1
ATOM 2470 N N . PRO A 1 334 ? 25.662 21.024 5.433 1.00 92.56 334 PRO A N 1
ATOM 2471 C CA . PRO A 1 334 ? 26.227 20.852 4.101 1.00 92.56 334 PRO A CA 1
ATOM 2472 C C . PRO A 1 334 ? 27.594 21.536 3.992 1.00 92.56 334 PRO A C 1
ATOM 2474 O O . PRO A 1 334 ? 27.785 22.640 4.494 1.00 92.56 334 PRO A O 1
ATOM 2477 N N . ALA A 1 335 ? 28.563 20.878 3.354 1.00 86.12 335 ALA A N 1
ATOM 2478 C CA . ALA A 1 335 ? 29.936 21.382 3.283 1.00 86.12 335 ALA A CA 1
ATOM 2479 C C . ALA A 1 335 ? 30.091 22.548 2.290 1.00 86.12 335 ALA A C 1
ATOM 2481 O O . ALA A 1 335 ? 30.974 23.387 2.457 1.00 86.12 335 ALA A O 1
ATOM 2482 N N . GLU A 1 336 ? 29.243 22.598 1.258 1.00 81.06 336 GLU A N 1
ATOM 2483 C CA . GLU A 1 336 ? 29.230 23.631 0.221 1.00 81.06 336 GLU A CA 1
ATOM 2484 C C . GLU A 1 336 ? 27.789 23.867 -0.269 1.00 81.06 336 GLU A C 1
ATOM 2486 O O . GLU A 1 336 ? 26.992 22.930 -0.327 1.00 81.06 336 GLU A O 1
ATOM 2491 N N . GLY A 1 337 ? 27.472 25.098 -0.685 1.00 74.19 337 GLY A N 1
ATOM 2492 C CA . GLY A 1 337 ? 26.154 25.479 -1.213 1.00 74.19 337 GLY A CA 1
ATOM 2493 C C . GLY A 1 337 ? 25.229 26.142 -0.187 1.00 74.19 337 GLY A C 1
ATOM 2494 O O . GLY A 1 337 ? 25.509 26.163 1.006 1.00 74.19 337 GLY A O 1
ATOM 2495 N N . GLU A 1 338 ? 24.136 26.732 -0.675 1.00 81.38 338 GLU A N 1
ATOM 2496 C CA . GLU A 1 338 ? 23.097 27.336 0.167 1.00 81.38 338 GLU A CA 1
ATOM 2497 C C . GLU A 1 338 ? 22.178 26.249 0.741 1.00 81.38 338 GLU A C 1
ATOM 2499 O O . GLU A 1 338 ? 21.790 25.313 0.033 1.00 81.38 338 GLU A O 1
ATOM 2504 N N . VAL A 1 339 ? 21.816 26.379 2.020 1.00 88.44 339 VAL A N 1
ATOM 2505 C CA . VAL A 1 339 ? 20.802 25.530 2.653 1.00 88.44 339 VAL A CA 1
ATOM 2506 C C . VAL A 1 339 ? 19.441 25.938 2.105 1.00 88.44 339 VAL A C 1
ATOM 2508 O O . VAL A 1 339 ? 18.977 27.058 2.314 1.00 88.44 339 VAL A O 1
ATOM 2511 N N . LEU A 1 340 ? 18.808 25.034 1.363 1.00 88.56 340 LEU A N 1
ATOM 2512 C CA . LEU A 1 340 ? 17.497 25.290 0.783 1.00 88.56 340 LEU A CA 1
ATOM 2513 C C . LEU A 1 340 ? 16.420 25.265 1.877 1.00 88.56 340 LEU A C 1
ATOM 2515 O O . LEU A 1 340 ? 16.481 24.435 2.783 1.00 88.56 340 LEU A O 1
ATOM 2519 N N . PRO A 1 341 ? 15.393 26.126 1.790 1.00 88.81 341 PRO A N 1
ATOM 2520 C CA . PRO A 1 341 ? 14.269 26.048 2.710 1.00 88.81 341 PRO A CA 1
ATOM 2521 C C . PRO A 1 341 ? 13.550 24.702 2.554 1.00 88.81 341 PRO A C 1
ATOM 2523 O O . PRO A 1 341 ? 13.392 24.198 1.440 1.00 88.81 341 PRO A O 1
ATOM 2526 N N . ALA A 1 342 ? 13.073 24.150 3.668 1.00 90.81 342 ALA A N 1
ATOM 2527 C CA . ALA A 1 342 ? 12.237 22.956 3.685 1.00 90.81 342 ALA A CA 1
ATOM 2528 C C . ALA A 1 342 ? 10.859 23.279 4.271 1.00 90.81 342 ALA A C 1
ATOM 2530 O O . ALA A 1 342 ? 10.738 24.047 5.226 1.00 90.81 342 ALA A O 1
ATOM 2531 N N . LEU A 1 343 ? 9.815 22.684 3.696 1.00 90.50 343 LEU A N 1
ATOM 2532 C CA . LEU A 1 343 ? 8.465 22.723 4.255 1.00 90.50 343 LEU A CA 1
ATOM 2533 C C . LEU A 1 343 ? 8.305 21.640 5.327 1.00 90.50 343 LEU A C 1
ATOM 2535 O O . LEU A 1 343 ? 8.891 20.560 5.221 1.00 90.50 343 LEU A O 1
ATOM 2539 N N . ALA A 1 344 ? 7.463 21.899 6.331 1.00 93.25 344 ALA A N 1
ATOM 2540 C CA . ALA A 1 344 ? 7.133 20.902 7.346 1.00 93.25 344 ALA A CA 1
ATOM 2541 C C . ALA A 1 344 ? 6.556 19.642 6.682 1.00 93.25 344 ALA A C 1
ATOM 2543 O O . ALA A 1 344 ? 5.633 19.745 5.875 1.00 93.25 344 ALA A O 1
ATOM 2544 N N . GLY A 1 345 ? 7.113 18.472 7.009 1.00 83.69 345 GLY A N 1
ATOM 2545 C CA . GLY A 1 345 ? 6.767 17.181 6.395 1.00 83.69 345 GLY A CA 1
ATOM 2546 C C . GLY A 1 345 ? 7.650 16.762 5.210 1.00 83.69 345 GLY A C 1
ATOM 2547 O O . GLY A 1 345 ? 7.496 15.661 4.683 1.00 83.69 345 GLY A O 1
ATOM 2548 N N . GLN A 1 346 ? 8.609 17.595 4.788 1.00 87.94 346 GLN A N 1
ATOM 2549 C CA . GLN A 1 346 ? 9.663 17.154 3.870 1.00 87.94 346 GLN A CA 1
ATOM 2550 C C . GLN A 1 346 ? 10.738 16.325 4.581 1.00 87.94 346 GLN A C 1
ATOM 2552 O O . GLN A 1 346 ? 10.948 16.419 5.791 1.00 87.94 346 GLN A O 1
ATOM 2557 N N . HIS A 1 347 ? 11.451 15.524 3.794 1.00 89.06 347 HIS A N 1
ATOM 2558 C CA . HIS A 1 347 ? 12.561 14.694 4.240 1.00 89.06 347 HIS A CA 1
ATOM 2559 C C . HIS A 1 347 ? 13.849 15.020 3.485 1.00 89.06 347 HIS A C 1
ATOM 2561 O O . HIS A 1 347 ? 13.835 15.540 2.368 1.00 89.06 347 HIS A O 1
ATOM 2567 N N . VAL A 1 348 ? 14.970 14.638 4.087 1.00 91.75 348 VAL A N 1
ATOM 2568 C CA . VAL A 1 348 ? 16.299 14.631 3.476 1.00 91.75 348 VAL A CA 1
ATOM 2569 C C . VAL A 1 348 ? 16.747 13.182 3.281 1.00 91.75 348 VAL A C 1
ATOM 2571 O O . VAL A 1 348 ? 16.567 12.343 4.166 1.00 91.75 348 VAL A O 1
ATOM 2574 N N . VAL A 1 349 ? 17.313 12.858 2.115 1.00 87.56 349 VAL A N 1
ATOM 2575 C CA . VAL A 1 349 ? 17.944 11.547 1.884 1.00 87.56 349 VAL A CA 1
ATOM 2576 C C . VAL A 1 349 ? 19.406 11.651 2.276 1.00 87.56 349 VAL A C 1
ATOM 2578 O O . VAL A 1 349 ? 20.134 12.443 1.684 1.00 87.56 349 VAL A O 1
ATOM 2581 N N . VAL A 1 350 ? 19.828 10.843 3.245 1.00 91.38 350 VAL A N 1
ATOM 2582 C CA . VAL A 1 350 ? 21.203 10.782 3.747 1.00 91.38 350 VAL A CA 1
ATOM 2583 C C . VAL A 1 350 ? 21.857 9.496 3.265 1.00 91.38 350 VAL A C 1
ATOM 2585 O O . VAL A 1 350 ? 21.316 8.410 3.466 1.00 91.38 350 VAL A O 1
ATOM 2588 N N . ARG A 1 351 ? 23.037 9.621 2.663 1.00 89.56 351 ARG A N 1
ATOM 2589 C CA . ARG A 1 351 ? 23.913 8.549 2.193 1.00 89.56 351 ARG A CA 1
ATOM 2590 C C . ARG A 1 351 ? 25.192 8.535 3.023 1.00 89.56 351 ARG A C 1
ATOM 2592 O O . ARG A 1 351 ? 25.821 9.572 3.209 1.00 89.56 351 ARG A O 1
ATOM 2599 N N . ALA A 1 352 ? 25.623 7.358 3.451 1.00 87.19 352 ALA A N 1
ATOM 2600 C CA . ALA A 1 352 ? 26.923 7.150 4.084 1.00 87.19 352 ALA A CA 1
ATOM 2601 C C . ALA A 1 352 ? 27.565 5.854 3.589 1.00 87.19 352 ALA A C 1
ATOM 2603 O O . ALA A 1 352 ? 26.885 4.984 3.037 1.00 87.19 352 ALA A O 1
ATOM 2604 N N . ARG A 1 353 ? 28.879 5.727 3.788 1.00 82.19 353 ARG A N 1
ATOM 2605 C CA . ARG A 1 353 ? 29.590 4.466 3.570 1.00 82.19 353 ARG A CA 1
ATOM 2606 C C . ARG A 1 353 ? 29.589 3.662 4.863 1.00 82.19 353 ARG A C 1
ATOM 2608 O O . ARG A 1 353 ? 30.190 4.087 5.841 1.00 82.19 353 ARG A O 1
ATOM 2615 N N . VAL A 1 354 ? 28.952 2.499 4.843 1.00 81.62 354 VAL A N 1
ATOM 2616 C CA . VAL A 1 354 ? 28.888 1.566 5.971 1.00 81.62 354 VAL A CA 1
ATOM 2617 C C . VAL A 1 354 ? 29.543 0.268 5.522 1.00 81.62 354 VAL A C 1
ATOM 2619 O O . VAL A 1 354 ? 29.110 -0.321 4.537 1.00 81.62 354 VAL A O 1
ATOM 2622 N N . ASP A 1 355 ? 30.630 -0.132 6.182 1.00 76.06 355 ASP A N 1
ATOM 2623 C CA . ASP A 1 355 ? 31.399 -1.346 5.856 1.00 76.06 355 ASP A CA 1
ATOM 2624 C C . ASP A 1 355 ? 31.835 -1.462 4.378 1.00 76.06 355 ASP A C 1
ATOM 2626 O O . ASP A 1 355 ? 32.022 -2.549 3.839 1.00 76.06 355 ASP A O 1
ATOM 2630 N N . GLY A 1 356 ? 32.035 -0.317 3.714 1.00 70.00 356 GLY A N 1
ATOM 2631 C CA . GLY A 1 356 ? 32.434 -0.232 2.304 1.00 70.00 356 GLY A CA 1
ATOM 2632 C C . GLY A 1 356 ? 31.275 -0.064 1.316 1.00 70.00 356 GLY A C 1
ATOM 2633 O O . GLY A 1 356 ? 31.524 0.367 0.188 1.00 70.00 356 GLY A O 1
ATOM 2634 N N . ASP A 1 357 ? 30.034 -0.288 1.749 1.00 61.34 357 ASP A N 1
ATOM 2635 C CA . ASP A 1 357 ? 28.828 -0.131 0.936 1.00 61.34 357 ASP A CA 1
ATOM 2636 C C . ASP A 1 357 ? 28.196 1.254 1.112 1.00 61.34 357 ASP A C 1
ATOM 2638 O O . ASP A 1 357 ? 28.159 1.815 2.207 1.00 61.34 357 ASP A O 1
ATOM 2642 N N . ALA A 1 358 ? 27.666 1.824 0.027 1.00 74.81 358 ALA A N 1
ATOM 2643 C CA . ALA A 1 358 ? 26.868 3.044 0.098 1.00 74.81 358 ALA A CA 1
ATOM 2644 C C . ALA A 1 358 ? 25.440 2.694 0.533 1.00 74.81 358 ALA A C 1
ATOM 2646 O O . ALA A 1 358 ? 24.715 2.006 -0.185 1.00 74.81 358 ALA A O 1
ATOM 2647 N N . ILE A 1 359 ? 25.036 3.174 1.707 1.00 76.94 359 ILE A N 1
ATOM 2648 C CA . ILE A 1 359 ? 23.698 2.956 2.262 1.00 76.94 359 ILE A CA 1
ATOM 2649 C C . ILE A 1 359 ? 23.001 4.300 2.409 1.00 76.94 359 ILE A C 1
ATOM 2651 O O . ILE A 1 359 ? 23.641 5.308 2.696 1.00 76.94 359 ILE A O 1
ATOM 2655 N N . GLU A 1 360 ? 21.686 4.313 2.186 1.00 81.81 360 GLU A N 1
ATOM 2656 C CA . GLU A 1 360 ? 20.908 5.546 2.073 1.00 81.81 360 GLU A CA 1
ATOM 2657 C C . GLU A 1 360 ? 19.566 5.431 2.772 1.00 81.81 360 GLU A C 1
ATOM 2659 O O . GLU A 1 360 ? 18.900 4.400 2.652 1.00 81.81 360 GLU A O 1
ATOM 2664 N N . ARG A 1 361 ? 19.146 6.471 3.490 1.00 79.62 361 ARG A N 1
ATOM 2665 C CA . ARG A 1 361 ? 17.845 6.523 4.168 1.00 79.62 361 ARG A CA 1
ATOM 2666 C C . ARG A 1 361 ? 17.251 7.923 4.101 1.00 79.62 361 ARG A C 1
ATOM 2668 O O . ARG A 1 361 ? 17.981 8.907 4.163 1.00 79.62 361 ARG A O 1
ATOM 2675 N N . ALA A 1 362 ? 15.929 7.990 3.982 1.00 84.12 362 ALA A N 1
ATOM 2676 C CA . ALA A 1 362 ? 15.177 9.229 4.112 1.00 84.12 362 ALA A CA 1
ATOM 2677 C C . ALA A 1 362 ? 14.831 9.480 5.58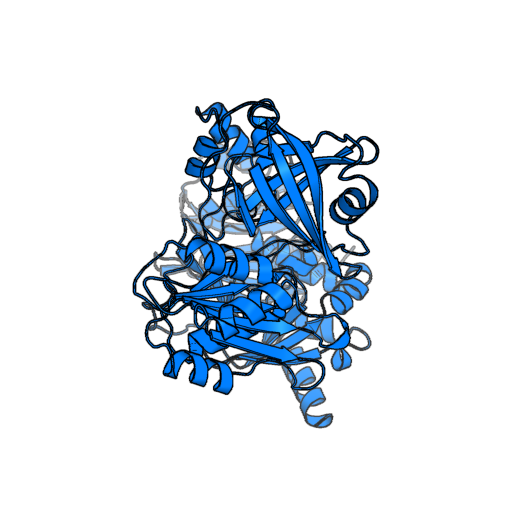6 1.00 84.12 362 ALA A C 1
ATOM 2679 O O . ALA A 1 362 ? 14.409 8.557 6.283 1.00 84.12 362 ALA A O 1
ATOM 2680 N N . TYR A 1 363 ? 14.983 10.724 6.035 1.00 91.81 363 TYR A N 1
ATOM 2681 C CA . TYR A 1 363 ? 14.585 11.172 7.368 1.00 91.81 363 TYR A CA 1
ATOM 2682 C C . TYR A 1 363 ? 13.794 12.471 7.269 1.00 91.81 363 TYR A C 1
ATOM 2684 O O . TYR A 1 363 ? 14.239 13.405 6.599 1.00 91.81 363 TYR A O 1
ATOM 2692 N N . THR A 1 364 ? 12.637 12.534 7.931 1.00 93.25 364 THR A N 1
ATOM 2693 C CA . THR A 1 364 ? 11.857 13.771 8.074 1.00 93.25 364 THR A CA 1
ATOM 2694 C C . THR A 1 364 ? 12.735 14.852 8.689 1.00 93.25 364 THR A C 1
ATOM 2696 O O . THR A 1 364 ? 13.441 14.603 9.670 1.00 93.25 364 THR A O 1
ATOM 2699 N N . ILE A 1 365 ? 12.686 16.045 8.105 1.00 96.06 365 ILE A N 1
ATOM 2700 C CA . ILE A 1 365 ? 13.395 17.216 8.607 1.00 96.06 365 ILE A CA 1
ATOM 2701 C C . ILE A 1 365 ? 12.595 17.743 9.802 1.00 96.06 365 ILE A C 1
ATOM 2703 O O . ILE A 1 365 ? 11.533 18.340 9.631 1.00 96.06 365 ILE A O 1
ATOM 2707 N N . SER A 1 366 ? 13.078 17.478 11.016 1.00 93.19 366 SER A N 1
ATOM 2708 C CA . SER A 1 366 ? 12.442 17.924 12.263 1.00 93.19 366 SER A CA 1
ATOM 2709 C C . SER A 1 366 ? 12.767 19.384 12.593 1.00 93.19 366 SER A C 1
ATOM 2711 O O . SER A 1 366 ? 12.091 19.986 13.426 1.00 93.19 366 SER A O 1
ATOM 2713 N N . GLY A 1 367 ? 13.757 19.987 11.931 1.00 93.00 367 GLY A N 1
ATOM 2714 C CA . GLY A 1 367 ? 14.119 21.396 12.083 1.00 93.00 367 GLY A CA 1
ATOM 2715 C C . GLY A 1 367 ? 14.951 21.915 10.913 1.00 93.00 367 GLY A C 1
ATOM 2716 O O . GLY A 1 367 ? 15.683 21.159 10.276 1.00 93.00 367 GLY A O 1
ATOM 2717 N N . VAL A 1 368 ? 14.831 23.211 10.630 1.00 92.31 368 VAL A N 1
ATOM 2718 C CA . VAL A 1 368 ? 15.596 23.910 9.589 1.00 92.31 368 VAL A CA 1
ATOM 2719 C C . VAL A 1 368 ? 16.324 25.076 10.237 1.00 92.31 368 VAL A C 1
ATOM 2721 O O . VAL A 1 368 ? 15.708 25.862 10.956 1.00 92.31 368 VAL A O 1
ATOM 2724 N N . ASP A 1 369 ? 17.614 25.190 9.954 1.00 91.38 369 ASP A N 1
ATOM 2725 C CA . ASP A 1 369 ? 18.488 26.270 10.398 1.00 91.38 369 ASP A CA 1
ATOM 2726 C C . ASP A 1 369 ? 19.247 26.840 9.182 1.00 91.38 369 ASP A C 1
ATOM 2728 O O . ASP A 1 369 ? 19.459 26.112 8.208 1.00 91.38 369 ASP A O 1
ATOM 2732 N N . PRO A 1 370 ? 19.676 28.116 9.181 1.00 89.88 370 PRO A N 1
ATOM 2733 C CA . PRO A 1 370 ? 20.499 28.657 8.098 1.00 89.88 370 PRO A CA 1
ATOM 2734 C C . PRO A 1 370 ? 21.775 27.854 7.796 1.00 89.88 370 PRO A C 1
ATOM 2736 O O . PRO A 1 370 ? 22.285 27.930 6.679 1.00 89.88 370 PRO A O 1
ATOM 2739 N N . GLU A 1 371 ? 22.295 27.095 8.764 1.00 91.88 371 GLU A N 1
ATOM 2740 C CA . GLU A 1 371 ? 23.470 26.237 8.603 1.00 91.88 371 GLU A CA 1
ATOM 2741 C C . GLU A 1 371 ? 23.144 24.796 8.181 1.00 91.88 371 GLU A C 1
ATOM 2743 O O . GLU A 1 371 ? 24.062 24.060 7.808 1.00 91.88 371 GLU A O 1
ATOM 2748 N N . GLY A 1 372 ? 21.879 24.359 8.209 1.00 94.44 372 GLY A N 1
ATOM 2749 C CA . GLY A 1 372 ? 21.549 22.986 7.835 1.00 94.44 372 GLY A CA 1
ATOM 2750 C C . GLY A 1 372 ? 20.183 22.467 8.277 1.00 94.44 372 GLY A C 1
ATOM 2751 O O . GLY A 1 372 ? 19.220 23.210 8.461 1.00 94.44 372 GLY A O 1
ATOM 2752 N N . TYR A 1 373 ? 20.101 21.145 8.424 1.00 96.88 373 TYR A N 1
ATOM 2753 C CA . TYR A 1 373 ? 18.859 20.440 8.748 1.00 96.88 373 TYR A CA 1
ATOM 2754 C C . TYR A 1 373 ? 19.017 19.591 10.006 1.00 96.88 373 TYR A C 1
ATOM 2756 O O . TYR A 1 373 ? 20.012 18.885 10.164 1.00 96.88 373 TYR A O 1
ATOM 2764 N N . GLU A 1 374 ? 18.001 19.591 10.863 1.00 97.25 374 GLU A N 1
ATOM 2765 C CA . GLU A 1 374 ? 17.870 18.615 11.943 1.00 97.25 374 GLU A CA 1
ATOM 2766 C C . GLU A 1 374 ? 17.072 17.398 11.460 1.00 97.25 374 GLU A C 1
ATOM 2768 O O . GLU A 1 374 ? 16.016 17.530 10.835 1.00 97.25 374 GLU A O 1
ATOM 2773 N N . ILE A 1 375 ? 17.570 16.207 11.793 1.00 97.19 375 ILE A N 1
ATOM 2774 C CA . ILE A 1 375 ? 16.842 14.941 11.683 1.00 97.19 375 ILE A CA 1
ATOM 2775 C C . ILE A 1 375 ? 16.818 14.248 13.042 1.00 97.19 375 ILE A C 1
ATOM 2777 O O . ILE A 1 375 ? 17.782 14.320 13.800 1.00 97.19 375 ILE A O 1
ATOM 2781 N N . THR A 1 376 ? 15.758 13.502 13.335 1.00 96.50 376 THR A N 1
ATOM 2782 C CA . THR A 1 376 ? 15.670 12.703 14.566 1.00 96.50 376 THR A CA 1
ATOM 2783 C C . THR A 1 376 ? 15.458 11.243 14.214 1.00 96.50 376 THR A C 1
ATOM 2785 O O . THR A 1 376 ? 14.530 10.883 13.491 1.00 96.50 376 THR A O 1
ATOM 2788 N N . VAL A 1 377 ? 16.353 10.392 14.706 1.00 94.56 377 VAL A N 1
ATOM 2789 C CA . VAL A 1 377 ? 16.494 9.008 14.261 1.00 94.56 377 VAL A CA 1
ATOM 2790 C C . VAL A 1 377 ? 16.240 8.070 15.425 1.00 94.56 377 VAL A C 1
ATOM 2792 O O . VAL A 1 377 ? 16.849 8.197 16.487 1.00 94.56 377 VAL A O 1
ATOM 2795 N N . LYS A 1 378 ? 15.374 7.081 15.196 1.00 92.44 378 LYS A N 1
ATOM 2796 C CA . LYS A 1 378 ? 15.242 5.921 16.074 1.00 92.44 378 LYS A CA 1
ATOM 2797 C C . LYS A 1 378 ? 16.251 4.845 15.668 1.00 92.44 378 LYS A C 1
ATOM 2799 O O . LYS A 1 378 ? 16.319 4.448 14.503 1.00 92.44 378 LYS A O 1
ATOM 2804 N N . ARG A 1 379 ? 17.027 4.354 16.629 1.00 90.88 379 ARG A N 1
ATOM 2805 C CA . ARG A 1 379 ? 17.922 3.211 16.474 1.00 90.88 379 ARG A CA 1
ATOM 2806 C C . ARG A 1 379 ? 17.093 1.936 16.358 1.00 90.88 379 ARG A C 1
ATOM 2808 O O . ARG A 1 379 ? 16.491 1.487 17.325 1.00 90.88 379 ARG A O 1
ATOM 2815 N N . GLU A 1 380 ? 17.090 1.342 15.171 1.00 83.19 380 GLU A N 1
ATOM 2816 C CA . GLU A 1 380 ? 16.487 0.030 14.939 1.00 83.19 380 GLU A CA 1
ATOM 2817 C C . GLU A 1 380 ? 17.508 -1.080 15.220 1.00 83.19 380 GLU A C 1
ATOM 2819 O O . GLU A 1 380 ? 18.622 -1.047 14.688 1.00 83.19 380 GLU A O 1
ATOM 2824 N N . ASP A 1 381 ? 17.127 -2.093 16.005 1.00 72.44 381 ASP A N 1
ATOM 2825 C CA . ASP A 1 381 ? 18.021 -3.190 16.417 1.00 72.44 381 ASP A CA 1
ATOM 2826 C C . ASP A 1 381 ? 18.667 -3.894 15.219 1.00 72.44 381 ASP A C 1
ATOM 2828 O O . ASP A 1 381 ? 19.863 -4.188 15.220 1.00 72.44 381 ASP A O 1
ATOM 2832 N N . GLN A 1 382 ? 17.889 -4.101 14.154 1.00 70.31 382 GLN A N 1
ATOM 2833 C CA . GLN A 1 382 ? 18.345 -4.707 12.900 1.00 70.31 382 GLN A CA 1
ATOM 2834 C C . GLN A 1 382 ? 18.693 -3.670 11.812 1.00 70.31 382 GLN A C 1
ATOM 2836 O O . GLN A 1 382 ? 19.180 -4.041 10.745 1.00 70.31 382 GLN A O 1
ATOM 2841 N N . GLY A 1 383 ? 18.578 -2.369 12.092 1.00 74.12 383 GLY A N 1
ATOM 2842 C CA . GLY A 1 383 ? 18.876 -1.302 11.137 1.00 74.12 383 GLY A CA 1
ATOM 2843 C C . GLY A 1 383 ? 20.370 -1.066 10.904 1.00 74.12 383 GLY A C 1
ATOM 2844 O O . GLY A 1 383 ? 21.083 -0.604 11.787 1.00 74.12 383 GLY A O 1
ATOM 2845 N N . VAL A 1 384 ? 20.845 -1.311 9.680 1.00 76.44 384 VAL A N 1
ATOM 2846 C CA . VAL A 1 384 ? 22.253 -1.075 9.306 1.00 76.44 384 VAL A CA 1
ATOM 2847 C C . VAL A 1 384 ? 22.629 0.408 9.419 1.00 76.44 384 VAL A C 1
ATOM 2849 O O . VAL A 1 384 ? 23.590 0.750 10.099 1.00 76.44 384 VAL A O 1
ATOM 2852 N N . PHE A 1 385 ? 21.834 1.297 8.817 1.00 85.75 385 PHE A N 1
ATOM 2853 C CA . PHE A 1 385 ? 22.139 2.730 8.777 1.00 85.75 385 PHE A CA 1
ATOM 2854 C C . PHE A 1 385 ? 21.896 3.441 10.113 1.00 85.75 385 PHE A C 1
ATOM 2856 O O . PHE A 1 385 ? 22.711 4.248 10.540 1.00 85.75 385 PHE A O 1
ATOM 2863 N N . SER A 1 386 ? 20.790 3.128 10.798 1.00 89.06 386 SER A N 1
ATOM 2864 C CA . SER A 1 386 ? 20.447 3.755 12.081 1.00 89.06 386 SER A CA 1
ATOM 2865 C C . SER A 1 386 ? 21.454 3.410 13.177 1.00 89.06 386 SER A C 1
ATOM 2867 O O . SER A 1 386 ? 21.778 4.271 13.982 1.00 89.06 386 SER A O 1
ATOM 2869 N N . ARG A 1 387 ? 21.983 2.177 13.207 1.00 89.00 387 ARG A N 1
ATOM 2870 C CA . ARG A 1 387 ? 23.067 1.824 14.136 1.00 89.00 387 ARG A CA 1
ATOM 2871 C C . ARG A 1 387 ? 24.360 2.541 13.775 1.00 89.00 387 ARG A C 1
ATOM 2873 O O . ARG A 1 387 ? 24.960 3.145 14.650 1.00 89.00 387 ARG A O 1
ATOM 2880 N N . TRP A 1 388 ? 24.730 2.541 12.491 1.00 91.06 388 TRP A N 1
ATOM 2881 C CA . TRP A 1 388 ? 25.928 3.243 12.032 1.00 91.06 388 TRP A CA 1
ATOM 2882 C C . TRP A 1 388 ? 25.912 4.722 12.432 1.00 91.06 388 TRP A C 1
ATOM 2884 O O . TRP A 1 388 ? 26.909 5.205 12.954 1.00 91.06 388 TRP A O 1
ATOM 2894 N N . LEU A 1 389 ? 24.771 5.407 12.278 1.00 91.75 389 LEU A N 1
ATOM 2895 C CA . LEU A 1 389 ? 24.601 6.794 12.719 1.00 91.75 389 LEU A CA 1
ATOM 2896 C C . LEU A 1 389 ? 24.884 6.972 14.214 1.00 91.75 389 LEU A C 1
ATOM 2898 O O . LEU A 1 389 ? 25.628 7.870 14.582 1.00 91.75 389 LEU A O 1
ATOM 2902 N N . PHE A 1 390 ? 24.333 6.108 15.067 1.00 92.50 390 PHE A N 1
ATOM 2903 C CA . PHE A 1 390 ? 24.576 6.170 16.512 1.00 92.50 390 PHE A CA 1
ATOM 2904 C C . PHE A 1 390 ? 26.037 5.890 16.878 1.00 92.50 390 PHE A C 1
ATOM 2906 O O . PHE A 1 390 ? 26.552 6.480 17.820 1.00 92.50 390 PHE A O 1
ATOM 2913 N N . ASP A 1 391 ? 26.693 5.002 16.135 1.00 88.31 391 ASP A N 1
ATOM 2914 C CA . ASP A 1 391 ? 28.046 4.551 16.451 1.00 88.31 391 ASP A CA 1
ATOM 2915 C C . ASP A 1 391 ? 29.136 5.484 15.863 1.00 88.31 391 ASP A C 1
ATOM 2917 O O . ASP A 1 391 ? 30.259 5.488 16.364 1.00 88.31 391 ASP A O 1
ATOM 2921 N N . HIS A 1 392 ? 28.836 6.261 14.808 1.00 85.25 392 HIS A N 1
ATOM 2922 C CA . HIS A 1 392 ? 29.848 6.994 14.018 1.00 85.25 392 HIS A CA 1
ATOM 2923 C C . HIS A 1 392 ? 29.559 8.487 13.789 1.00 85.25 392 HIS A C 1
ATOM 2925 O O . HIS A 1 392 ? 30.493 9.245 13.511 1.00 85.25 392 HIS A O 1
ATOM 2931 N N . ALA A 1 393 ? 28.306 8.951 13.876 1.00 81.81 393 ALA A N 1
ATOM 2932 C CA . ALA A 1 393 ? 28.017 10.370 13.657 1.00 81.81 393 ALA A CA 1
ATOM 2933 C C . ALA A 1 393 ? 28.710 11.242 14.722 1.00 81.81 393 ALA A C 1
ATOM 2935 O O . ALA A 1 393 ? 28.757 10.889 15.897 1.00 81.81 393 ALA A O 1
ATOM 2936 N N . GLY A 1 394 ? 29.260 12.390 14.314 1.00 74.62 394 GLY A N 1
ATOM 2937 C CA . GLY A 1 394 ? 30.052 13.275 15.180 1.00 74.62 394 GLY A CA 1
ATOM 2938 C C . GLY A 1 394 ? 31.555 12.966 15.242 1.00 74.62 394 GLY A C 1
ATOM 2939 O O . GLY A 1 394 ? 32.313 13.774 15.774 1.00 74.62 394 GLY A O 1
ATOM 2940 N N . HIS A 1 395 ? 32.031 11.868 14.645 1.00 83.25 395 HIS A N 1
ATOM 2941 C CA . HIS A 1 395 ? 33.459 11.509 14.619 1.00 83.25 395 HIS A CA 1
ATOM 2942 C C . HIS A 1 395 ? 34.222 12.032 13.384 1.00 83.25 395 HIS A C 1
ATOM 2944 O O . HIS A 1 395 ? 35.240 11.470 12.988 1.00 83.25 395 HIS A O 1
ATOM 2950 N N . GLY A 1 396 ? 33.751 13.131 12.778 1.00 72.50 396 GLY A N 1
ATOM 2951 C CA . GLY A 1 396 ? 34.356 13.728 11.576 1.00 72.50 396 GLY A CA 1
ATOM 2952 C C . GLY A 1 396 ? 33.992 13.023 10.263 1.00 72.50 396 GLY A C 1
ATOM 2953 O O . GLY A 1 396 ? 34.565 13.336 9.220 1.00 72.50 396 GLY A O 1
ATOM 2954 N N . GLU A 1 397 ? 33.039 12.090 10.306 1.00 79.44 397 GLU A N 1
ATOM 2955 C CA . GLU A 1 397 ? 32.534 11.382 9.131 1.00 79.44 397 GLU A CA 1
ATOM 2956 C C . GLU A 1 397 ? 31.786 12.323 8.178 1.00 79.44 397 GLU A C 1
ATOM 2958 O O . GLU A 1 397 ? 31.009 13.189 8.589 1.00 79.44 397 GLU A O 1
ATOM 2963 N N . THR A 1 398 ? 32.007 12.123 6.878 1.00 86.44 398 THR A N 1
ATOM 2964 C CA . THR A 1 398 ? 31.255 12.813 5.825 1.00 86.44 398 THR A CA 1
ATOM 2965 C C . THR A 1 398 ? 30.078 11.947 5.400 1.00 86.44 398 THR A C 1
ATOM 2967 O O . THR A 1 398 ? 30.253 10.794 5.002 1.00 86.44 398 THR A O 1
ATOM 2970 N N . VAL A 1 399 ? 28.881 12.523 5.435 1.00 93.06 399 VAL A N 1
ATOM 2971 C CA . VAL A 1 399 ? 27.695 11.969 4.779 1.00 93.06 399 VAL A CA 1
ATOM 2972 C C . VAL A 1 399 ? 27.411 12.754 3.505 1.00 93.06 399 VAL A C 1
ATOM 2974 O O . VAL A 1 399 ? 27.982 13.812 3.254 1.00 93.06 399 VAL A O 1
ATOM 2977 N N . TRP A 1 400 ? 26.525 12.234 2.673 1.00 91.19 400 TRP A N 1
ATOM 2978 C CA . TRP A 1 400 ? 26.051 12.921 1.486 1.00 91.19 400 TRP A CA 1
ATOM 2979 C C . TRP A 1 400 ? 24.545 13.063 1.557 1.00 91.19 400 TRP A C 1
ATOM 2981 O O . TRP A 1 400 ? 23.856 12.086 1.830 1.00 91.19 400 TRP A O 1
ATOM 2991 N N . ILE A 1 401 ? 24.027 14.249 1.275 1.00 92.31 401 ILE A N 1
ATOM 2992 C CA . ILE A 1 401 ? 22.594 14.513 1.324 1.00 92.31 401 ILE A CA 1
ATOM 2993 C C . ILE A 1 401 ? 22.053 14.925 -0.043 1.00 92.31 401 ILE A C 1
ATOM 2995 O O . ILE A 1 401 ? 22.773 15.488 -0.871 1.00 92.31 401 ILE A O 1
ATOM 2999 N N . LEU A 1 402 ? 20.783 14.622 -0.289 1.00 86.12 402 LEU A N 1
ATOM 3000 C CA . LEU A 1 402 ? 20.007 15.267 -1.350 1.00 86.12 402 LEU A CA 1
ATOM 3001 C C . LEU A 1 402 ? 19.280 16.499 -0.789 1.00 86.12 402 LEU A C 1
ATOM 3003 O O . LEU A 1 402 ? 19.030 16.543 0.414 1.00 86.12 402 LEU A O 1
ATOM 3007 N N . PRO A 1 403 ? 18.899 17.478 -1.629 1.00 86.12 403 PRO A N 1
ATOM 3008 C CA . PRO A 1 403 ? 18.016 18.566 -1.210 1.00 86.12 403 PRO A CA 1
ATOM 3009 C C . PRO A 1 403 ? 16.688 18.065 -0.607 1.00 86.12 403 PRO A C 1
ATOM 3011 O O . PRO A 1 403 ? 16.272 16.945 -0.930 1.00 86.12 403 PRO A O 1
ATOM 3014 N N . PRO A 1 404 ? 15.993 18.886 0.208 1.00 88.50 404 PRO A N 1
ATOM 3015 C CA . PRO A 1 404 ? 14.684 18.546 0.761 1.00 88.50 404 PRO A CA 1
ATOM 3016 C C . PRO A 1 404 ? 13.690 18.082 -0.311 1.00 88.50 404 PRO A C 1
ATOM 3018 O O . PRO A 1 404 ? 13.541 18.710 -1.362 1.00 88.50 404 PRO A O 1
ATOM 3021 N N . GLY A 1 405 ? 12.998 16.977 -0.037 1.00 77.38 405 GLY A N 1
ATOM 3022 C CA . GLY A 1 405 ? 12.020 16.366 -0.936 1.00 77.38 405 GLY A CA 1
ATOM 3023 C C . GLY A 1 405 ? 10.786 15.841 -0.200 1.00 77.38 405 GLY A C 1
ATOM 3024 O O . GLY A 1 405 ? 10.735 15.810 1.025 1.00 77.38 405 GLY A O 1
ATOM 3025 N N . GLY A 1 406 ? 9.768 15.430 -0.959 1.00 68.81 406 GLY A N 1
ATOM 3026 C CA . GLY A 1 406 ? 8.503 14.902 -0.431 1.00 68.81 406 GLY A CA 1
ATOM 3027 C C . GLY A 1 406 ? 7.296 15.799 -0.724 1.00 68.81 406 GLY A C 1
ATOM 3028 O O . GLY A 1 406 ? 7.435 17.008 -0.904 1.00 68.81 406 GLY A O 1
ATOM 3029 N N . SER A 1 407 ? 6.115 15.179 -0.815 1.00 60.50 407 SER A N 1
ATOM 3030 C CA . SER A 1 407 ? 4.847 15.832 -1.187 1.00 60.50 407 SER A CA 1
ATOM 3031 C C . SER A 1 407 ? 3.841 15.975 -0.040 1.00 60.50 407 SER A C 1
ATOM 3033 O O . SER A 1 407 ? 2.820 16.635 -0.211 1.00 60.50 407 SER A O 1
ATOM 3035 N N . THR A 1 408 ? 4.087 15.341 1.109 1.00 66.94 408 THR A N 1
ATOM 3036 C CA . THR A 1 408 ? 3.229 15.441 2.300 1.00 66.94 408 THR A CA 1
ATOM 3037 C C . THR A 1 408 ? 3.681 16.636 3.130 1.00 66.94 408 THR A C 1
ATOM 3039 O O . THR A 1 408 ? 4.398 16.479 4.108 1.00 66.94 408 THR A O 1
ATOM 3042 N N . THR A 1 409 ? 3.320 17.843 2.697 1.00 83.94 409 THR A N 1
ATOM 3043 C CA . THR A 1 409 ? 3.821 19.085 3.299 1.00 83.94 409 THR A CA 1
ATOM 3044 C C . THR A 1 409 ? 2.723 19.907 3.955 1.00 83.94 409 THR A C 1
ATOM 3046 O O . THR A 1 409 ? 1.588 19.915 3.481 1.00 83.94 409 THR A O 1
ATOM 3049 N N . TRP A 1 410 ? 3.089 20.672 4.978 1.00 91.81 410 TRP A N 1
ATOM 3050 C CA . TRP A 1 410 ? 2.229 21.656 5.625 1.00 91.81 410 TRP A CA 1
ATOM 3051 C C . TRP A 1 410 ? 2.847 23.057 5.581 1.00 91.81 410 TRP A C 1
ATOM 3053 O O . TRP A 1 410 ? 4.067 23.222 5.635 1.00 91.81 410 TRP A O 1
ATOM 3063 N N . THR A 1 411 ? 1.986 24.070 5.512 1.00 91.38 411 THR A N 1
ATOM 3064 C CA . THR A 1 411 ? 2.348 25.488 5.617 1.00 91.38 411 THR A CA 1
ATOM 3065 C C . THR A 1 411 ? 1.431 26.182 6.624 1.00 91.38 411 THR A C 1
ATOM 3067 O O . THR A 1 411 ? 0.237 25.873 6.624 1.00 91.38 411 THR A O 1
ATOM 3070 N N . PRO A 1 412 ? 1.928 27.154 7.411 1.00 93.31 412 PRO A N 1
ATOM 3071 C CA . PRO A 1 412 ? 1.110 27.884 8.377 1.00 93.31 412 PRO A CA 1
ATOM 3072 C C . PRO A 1 412 ? -0.152 28.507 7.772 1.00 93.31 412 PRO A C 1
ATOM 3074 O O . PRO A 1 412 ? -0.096 29.183 6.744 1.00 93.31 412 PRO A O 1
ATOM 3077 N N . GLY A 1 413 ? -1.288 28.308 8.440 1.00 92.94 413 GLY A N 1
ATOM 3078 C CA . GLY A 1 413 ? -2.581 28.872 8.055 1.00 92.94 413 GLY A CA 1
ATOM 3079 C C . GLY A 1 413 ? -3.578 28.907 9.216 1.00 92.94 413 GLY A C 1
ATOM 3080 O O . GLY A 1 413 ? -3.331 28.340 10.274 1.00 92.94 413 GLY A O 1
ATOM 3081 N N . GLU A 1 414 ? -4.710 29.586 9.017 1.00 94.06 414 GLU A N 1
ATOM 3082 C CA . GLU A 1 414 ? -5.739 29.788 10.058 1.00 94.06 414 GLU A CA 1
ATOM 3083 C C . GLU A 1 414 ? -6.514 28.509 10.418 1.00 94.06 414 GLU A C 1
ATOM 3085 O O . GLU A 1 414 ? -7.129 28.426 11.483 1.00 94.06 414 GLU A O 1
ATOM 3090 N N . ARG A 1 415 ? -6.513 27.506 9.529 1.00 94.81 415 ARG A N 1
ATOM 3091 C CA . ARG A 1 415 ? -7.190 26.231 9.785 1.00 94.81 415 ARG A CA 1
ATOM 3092 C C . ARG A 1 415 ? -6.458 25.445 10.876 1.00 94.81 415 ARG A C 1
ATOM 3094 O O . ARG A 1 415 ? -5.228 25.435 10.874 1.00 94.81 415 ARG A O 1
ATOM 3101 N N . PRO A 1 416 ? -7.185 24.746 11.766 1.00 97.75 416 PRO A N 1
ATOM 3102 C CA . PRO A 1 416 ? -6.552 23.857 12.724 1.00 97.75 416 PRO A CA 1
ATOM 3103 C C . PRO A 1 416 ? -5.754 22.756 12.021 1.00 97.75 416 PRO A C 1
ATOM 3105 O O . PRO A 1 416 ? -6.202 22.205 11.016 1.00 97.75 416 PRO A O 1
ATOM 3108 N N . VAL A 1 417 ? -4.609 22.394 12.590 1.00 98.06 417 VAL A N 1
ATOM 3109 C CA . VAL A 1 417 ? -3.837 21.216 12.189 1.00 98.06 417 VAL A CA 1
ATOM 3110 C C . VAL A 1 417 ? -3.793 20.223 13.346 1.00 98.06 417 VAL A C 1
ATOM 3112 O O . VAL A 1 417 ? -3.468 20.588 14.477 1.00 98.06 417 VAL A O 1
ATOM 3115 N N . VAL A 1 418 ? -4.136 18.962 13.077 1.00 98.38 418 VAL A N 1
ATOM 3116 C CA . VAL A 1 418 ? -4.145 17.883 14.075 1.00 98.38 418 VAL A CA 1
ATOM 3117 C C . VAL A 1 418 ? -3.159 16.797 13.664 1.00 98.38 418 VAL A C 1
ATOM 3119 O O . VAL A 1 418 ? -3.349 16.116 12.662 1.00 98.38 418 VAL A O 1
ATOM 3122 N N . CYS A 1 419 ? -2.111 16.608 14.460 1.00 98.19 419 CYS A N 1
ATOM 3123 C CA . CYS A 1 419 ? -1.096 15.580 14.263 1.00 98.19 419 CYS A CA 1
ATOM 3124 C C . CYS A 1 419 ? -1.412 14.358 15.136 1.00 98.19 419 CYS A C 1
ATOM 3126 O O . CYS A 1 419 ? -1.152 14.374 16.339 1.00 98.19 419 CYS A O 1
ATOM 3128 N N . PHE A 1 420 ? -1.933 13.289 14.539 1.00 97.56 420 PHE A N 1
ATOM 3129 C CA . PHE A 1 420 ? -2.046 11.973 15.165 1.00 97.56 420 PHE A CA 1
ATOM 3130 C C . PHE A 1 420 ? -0.762 11.188 14.920 1.00 97.56 420 PHE A C 1
ATOM 3132 O O . PHE A 1 420 ? -0.517 10.694 13.817 1.00 97.56 420 PHE A O 1
ATOM 3139 N N . VAL A 1 421 ? 0.083 11.080 15.941 1.00 96.88 421 VAL A N 1
ATOM 3140 C CA . VAL A 1 421 ? 1.423 10.509 15.788 1.00 96.88 421 VAL A CA 1
ATOM 3141 C C . VAL A 1 421 ? 1.703 9.389 16.778 1.00 96.88 421 VAL A C 1
ATOM 3143 O O . VAL A 1 421 ? 1.274 9.445 17.930 1.00 96.88 421 VAL A O 1
ATOM 3146 N N . ALA A 1 422 ? 2.462 8.380 16.352 1.00 93.31 422 ALA A N 1
ATOM 3147 C CA . ALA A 1 422 ? 2.908 7.286 17.208 1.00 93.31 422 ALA A CA 1
ATOM 3148 C C . ALA A 1 422 ? 4.412 7.003 17.076 1.00 93.31 422 ALA A C 1
ATOM 3150 O O . ALA A 1 422 ? 4.942 6.866 15.971 1.00 93.31 422 ALA A O 1
ATOM 3151 N N . GLY A 1 423 ? 5.099 6.868 18.216 1.00 91.44 423 GLY A N 1
ATOM 3152 C CA . GLY A 1 423 ? 6.542 6.598 18.264 1.00 91.44 423 GLY A CA 1
ATOM 3153 C C . GLY A 1 423 ? 7.371 7.684 17.565 1.00 91.44 423 GLY A C 1
ATOM 3154 O O . GLY A 1 423 ? 7.175 8.873 17.821 1.00 91.44 423 GLY A O 1
ATOM 3155 N N . ILE A 1 424 ? 8.268 7.282 16.650 1.00 92.25 424 ILE A N 1
ATOM 3156 C CA . ILE A 1 424 ? 9.100 8.219 15.868 1.00 92.25 424 ILE A CA 1
ATOM 3157 C C . ILE A 1 424 ? 8.276 9.100 14.909 1.00 92.25 424 ILE A C 1
ATOM 3159 O O . ILE A 1 424 ? 8.773 10.122 14.459 1.00 92.25 424 ILE A O 1
ATOM 3163 N N . GLY A 1 425 ? 6.982 8.783 14.721 1.00 91.62 425 GLY A N 1
ATOM 3164 C CA . GLY A 1 425 ? 5.940 9.664 14.169 1.00 91.62 425 GLY A CA 1
ATOM 3165 C C . GLY A 1 425 ? 5.997 11.115 14.649 1.00 91.62 425 GLY A C 1
ATOM 3166 O O . GLY A 1 425 ? 5.602 12.032 13.935 1.00 91.62 425 GLY A O 1
ATOM 3167 N N . ALA A 1 426 ? 6.492 11.329 15.869 1.00 95.62 426 ALA A N 1
ATOM 3168 C CA . ALA A 1 426 ? 6.608 12.639 16.489 1.00 95.62 426 ALA A CA 1
ATOM 3169 C C . ALA A 1 426 ? 7.493 13.636 15.718 1.00 95.62 426 ALA A C 1
ATOM 3171 O O . ALA A 1 426 ? 7.338 14.836 15.927 1.00 95.62 426 ALA A O 1
ATOM 3172 N N . THR A 1 427 ? 8.387 13.185 14.830 1.00 96.25 427 THR A N 1
ATOM 3173 C CA . THR A 1 427 ? 9.216 14.082 14.004 1.00 96.25 427 THR A CA 1
ATOM 3174 C C . THR A 1 427 ? 8.380 14.947 13.065 1.00 96.25 427 THR A C 1
ATOM 3176 O O . THR A 1 427 ? 8.653 16.141 12.953 1.00 96.25 427 THR A O 1
ATOM 3179 N N . LEU A 1 428 ? 7.312 14.393 12.479 1.00 94.19 428 LEU A N 1
ATOM 3180 C CA . LEU A 1 428 ? 6.347 15.147 11.676 1.00 94.19 428 LEU A CA 1
ATOM 3181 C C . LEU A 1 428 ? 5.641 16.220 12.500 1.00 94.19 428 LEU A C 1
ATOM 3183 O O . LEU A 1 428 ? 5.551 17.376 12.090 1.00 94.19 428 LEU A O 1
ATOM 3187 N N . ALA A 1 429 ? 5.146 15.829 13.679 1.00 96.69 429 ALA A N 1
ATOM 3188 C CA . ALA A 1 429 ? 4.474 16.754 14.580 1.00 96.69 429 ALA A CA 1
ATOM 3189 C C . ALA A 1 429 ? 5.420 17.890 14.983 1.00 96.69 429 ALA A C 1
ATOM 3191 O O . ALA A 1 429 ? 5.022 19.049 14.950 1.00 96.69 429 ALA A O 1
ATOM 3192 N N . MET A 1 430 ? 6.681 17.577 15.294 1.00 97.31 430 MET A N 1
ATOM 3193 C CA . MET A 1 430 ? 7.670 18.591 15.651 1.00 97.31 430 MET A CA 1
ATOM 3194 C C . MET A 1 430 ? 7.982 19.541 14.486 1.00 97.31 430 MET A C 1
ATOM 3196 O O . MET A 1 430 ? 8.029 20.753 14.690 1.00 97.31 430 MET A O 1
ATOM 3200 N N . ALA A 1 431 ? 8.108 19.026 13.258 1.00 96.62 431 ALA A N 1
ATOM 3201 C CA . ALA A 1 431 ? 8.307 19.857 12.070 1.00 96.62 431 ALA A CA 1
ATOM 3202 C C . ALA A 1 431 ? 7.154 20.860 11.868 1.00 96.62 431 ALA A C 1
ATOM 3204 O O . ALA A 1 431 ? 7.394 22.037 11.598 1.00 96.62 431 ALA A O 1
ATOM 3205 N N . ILE A 1 432 ? 5.904 20.416 12.049 1.00 97.06 432 ILE A N 1
ATOM 3206 C CA . ILE A 1 432 ? 4.709 21.276 11.966 1.00 97.06 432 ILE A CA 1
ATOM 3207 C C . ILE A 1 432 ? 4.699 22.312 13.092 1.00 97.06 432 ILE A C 1
ATOM 3209 O O . ILE A 1 432 ? 4.483 23.496 12.839 1.00 97.06 432 ILE A O 1
ATOM 3213 N N . VAL A 1 433 ? 4.968 21.886 14.327 1.00 97.25 433 VAL A N 1
ATOM 3214 C CA . VAL A 1 433 ? 4.993 22.760 15.506 1.00 97.25 433 VAL A CA 1
ATOM 3215 C C . VAL A 1 433 ? 6.036 23.870 15.356 1.00 97.25 433 VAL A C 1
ATOM 3217 O O . VAL A 1 433 ? 5.726 25.037 15.587 1.00 97.25 433 VAL A O 1
ATOM 3220 N N . ARG A 1 434 ? 7.247 23.541 14.899 1.00 95.25 434 ARG A N 1
ATOM 3221 C CA . ARG A 1 434 ? 8.309 24.530 14.667 1.00 95.25 434 ARG A CA 1
ATOM 3222 C C . ARG A 1 434 ? 7.994 25.456 13.493 1.00 95.25 434 ARG A C 1
ATOM 3224 O O . ARG A 1 434 ? 8.249 26.652 13.590 1.00 95.25 434 ARG A O 1
ATOM 3231 N N . ALA A 1 435 ? 7.380 24.945 12.423 1.00 95.06 435 ALA A N 1
ATOM 3232 C CA . ALA A 1 435 ? 6.937 25.772 11.300 1.00 95.06 435 ALA A CA 1
ATOM 3233 C C . ALA A 1 435 ? 5.794 26.733 11.672 1.00 95.06 435 ALA A C 1
ATOM 3235 O O . ALA A 1 435 ? 5.699 27.814 11.094 1.00 95.06 435 ALA A O 1
ATOM 3236 N N . ALA A 1 436 ? 4.939 26.366 12.633 1.00 95.00 436 ALA A N 1
ATOM 3237 C CA . ALA A 1 436 ? 3.895 27.247 13.155 1.00 95.00 436 ALA A CA 1
ATOM 3238 C C . ALA A 1 436 ? 4.468 28.438 13.950 1.00 95.00 436 ALA A C 1
ATOM 3240 O O . ALA A 1 436 ? 3.865 29.512 13.965 1.00 95.00 436 ALA A O 1
ATOM 3241 N N . GLY A 1 437 ? 5.645 28.259 14.558 1.00 92.88 437 GLY A N 1
ATOM 3242 C CA . GLY A 1 437 ? 6.389 29.302 15.260 1.00 92.88 437 GLY A CA 1
ATOM 3243 C C . GLY A 1 437 ? 5.740 29.768 16.568 1.00 92.88 437 GLY A C 1
ATOM 3244 O O . GLY A 1 437 ? 4.818 29.155 17.098 1.00 92.88 437 GLY A O 1
ATOM 3245 N N . GLU A 1 438 ? 6.225 30.892 17.098 1.00 93.00 438 GLU A N 1
ATOM 3246 C CA . GLU A 1 438 ? 5.768 31.470 18.376 1.00 93.00 438 GLU A CA 1
ATOM 3247 C C . GLU A 1 438 ? 4.414 32.196 18.278 1.00 93.00 438 GLU A C 1
ATOM 3249 O O . GLU A 1 438 ? 3.880 32.689 19.270 1.00 93.00 438 GLU A O 1
ATOM 3254 N N . SER A 1 439 ? 3.849 32.313 17.075 1.00 92.44 439 SER A N 1
ATOM 3255 C CA . SER A 1 439 ? 2.534 32.920 16.842 1.00 92.44 439 SER A CA 1
ATOM 3256 C C . SER A 1 439 ? 1.767 32.144 15.768 1.00 92.44 439 SER A C 1
ATOM 3258 O O . SER A 1 439 ? 1.615 32.641 14.648 1.00 92.44 439 SER A O 1
ATOM 3260 N N . PRO A 1 440 ? 1.294 30.922 16.088 1.00 92.88 440 PRO A N 1
ATOM 3261 C CA . PRO A 1 440 ? 0.561 30.096 15.143 1.00 92.88 440 PRO A CA 1
ATOM 3262 C C . PRO A 1 440 ? -0.694 30.818 14.631 1.00 92.88 440 PRO A C 1
ATOM 3264 O O . PRO A 1 440 ? -1.497 31.294 15.437 1.00 92.88 440 PRO A O 1
ATOM 3267 N N . PRO A 1 441 ? -0.906 30.893 13.306 1.00 92.19 441 PRO A N 1
ATOM 3268 C CA . PRO A 1 441 ? -2.092 31.535 12.737 1.00 92.19 441 PRO A CA 1
ATOM 3269 C C . PRO A 1 441 ? -3.394 30.768 13.021 1.00 92.19 441 PRO A C 1
ATOM 3271 O O . PRO A 1 441 ? -4.472 31.354 12.966 1.00 92.19 441 PRO A O 1
ATOM 3274 N N . GLY A 1 442 ? -3.301 29.475 13.333 1.00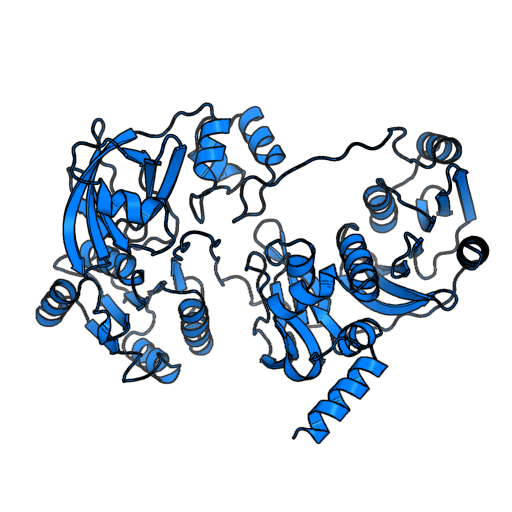 95.38 442 GLY A N 1
ATOM 3275 C CA . GLY A 1 442 ? -4.419 28.605 13.681 1.00 95.38 442 GLY A CA 1
ATOM 3276 C C . GLY A 1 442 ? -4.022 27.576 14.747 1.00 95.38 442 GLY A C 1
ATOM 3277 O O . GLY A 1 442 ? -2.838 27.456 15.076 1.00 95.38 442 GLY A O 1
ATOM 3278 N N . PRO A 1 443 ? -4.988 26.829 15.314 1.00 97.88 443 PRO A N 1
ATOM 3279 C CA . PRO A 1 443 ? -4.707 25.846 16.358 1.00 97.88 443 PRO A CA 1
ATOM 3280 C C . PRO A 1 443 ? -3.785 24.718 15.877 1.00 97.88 443 PRO A C 1
ATOM 3282 O O . PRO A 1 443 ? -4.041 24.102 14.844 1.00 97.88 443 PRO A O 1
ATOM 3285 N N . VAL A 1 444 ? -2.761 24.394 16.667 1.00 98.38 444 VAL A N 1
ATOM 3286 C CA . VAL A 1 444 ? -1.867 23.250 16.430 1.00 98.38 444 VAL A CA 1
ATOM 3287 C C . VAL A 1 444 ? -2.099 22.207 17.515 1.00 98.38 444 VAL A C 1
ATOM 3289 O O . VAL A 1 444 ? -1.942 22.485 18.706 1.00 98.38 444 VAL A O 1
ATOM 3292 N N . VAL A 1 445 ? -2.487 20.999 17.113 1.00 98.50 445 VAL A N 1
ATOM 3293 C CA . VAL A 1 445 ? -2.841 19.906 18.023 1.00 98.50 445 VAL A CA 1
ATOM 3294 C C . VAL A 1 445 ? -1.917 18.723 17.783 1.00 98.50 445 VAL A C 1
ATOM 3296 O O . VAL A 1 445 ? -1.757 18.275 16.651 1.00 98.50 445 VAL A O 1
ATOM 3299 N N . VAL A 1 446 ? -1.330 18.182 18.848 1.00 98.44 446 VAL A N 1
ATOM 3300 C CA . VAL A 1 446 ? -0.473 16.992 18.798 1.00 98.44 446 VAL A CA 1
ATOM 3301 C C . VAL A 1 446 ? -1.076 15.909 19.680 1.00 98.44 446 VAL A C 1
ATOM 3303 O O . VAL A 1 446 ? -1.037 15.998 20.907 1.00 98.44 446 VAL A O 1
ATOM 3306 N N . HIS A 1 447 ? -1.610 14.870 19.047 1.00 97.81 447 HIS A N 1
ATOM 3307 C CA . HIS A 1 447 ? -2.086 13.664 19.706 1.00 97.81 447 HIS A CA 1
ATOM 3308 C C . HIS A 1 447 ? -1.027 12.562 19.585 1.00 97.81 447 HIS A C 1
ATOM 3310 O O . HIS A 1 447 ? -0.938 11.858 18.578 1.00 97.81 447 HIS A O 1
ATOM 3316 N N . GLN A 1 448 ? -0.220 12.397 20.630 1.00 96.88 448 GLN A N 1
ATOM 3317 C CA . GLN A 1 448 ? 0.944 11.518 20.634 1.00 96.88 448 GLN A CA 1
ATOM 3318 C C . GLN A 1 448 ? 0.659 10.204 21.366 1.00 96.88 448 GLN A C 1
ATOM 3320 O O . GLN A 1 448 ? 0.380 10.186 22.564 1.00 96.88 448 GLN A O 1
ATOM 3325 N N . SER A 1 449 ? 0.782 9.090 20.649 1.00 96.31 449 SER A N 1
ATOM 3326 C CA . SER A 1 449 ? 0.662 7.732 21.186 1.00 96.31 449 SER A CA 1
ATOM 3327 C C . SER A 1 449 ? 2.039 7.092 21.369 1.00 96.31 449 SER A C 1
ATOM 3329 O O . SER A 1 449 ? 2.897 7.149 20.488 1.00 96.31 449 SER A O 1
ATOM 3331 N N . GLY A 1 450 ? 2.258 6.453 22.511 1.00 93.19 450 GLY A N 1
ATOM 3332 C CA . GLY A 1 450 ? 3.531 5.813 22.841 1.00 93.19 450 GLY A CA 1
ATOM 3333 C C . GLY A 1 450 ? 3.373 4.791 23.956 1.00 93.19 450 GLY A C 1
ATOM 3334 O O . GLY A 1 450 ? 2.264 4.546 24.428 1.00 93.19 450 GLY A O 1
ATOM 3335 N N . ARG A 1 451 ? 4.474 4.170 24.370 1.00 89.12 451 ARG A N 1
ATOM 3336 C CA . ARG A 1 451 ? 4.529 3.351 25.586 1.00 89.12 451 ARG A CA 1
ATOM 3337 C C . ARG A 1 451 ? 5.188 4.171 26.680 1.00 89.12 451 ARG A C 1
ATOM 3339 O O . ARG A 1 451 ? 6.263 4.719 26.451 1.00 89.12 451 ARG A O 1
ATOM 3346 N N . ALA A 1 452 ? 4.577 4.239 27.858 1.00 86.31 452 ALA A N 1
ATOM 3347 C CA . ALA A 1 452 ? 5.110 5.027 28.965 1.00 86.31 452 ALA A CA 1
ATOM 3348 C C . ALA A 1 452 ? 6.531 4.583 29.346 1.00 86.31 452 ALA A C 1
ATOM 3350 O O . ALA A 1 452 ? 7.394 5.426 29.576 1.00 86.31 452 ALA A O 1
ATOM 3351 N N . GLY A 1 453 ? 6.793 3.270 29.340 1.00 81.19 453 GLY A N 1
ATOM 3352 C CA . GLY A 1 453 ? 8.117 2.717 29.648 1.00 81.19 453 GLY A CA 1
ATOM 3353 C C . GLY A 1 453 ? 9.219 3.021 28.623 1.00 81.19 453 GLY A C 1
ATOM 3354 O O . GLY A 1 453 ? 10.392 2.895 28.960 1.00 81.19 453 GLY A O 1
ATOM 3355 N N . GLU A 1 454 ? 8.869 3.420 27.395 1.00 81.94 454 GLU A N 1
ATOM 3356 C CA . GLU A 1 454 ? 9.828 3.764 26.328 1.00 81.94 454 GLU A CA 1
ATOM 3357 C C . GLU A 1 454 ? 10.074 5.283 26.229 1.00 81.94 454 GLU A C 1
ATOM 3359 O O . GLU A 1 454 ? 11.006 5.716 25.554 1.00 81.94 454 GLU A O 1
ATOM 3364 N N . GLY A 1 455 ? 9.267 6.090 26.927 1.00 84.75 455 GLY A N 1
ATOM 3365 C CA . GLY A 1 455 ? 9.289 7.547 26.836 1.00 84.75 455 GLY A CA 1
ATOM 3366 C C . GLY A 1 455 ? 8.599 8.088 25.576 1.00 84.75 455 GLY A C 1
ATOM 3367 O O . GLY A 1 455 ? 8.326 7.374 24.611 1.00 84.75 455 GLY A O 1
ATOM 3368 N N . PHE A 1 456 ? 8.293 9.386 25.590 1.00 93.62 456 PHE A N 1
ATOM 3369 C CA . PHE A 1 456 ? 7.737 10.101 24.440 1.00 93.62 456 PHE A CA 1
ATOM 3370 C C . PHE A 1 456 ? 8.834 10.946 23.783 1.00 93.62 456 PHE A C 1
ATOM 3372 O O . PHE A 1 456 ? 9.535 11.694 24.458 1.00 93.62 456 PHE A O 1
ATOM 3379 N N . VAL A 1 457 ? 8.980 10.851 22.459 1.00 94.56 457 VAL A N 1
ATOM 3380 C CA . VAL A 1 457 ? 9.961 11.666 21.721 1.00 94.56 457 VAL A CA 1
ATOM 3381 C C . VAL A 1 457 ? 9.551 13.142 21.800 1.00 94.56 457 VAL A C 1
ATOM 3383 O O . VAL A 1 457 ? 8.364 13.447 21.648 1.00 94.56 457 VAL A O 1
ATOM 3386 N N . PHE A 1 458 ? 10.516 14.035 22.047 1.00 96.25 458 PHE A N 1
ATOM 3387 C CA . PHE A 1 458 ? 10.305 15.469 22.286 1.00 96.25 458 PHE A CA 1
ATOM 3388 C C . PHE A 1 458 ? 9.402 15.811 23.490 1.00 96.25 458 PHE A C 1
ATOM 3390 O O . PHE A 1 458 ? 8.708 16.830 23.471 1.00 96.25 458 PHE A O 1
ATOM 3397 N N . ASP A 1 459 ? 9.363 14.976 24.538 1.00 94.19 459 ASP A N 1
ATOM 3398 C CA . ASP A 1 459 ? 8.425 15.178 25.655 1.00 94.19 459 ASP A CA 1
ATOM 3399 C C . ASP A 1 459 ? 8.584 16.538 26.347 1.00 94.19 459 ASP A C 1
ATOM 3401 O O . ASP A 1 459 ? 7.582 17.205 26.608 1.00 94.19 459 ASP A O 1
ATOM 3405 N N . GLU A 1 460 ? 9.818 16.968 26.616 1.00 94.12 460 GLU A N 1
ATOM 3406 C CA . GLU A 1 460 ? 10.094 18.243 27.288 1.00 94.12 460 GLU A CA 1
ATOM 3407 C C . GLU A 1 460 ? 9.673 19.442 26.426 1.00 94.12 460 GLU A C 1
ATOM 3409 O O . GLU A 1 460 ? 8.911 20.292 26.888 1.00 94.12 460 GLU A O 1
ATOM 3414 N N . GLU A 1 461 ? 10.092 19.471 25.155 1.00 95.31 461 GLU A N 1
ATOM 3415 C CA . GLU A 1 461 ? 9.799 20.560 24.212 1.00 95.31 461 GLU A CA 1
ATOM 3416 C C . GLU A 1 461 ? 8.289 20.693 23.965 1.00 95.31 461 GLU A C 1
ATOM 3418 O O . GLU A 1 461 ? 7.715 21.766 24.153 1.00 95.31 461 GLU A O 1
ATOM 3423 N N . LEU A 1 462 ? 7.599 19.589 23.653 1.00 96.81 462 LEU A N 1
ATOM 3424 C CA . LEU A 1 462 ? 6.150 19.610 23.429 1.00 96.81 462 LEU A CA 1
ATOM 3425 C C . LEU A 1 462 ? 5.365 19.950 24.708 1.00 96.81 462 LEU A C 1
ATOM 3427 O O . LEU A 1 462 ? 4.295 20.554 24.627 1.00 96.81 462 LEU A O 1
ATOM 3431 N N . THR A 1 463 ? 5.863 19.588 25.897 1.00 97.25 463 THR A N 1
ATOM 3432 C CA . THR A 1 463 ? 5.241 20.004 27.170 1.00 97.25 463 THR A CA 1
ATOM 3433 C C . THR A 1 463 ? 5.398 21.500 27.404 1.00 97.25 463 THR A C 1
ATOM 3435 O O . THR A 1 463 ? 4.425 22.156 27.777 1.00 97.25 463 THR A O 1
ATOM 3438 N N . ALA A 1 464 ? 6.592 22.050 27.173 1.00 97.38 464 ALA A N 1
ATOM 3439 C CA . ALA A 1 464 ? 6.854 23.476 27.338 1.00 97.38 464 ALA A CA 1
ATOM 3440 C C . ALA A 1 464 ? 5.989 24.319 26.388 1.00 97.38 464 ALA A C 1
ATOM 3442 O O . ALA A 1 464 ? 5.367 25.289 26.820 1.00 97.38 464 ALA A O 1
ATOM 3443 N N . LEU A 1 465 ? 5.867 23.902 25.124 1.00 97.69 465 LEU A N 1
ATOM 3444 C CA . LEU A 1 465 ? 5.025 24.571 24.128 1.00 97.69 465 LEU A CA 1
ATOM 3445 C C . LEU A 1 465 ? 3.532 24.499 24.478 1.00 97.69 465 LEU A C 1
ATOM 3447 O O . LEU A 1 465 ? 2.812 25.486 24.316 1.00 97.69 465 LEU A O 1
ATOM 3451 N N . ALA A 1 466 ? 3.064 23.366 25.012 1.00 97.50 466 ALA A N 1
ATOM 3452 C CA . ALA A 1 466 ? 1.689 23.240 25.492 1.00 97.50 466 ALA A CA 1
ATOM 3453 C C . ALA A 1 466 ? 1.426 24.132 26.718 1.00 97.50 466 ALA A C 1
ATOM 3455 O O . ALA A 1 466 ? 0.394 24.795 26.792 1.00 97.50 466 ALA A O 1
ATOM 3456 N N . ALA A 1 467 ? 2.374 24.206 27.660 1.00 97.31 467 ALA A N 1
ATOM 3457 C CA . ALA A 1 467 ? 2.279 25.074 28.835 1.00 97.31 467 ALA A CA 1
ATOM 3458 C C . ALA A 1 467 ? 2.307 26.570 28.472 1.00 97.31 467 ALA A C 1
ATOM 3460 O O . ALA A 1 467 ? 1.655 27.375 29.136 1.00 97.31 467 ALA A O 1
ATOM 3461 N N . ALA A 1 468 ? 3.019 26.932 27.402 1.00 96.94 468 ALA A N 1
ATOM 3462 C CA . ALA A 1 468 ? 3.016 28.274 26.827 1.00 96.94 468 ALA A CA 1
ATOM 3463 C C . ALA A 1 468 ? 1.730 28.601 26.039 1.00 96.94 468 ALA A C 1
ATOM 3465 O O . ALA A 1 468 ? 1.553 29.738 25.608 1.00 96.94 468 ALA A O 1
ATOM 3466 N N . GLY A 1 469 ? 0.829 27.629 25.844 1.00 95.81 469 GLY A N 1
ATOM 3467 C CA . GLY A 1 469 ? -0.415 27.803 25.093 1.00 95.81 469 GLY A CA 1
ATOM 3468 C C . GLY A 1 469 ? -0.234 27.865 23.574 1.00 95.81 469 GLY A C 1
ATOM 3469 O O . GLY A 1 469 ? -1.165 28.256 22.876 1.00 95.81 469 GLY A O 1
ATOM 3470 N N . LEU A 1 470 ? 0.940 27.485 23.058 1.00 96.94 470 LEU A N 1
ATOM 3471 C CA . LEU A 1 470 ? 1.238 27.493 21.621 1.00 96.94 470 LEU A CA 1
ATOM 3472 C C . LEU A 1 470 ? 0.651 26.275 20.899 1.00 96.94 470 LEU A C 1
ATOM 3474 O O . LEU A 1 470 ? 0.343 26.348 19.712 1.00 96.94 470 LEU A O 1
ATOM 3478 N N . ILE A 1 471 ? 0.478 25.159 21.614 1.00 98.12 471 ILE A N 1
ATOM 3479 C CA . ILE A 1 471 ? -0.108 23.926 21.079 1.00 98.12 471 ILE A CA 1
ATOM 3480 C C . ILE A 1 471 ? -1.101 23.313 22.069 1.00 98.12 471 ILE A C 1
ATOM 3482 O O . ILE A 1 471 ? -1.001 23.509 23.279 1.00 98.12 471 ILE A O 1
ATOM 3486 N N . THR A 1 472 ? -2.012 22.484 21.565 1.00 98.12 472 THR A N 1
ATOM 3487 C CA . THR A 1 472 ? -2.764 21.525 22.386 1.00 98.12 472 THR A CA 1
ATOM 3488 C C . THR A 1 472 ? -2.093 20.162 22.292 1.00 98.12 472 THR A C 1
ATOM 3490 O O . THR A 1 472 ? -1.975 19.607 21.202 1.00 98.12 472 THR A O 1
ATOM 3493 N N . ARG A 1 473 ? -1.663 19.594 23.422 1.00 96.88 473 ARG A N 1
ATOM 3494 C CA . ARG A 1 473 ? -1.005 18.281 23.457 1.00 96.88 473 ARG A CA 1
ATOM 3495 C C . ARG A 1 473 ? -1.852 17.251 24.194 1.00 96.88 473 ARG A C 1
ATOM 3497 O O . ARG A 1 473 ? -2.238 17.474 25.337 1.00 96.88 473 ARG A O 1
ATOM 3504 N N . VAL A 1 474 ? -2.050 16.093 23.570 1.00 95.56 474 VAL A N 1
ATOM 3505 C CA . VAL A 1 474 ? -2.657 14.902 24.178 1.00 95.56 474 VAL A CA 1
ATOM 3506 C C . VAL A 1 474 ? -1.634 13.771 24.142 1.00 95.56 474 VAL A C 1
ATOM 3508 O O . VAL A 1 474 ? -1.074 13.475 23.088 1.00 95.56 474 VAL A O 1
ATOM 3511 N N . ARG A 1 475 ? -1.364 13.150 25.295 1.00 95.31 475 ARG A N 1
ATOM 3512 C CA . ARG A 1 475 ? -0.510 11.956 25.398 1.00 95.31 475 ARG A CA 1
ATOM 3513 C C . ARG A 1 475 ? -1.383 10.735 25.650 1.00 95.31 475 ARG A C 1
ATOM 3515 O O . ARG A 1 475 ? -2.260 10.801 26.502 1.00 95.31 475 ARG A O 1
ATOM 3522 N N . ARG A 1 476 ? -1.091 9.638 24.952 1.00 94.88 476 ARG A N 1
ATOM 3523 C CA . ARG A 1 476 ? -1.726 8.328 25.139 1.00 94.88 476 ARG A CA 1
ATOM 3524 C C . ARG A 1 476 ? -0.656 7.277 25.424 1.00 94.88 476 ARG A C 1
ATOM 3526 O O . ARG A 1 476 ? 0.095 6.887 24.524 1.00 94.88 476 ARG A O 1
ATOM 3533 N N . ALA A 1 477 ? -0.580 6.827 26.672 1.00 94.94 477 ALA A N 1
ATOM 3534 C CA . ALA A 1 477 ? 0.279 5.731 27.108 1.00 94.94 477 ALA A CA 1
ATOM 3535 C C . ALA A 1 477 ? -0.409 4.393 26.816 1.00 94.94 477 ALA A C 1
ATOM 3537 O O . ALA A 1 477 ? -1.207 3.885 27.597 1.00 94.94 477 ALA A O 1
ATOM 3538 N N . THR A 1 478 ? -0.115 3.812 25.658 1.00 92.31 478 THR A N 1
ATOM 3539 C CA . THR A 1 478 ? -0.833 2.646 25.116 1.00 92.31 478 THR A CA 1
ATOM 3540 C C . THR A 1 478 ? -0.692 1.361 25.932 1.00 92.31 478 THR A C 1
ATOM 3542 O O . THR A 1 478 ? -1.530 0.469 25.817 1.00 92.31 478 THR A O 1
ATOM 3545 N N . ASP A 1 479 ? 0.345 1.264 26.757 1.00 90.56 479 ASP A N 1
ATOM 3546 C CA . ASP A 1 479 ? 0.592 0.186 27.715 1.00 90.56 479 ASP A CA 1
ATOM 3547 C C . ASP A 1 479 ? -0.252 0.299 28.996 1.00 90.56 479 ASP A C 1
ATOM 3549 O O . ASP A 1 479 ? -0.404 -0.692 29.708 1.00 90.56 479 ASP A O 1
ATOM 3553 N N . VAL A 1 480 ? -0.834 1.471 29.265 1.00 91.69 480 VAL A N 1
ATOM 3554 C CA . VAL A 1 480 ? -1.671 1.743 30.445 1.00 91.69 480 VAL A CA 1
ATOM 3555 C C . VAL A 1 480 ? -3.128 1.986 30.052 1.00 91.69 480 VAL A C 1
ATOM 3557 O O . VAL A 1 480 ? -4.040 1.412 30.640 1.00 91.69 480 VAL A O 1
ATOM 3560 N N . GLU A 1 481 ? -3.344 2.822 29.043 1.00 92.19 481 GLU A N 1
ATOM 3561 C CA . GLU A 1 481 ? -4.654 3.330 28.622 1.00 92.19 481 GLU A CA 1
ATOM 3562 C C . GLU A 1 481 ? -5.222 2.551 27.427 1.00 92.19 481 GLU A C 1
ATOM 3564 O O . GLU A 1 481 ? -6.393 2.686 27.089 1.00 92.19 481 GLU A O 1
ATOM 3569 N N . GLY A 1 482 ? -4.409 1.705 26.789 1.00 90.94 482 GLY A N 1
ATOM 3570 C CA . GLY A 1 482 ? -4.761 1.036 25.541 1.00 90.94 482 GLY A CA 1
ATOM 3571 C C . GLY A 1 482 ? -4.553 1.923 24.312 1.00 90.94 482 GLY A C 1
ATOM 3572 O O . GLY A 1 482 ? -4.099 3.067 24.387 1.00 90.94 482 GLY A O 1
ATOM 3573 N N . ARG A 1 483 ? -4.846 1.379 23.129 1.00 87.62 483 ARG A N 1
ATOM 3574 C CA . ARG A 1 483 ? -4.715 2.126 21.867 1.00 87.62 483 ARG A CA 1
ATOM 3575 C C . ARG A 1 483 ? -5.795 3.199 21.754 1.00 87.62 483 ARG A C 1
ATOM 3577 O O . ARG A 1 483 ? -6.836 3.069 22.386 1.00 87.62 483 ARG A O 1
ATOM 3584 N N . LEU A 1 484 ? -5.507 4.225 20.957 1.00 89.56 484 LEU A N 1
ATOM 3585 C CA . LEU A 1 484 ? -6.470 5.249 20.560 1.00 89.56 484 LEU A CA 1
ATOM 3586 C C . LEU A 1 484 ? -7.685 4.589 19.890 1.00 89.56 484 LEU A C 1
ATOM 3588 O O . LEU A 1 484 ? -7.494 3.690 19.062 1.00 89.56 484 LEU A O 1
ATOM 3592 N N . ASP A 1 485 ? -8.893 5.015 20.245 1.00 86.44 485 ASP A N 1
ATOM 3593 C CA . ASP A 1 485 ? -10.144 4.520 19.661 1.00 86.44 485 ASP A CA 1
ATOM 3594 C C . ASP A 1 485 ? -10.887 5.573 18.813 1.00 86.44 485 ASP A C 1
ATOM 3596 O O . ASP A 1 485 ? -10.408 6.690 18.596 1.00 86.44 485 ASP A O 1
ATOM 3600 N N . GLU A 1 486 ? -12.030 5.173 18.250 1.00 79.44 486 GLU A N 1
ATOM 3601 C CA . GLU A 1 486 ? -12.826 6.018 17.356 1.00 79.44 486 GLU A CA 1
ATOM 3602 C C . GLU A 1 486 ? -13.487 7.194 18.085 1.00 79.44 486 GLU A C 1
ATOM 3604 O O . GLU A 1 486 ? -13.524 8.299 17.541 1.00 79.44 486 GLU A O 1
ATOM 3609 N N . ASP A 1 487 ? -13.972 6.977 19.310 1.00 92.62 487 ASP A N 1
ATOM 3610 C CA . ASP A 1 487 ? -14.675 7.995 20.095 1.00 92.62 487 ASP A CA 1
ATOM 3611 C C . ASP A 1 487 ? -13.713 9.119 20.506 1.00 92.62 487 ASP A C 1
ATOM 3613 O O . ASP A 1 487 ? -14.062 10.301 20.466 1.00 92.62 487 ASP A O 1
ATOM 3617 N N . GLU A 1 488 ? -12.468 8.771 20.833 1.00 92.94 488 GLU A N 1
ATOM 3618 C CA . GLU A 1 488 ? -11.406 9.739 21.101 1.00 92.94 488 GLU A CA 1
ATOM 3619 C C . GLU A 1 488 ? -11.060 10.579 19.862 1.00 92.94 488 GLU A C 1
ATOM 3621 O O . GLU A 1 488 ? -10.945 11.805 19.957 1.00 92.94 488 GLU A O 1
ATOM 3626 N N . VAL A 1 489 ? -10.940 9.955 18.682 1.00 90.50 489 VAL A N 1
ATOM 3627 C CA . VAL A 1 489 ? -10.723 10.691 17.422 1.00 90.50 489 VAL A CA 1
ATOM 3628 C C . VAL A 1 489 ? -11.906 11.614 17.125 1.00 90.50 489 VAL A C 1
ATOM 3630 O O . VAL A 1 489 ? -11.700 12.779 16.777 1.00 90.50 489 VAL A O 1
ATOM 3633 N N . ALA A 1 490 ? -13.137 11.138 17.319 1.00 91.31 490 ALA A N 1
ATOM 3634 C CA . ALA A 1 490 ? -14.345 11.939 17.152 1.00 91.31 490 ALA A CA 1
ATOM 3635 C C . ALA A 1 490 ? -14.359 13.159 18.090 1.00 91.31 490 ALA A C 1
ATOM 3637 O O . ALA A 1 490 ? -14.687 14.266 17.661 1.00 91.31 490 ALA A O 1
ATOM 3638 N N . ALA A 1 491 ? -13.947 12.994 19.350 1.00 95.38 491 ALA A N 1
ATOM 3639 C CA . ALA A 1 491 ? -13.877 14.083 20.324 1.00 95.38 491 ALA A CA 1
ATOM 3640 C C . ALA A 1 491 ? -12.841 15.158 19.944 1.00 95.38 491 ALA A C 1
ATOM 3642 O O . ALA A 1 491 ? -13.101 16.359 20.098 1.00 95.38 491 ALA A O 1
ATOM 3643 N N . VAL A 1 492 ? -11.687 14.747 19.406 1.00 95.44 492 VAL A N 1
ATOM 3644 C CA . VAL A 1 492 ? -10.678 15.680 18.878 1.00 95.44 492 VAL A CA 1
ATOM 3645 C C . VAL A 1 492 ? -11.246 16.458 17.691 1.00 95.44 492 VAL A C 1
ATOM 3647 O O . VAL A 1 492 ? -11.192 17.686 17.689 1.00 95.44 492 VAL A O 1
ATOM 3650 N N . LEU A 1 493 ? -11.859 15.780 16.719 1.00 93.62 493 LEU A N 1
ATOM 3651 C CA . LEU A 1 493 ? -12.449 16.434 15.544 1.00 93.62 493 LEU A CA 1
ATOM 3652 C C . LEU A 1 493 ? -13.625 17.353 15.895 1.00 93.62 493 LEU A C 1
ATOM 3654 O O . LEU A 1 493 ? -13.800 18.394 15.268 1.00 93.62 493 LEU A O 1
ATOM 3658 N N . ALA A 1 494 ? -14.411 17.013 16.917 1.00 95.56 494 ALA A N 1
ATOM 3659 C CA . ALA A 1 494 ? -15.479 17.878 17.411 1.00 95.56 494 ALA A CA 1
ATOM 3660 C C . ALA A 1 494 ? -14.933 19.172 18.039 1.00 95.56 494 ALA A C 1
ATOM 3662 O O . ALA A 1 494 ? -15.563 20.224 17.933 1.00 95.56 494 ALA A O 1
ATOM 3663 N N . SER A 1 495 ? -13.757 19.101 18.670 1.00 96.69 495 SER A N 1
ATOM 3664 C CA . SER A 1 495 ? -13.068 20.262 19.250 1.00 96.69 495 SER A CA 1
ATOM 3665 C C . SER A 1 495 ? -12.368 21.118 18.189 1.00 96.69 495 SER A C 1
ATOM 3667 O O . SER A 1 495 ? -12.241 22.330 18.358 1.00 96.69 495 SER A O 1
ATOM 3669 N N . PHE A 1 496 ? -11.941 20.495 17.087 1.00 95.88 496 PHE A N 1
ATOM 3670 C CA . PHE A 1 496 ? -11.222 21.132 15.984 1.00 95.88 496 PHE A CA 1
ATOM 3671 C C . PHE A 1 496 ? -11.883 20.789 14.640 1.00 95.88 496 PHE A C 1
ATOM 3673 O O . PHE A 1 496 ? -11.323 20.029 13.844 1.00 95.88 496 PHE A O 1
ATOM 3680 N N . PRO A 1 497 ? -13.089 21.322 14.374 1.00 91.00 497 PRO A N 1
ATOM 3681 C CA . PRO A 1 497 ? -13.781 21.057 13.124 1.00 91.00 497 PRO A CA 1
ATOM 3682 C C . PRO A 1 497 ? -12.969 21.590 11.943 1.00 91.00 497 PRO A C 1
ATOM 3684 O O . PRO A 1 497 ? -12.269 22.596 12.050 1.00 91.00 497 PRO A O 1
ATOM 3687 N N . GLU A 1 498 ? -13.104 20.925 10.797 1.00 91.81 498 GLU A N 1
ATOM 3688 C CA . GLU A 1 498 ? -12.449 21.294 9.537 1.00 91.81 498 GLU A CA 1
ATOM 3689 C C . GLU A 1 498 ? -10.911 21.194 9.522 1.00 91.81 498 GLU A C 1
ATOM 3691 O O . GLU A 1 498 ? -10.289 21.670 8.569 1.00 91.81 498 GLU A O 1
ATOM 3696 N N . ALA A 1 499 ? -10.307 20.565 10.536 1.00 95.38 499 ALA A N 1
ATOM 3697 C CA . ALA A 1 499 ? -8.861 20.450 10.668 1.00 95.38 499 ALA A CA 1
ATOM 3698 C C . ALA A 1 499 ? -8.184 19.666 9.531 1.00 95.38 499 ALA A C 1
ATOM 3700 O O . ALA A 1 499 ? -8.699 18.642 9.069 1.00 95.38 499 ALA A O 1
ATOM 3701 N N . ASP A 1 500 ? -6.973 20.093 9.172 1.00 92.69 500 ASP A N 1
ATOM 3702 C CA . ASP A 1 500 ? -6.045 19.295 8.373 1.00 92.69 500 ASP A CA 1
ATOM 3703 C C . ASP A 1 500 ? -5.365 18.264 9.293 1.00 92.69 500 ASP A C 1
ATOM 3705 O O . ASP A 1 500 ? -4.708 18.604 10.280 1.00 92.69 500 ASP A O 1
ATOM 3709 N N . CYS A 1 501 ? -5.564 16.980 9.007 1.00 89.81 501 CYS A N 1
ATOM 3710 C CA . CYS A 1 501 ? -5.142 15.867 9.851 1.00 89.81 501 CYS A CA 1
ATOM 3711 C C . CYS A 1 501 ? -3.874 15.213 9.295 1.00 89.81 501 CYS A C 1
ATOM 3713 O O . CYS A 1 501 ? -3.893 14.652 8.202 1.00 89.81 501 CYS A O 1
ATOM 3715 N N . PHE A 1 502 ? -2.792 15.220 10.070 1.00 92.06 502 PHE A N 1
ATOM 3716 C CA . PHE A 1 502 ? -1.542 14.530 9.760 1.00 92.06 502 PHE A CA 1
ATOM 3717 C C . PHE A 1 502 ? -1.440 13.253 10.588 1.00 92.06 502 PHE A C 1
ATOM 3719 O O . PHE A 1 502 ? -1.515 13.303 11.813 1.00 92.06 502 PHE A O 1
ATOM 3726 N N . VAL A 1 503 ? -1.272 12.106 9.934 1.00 82.75 503 VAL A N 1
ATOM 3727 C CA . VAL A 1 503 ? -1.194 10.795 10.588 1.00 82.75 503 VAL A CA 1
ATOM 3728 C C . VAL A 1 503 ? 0.164 10.170 10.307 1.00 82.75 503 VAL A C 1
ATOM 3730 O O . VAL A 1 503 ? 0.534 9.984 9.147 1.00 82.75 503 VAL A O 1
ATOM 3733 N N . CYS A 1 504 ? 0.906 9.828 11.360 1.00 83.94 504 CYS A N 1
ATOM 3734 C CA . CYS A 1 504 ? 2.228 9.230 11.210 1.00 83.94 504 CYS A CA 1
ATOM 3735 C C . CYS A 1 504 ? 2.557 8.221 12.316 1.00 83.94 504 CYS A C 1
ATOM 3737 O O . CYS A 1 504 ? 2.395 8.492 13.502 1.00 83.94 504 CYS A O 1
ATOM 3739 N N . GLY A 1 505 ? 3.043 7.036 11.956 1.00 81.44 505 GLY A N 1
ATOM 3740 C CA . GLY A 1 505 ? 3.359 5.981 12.916 1.00 81.44 505 GLY A CA 1
ATOM 3741 C C . GLY A 1 505 ? 3.489 4.607 12.256 1.00 81.44 505 GLY A C 1
ATOM 3742 O O . GLY A 1 505 ? 3.571 4.520 11.030 1.00 81.44 505 GLY A O 1
ATOM 3743 N N . PRO A 1 506 ? 3.501 3.516 13.045 1.00 65.88 506 PRO A N 1
ATOM 3744 C CA . PRO A 1 506 ? 3.490 2.153 12.514 1.00 65.88 506 PRO A CA 1
ATOM 3745 C C . PRO A 1 506 ? 2.247 1.884 11.657 1.00 65.88 506 PRO A C 1
ATOM 3747 O O . PRO A 1 506 ? 1.187 2.442 11.931 1.00 65.88 506 PRO A O 1
ATOM 3750 N N . THR A 1 507 ? 2.328 0.963 10.691 1.00 54.12 507 THR A N 1
ATOM 3751 C CA . THR A 1 507 ? 1.225 0.647 9.759 1.00 54.12 507 THR A CA 1
ATOM 3752 C C . THR A 1 507 ? -0.111 0.409 10.463 1.00 54.12 507 THR A C 1
ATOM 3754 O O . THR A 1 507 ? -1.113 1.011 10.095 1.00 54.12 507 THR A O 1
ATOM 3757 N N . SER A 1 508 ? -0.114 -0.362 11.555 1.00 56.66 508 SER A N 1
ATOM 3758 C CA . SER A 1 508 ? -1.333 -0.623 12.329 1.00 56.66 508 SER A CA 1
ATOM 3759 C C . SER A 1 508 ? -1.956 0.634 12.948 1.00 56.66 508 SER A C 1
ATOM 3761 O O . SER A 1 508 ? -3.157 0.666 13.177 1.00 56.66 508 SER A O 1
ATOM 3763 N N . TYR A 1 509 ? -1.149 1.651 13.270 1.00 74.88 509 TYR A N 1
ATOM 3764 C CA . TYR A 1 509 ? -1.633 2.936 13.784 1.00 74.88 509 TYR A CA 1
ATOM 3765 C C . TYR A 1 509 ? -2.230 3.784 12.656 1.00 74.88 509 TYR A C 1
ATOM 3767 O O . TYR A 1 509 ? -3.309 4.348 12.817 1.00 74.88 509 TYR A O 1
ATOM 3775 N N . LEU A 1 510 ? -1.563 3.815 11.497 1.00 61.00 510 LEU A N 1
ATOM 3776 C CA . LEU A 1 510 ? -2.040 4.525 10.308 1.00 61.00 510 LEU A CA 1
ATOM 3777 C C . LEU A 1 510 ? -3.396 3.989 9.829 1.00 61.00 510 LEU A C 1
ATOM 3779 O O . LEU A 1 510 ? -4.304 4.771 9.561 1.00 61.00 510 LEU A O 1
ATOM 3783 N N . GLU A 1 511 ? -3.540 2.664 9.747 1.00 51.62 511 GLU A N 1
ATOM 3784 C CA . GLU A 1 511 ? -4.788 1.995 9.356 1.00 51.62 511 GLU A CA 1
ATOM 3785 C C . GLU A 1 511 ? -5.923 2.300 10.334 1.00 51.62 511 GLU A C 1
ATOM 3787 O O . GLU A 1 511 ? -7.038 2.615 9.919 1.00 51.62 511 GLU A O 1
ATOM 3792 N N . GLN A 1 512 ? -5.622 2.238 11.632 1.00 63.91 512 GLN A N 1
ATOM 3793 C CA . GLN A 1 512 ? -6.591 2.455 12.694 1.00 63.91 512 GLN A CA 1
ATOM 3794 C C . GLN A 1 512 ? -7.101 3.904 12.699 1.00 63.91 512 GLN A C 1
ATOM 3796 O O . GLN A 1 512 ? -8.296 4.138 12.531 1.00 63.91 512 GLN A O 1
ATOM 3801 N N . VAL A 1 513 ? -6.199 4.882 12.827 1.00 71.81 513 VAL A N 1
ATOM 3802 C CA . VAL A 1 513 ? -6.574 6.304 12.885 1.00 71.81 513 VAL A CA 1
ATOM 3803 C C . VAL A 1 513 ? -7.146 6.781 11.554 1.00 71.81 513 VAL A C 1
ATOM 3805 O O . VAL A 1 513 ? -8.146 7.493 11.542 1.00 71.81 513 VAL A O 1
ATOM 3808 N N . GLY A 1 514 ? -6.577 6.347 10.425 1.00 57.16 514 GLY A N 1
ATOM 3809 C CA . GLY A 1 514 ? -7.122 6.652 9.103 1.00 57.16 514 GLY A CA 1
ATOM 3810 C C . GLY A 1 514 ? -8.551 6.130 8.924 1.00 57.16 514 GLY A C 1
ATOM 3811 O O . GLY A 1 514 ? -9.391 6.832 8.360 1.00 57.16 514 GLY A O 1
ATOM 3812 N N . GLY A 1 515 ? -8.851 4.937 9.450 1.00 49.19 515 GLY A N 1
ATOM 3813 C CA . GLY A 1 515 ? -10.203 4.380 9.484 1.00 49.19 515 GLY A CA 1
ATOM 3814 C C . GLY A 1 515 ? -11.173 5.219 10.320 1.00 49.19 515 GLY A C 1
ATOM 3815 O O . GLY A 1 515 ? -12.287 5.479 9.871 1.00 49.19 515 GLY A O 1
ATOM 3816 N N . TYR A 1 516 ? -10.737 5.700 11.486 1.00 72.69 516 TYR A N 1
ATOM 3817 C CA . TYR A 1 516 ? -11.551 6.563 12.348 1.00 72.69 516 TYR A CA 1
ATOM 3818 C C . TYR A 1 516 ? -11.821 7.930 11.714 1.00 72.69 516 TYR A C 1
ATOM 3820 O O . TYR A 1 516 ? -12.972 8.347 11.641 1.00 72.69 516 TYR A O 1
ATOM 3828 N N . LEU A 1 517 ? -10.804 8.600 11.161 1.00 61.72 517 LEU A N 1
ATOM 3829 C CA . LEU A 1 517 ? -10.981 9.872 10.443 1.00 61.72 517 LEU A CA 1
ATOM 3830 C C . LEU A 1 517 ? -11.968 9.732 9.275 1.00 61.72 517 LEU A C 1
ATOM 3832 O O . LEU A 1 517 ? -12.813 10.601 9.055 1.00 61.72 517 LEU A O 1
ATOM 3836 N N . TRP A 1 518 ? -11.897 8.614 8.550 1.00 54.72 518 TRP A N 1
ATOM 3837 C CA . TRP A 1 518 ? -12.844 8.303 7.484 1.00 54.72 518 TRP A CA 1
ATOM 3838 C C . TRP A 1 518 ? -14.271 8.092 8.005 1.00 54.72 518 TRP A C 1
ATOM 3840 O O . TRP A 1 518 ? -15.212 8.645 7.437 1.00 54.72 518 TRP A O 1
ATOM 3850 N N . ALA A 1 519 ? -14.446 7.328 9.088 1.00 52.88 519 ALA A N 1
ATOM 3851 C CA . ALA A 1 519 ? -15.752 7.090 9.707 1.00 52.88 519 ALA A CA 1
ATOM 3852 C C . ALA A 1 519 ? -16.406 8.389 10.213 1.00 52.88 519 ALA A C 1
ATOM 3854 O O . ALA A 1 519 ? -17.617 8.561 10.087 1.00 52.88 519 ALA A O 1
ATOM 3855 N N . GLN A 1 520 ? -15.591 9.339 10.678 1.00 74.88 520 GLN A N 1
ATOM 3856 C CA . GLN A 1 520 ? -16.018 10.683 11.077 1.00 74.88 520 GLN A CA 1
ATOM 3857 C C . GLN A 1 520 ? -16.250 11.639 9.888 1.00 74.88 520 GLN A C 1
ATOM 3859 O O . GLN A 1 520 ? -16.615 12.798 10.078 1.00 74.88 520 GLN A O 1
ATOM 3864 N N . GLY A 1 521 ? -16.068 11.169 8.650 1.00 64.25 521 GLY A N 1
ATOM 3865 C CA . GLY A 1 521 ? -16.369 11.926 7.436 1.00 64.25 521 GLY A CA 1
ATOM 3866 C C . GLY A 1 521 ? -15.335 12.992 7.076 1.00 64.25 521 GLY A C 1
ATOM 3867 O O . GLY A 1 521 ? -15.666 13.918 6.332 1.00 64.25 521 GLY A O 1
ATOM 3868 N N . VAL A 1 522 ? -14.094 12.890 7.569 1.00 64.75 522 VAL A N 1
ATOM 3869 C CA . VAL A 1 522 ? -13.027 13.830 7.200 1.00 64.75 522 VAL A CA 1
ATOM 3870 C C . VAL A 1 522 ? -12.706 13.678 5.702 1.00 64.75 522 VAL A C 1
ATOM 3872 O O . VAL A 1 522 ? -12.374 12.578 5.251 1.00 64.75 522 VAL A O 1
ATOM 3875 N N . PRO A 1 523 ? -12.791 14.759 4.902 1.00 61.97 523 PRO A N 1
ATOM 3876 C CA . PRO A 1 523 ? -12.406 14.758 3.497 1.00 61.97 523 PRO A CA 1
ATOM 3877 C C . PRO A 1 523 ? -10.970 14.280 3.295 1.00 61.97 523 PRO A C 1
ATOM 3879 O O . PRO A 1 523 ? -10.054 14.682 4.006 1.00 61.97 523 PRO A O 1
ATOM 3882 N N . ALA A 1 524 ? -10.761 13.427 2.299 1.00 49.34 524 ALA A N 1
ATOM 3883 C CA . ALA A 1 524 ? -9.474 12.772 2.093 1.00 49.34 524 ALA A CA 1
ATOM 3884 C C . ALA A 1 524 ? -8.353 13.699 1.578 1.00 49.34 524 ALA A C 1
ATOM 3886 O O . ALA A 1 524 ? -7.192 13.314 1.621 1.00 49.34 524 ALA A O 1
ATOM 3887 N N . ASP A 1 525 ? -8.670 14.900 1.093 1.00 66.69 525 ASP A N 1
ATOM 3888 C CA . ASP A 1 525 ? -7.701 15.964 0.799 1.00 66.69 525 ASP A CA 1
ATOM 3889 C C . ASP A 1 525 ? -7.210 16.693 2.059 1.00 66.69 525 ASP A C 1
ATOM 3891 O O . ASP A 1 525 ? -6.212 17.402 1.981 1.00 66.69 525 ASP A O 1
ATOM 3895 N N . ARG A 1 526 ? -7.863 16.464 3.206 1.00 79.88 526 ARG A N 1
ATOM 3896 C CA . ARG A 1 526 ? -7.467 16.945 4.540 1.00 79.88 526 ARG A CA 1
ATOM 3897 C C . ARG A 1 526 ? -6.841 15.865 5.416 1.00 79.88 526 ARG A C 1
ATOM 3899 O O . ARG A 1 526 ? -6.603 16.097 6.595 1.00 79.88 526 ARG A O 1
ATOM 3906 N N . VAL A 1 527 ? -6.611 14.667 4.878 1.00 73.50 527 VAL A N 1
ATOM 3907 C CA . VAL A 1 527 ? -5.921 13.584 5.590 1.00 73.50 527 VAL A CA 1
ATOM 3908 C C . VAL A 1 527 ? -4.582 13.330 4.915 1.00 73.50 527 VAL A C 1
ATOM 3910 O O . VAL A 1 527 ? -4.499 12.775 3.819 1.00 73.50 527 VAL A O 1
ATOM 3913 N N . HIS A 1 528 ? -3.523 13.727 5.603 1.00 74.50 528 HIS A N 1
ATOM 3914 C CA . HIS A 1 528 ? -2.142 13.637 5.166 1.00 74.50 528 HIS A CA 1
ATOM 3915 C C . HIS A 1 528 ? -1.459 12.509 5.931 1.00 74.50 528 HIS A C 1
ATOM 3917 O O . HIS A 1 528 ? -1.462 12.488 7.158 1.00 74.50 528 HIS A O 1
ATOM 3923 N N . VAL A 1 529 ? -0.881 11.549 5.217 1.00 59.47 529 VAL A N 1
ATOM 3924 C CA . VAL A 1 529 ? -0.230 10.392 5.838 1.00 59.47 529 VAL A CA 1
ATOM 3925 C C . VAL A 1 529 ? 1.242 10.405 5.458 1.00 59.47 529 VAL A C 1
ATOM 3927 O O . VAL A 1 529 ? 1.577 10.361 4.273 1.00 59.47 529 VAL A O 1
ATOM 3930 N N . GLU A 1 530 ? 2.115 10.471 6.459 1.00 65.81 530 GLU A N 1
ATOM 3931 C CA . GLU A 1 530 ? 3.555 10.260 6.293 1.00 65.81 530 GLU A CA 1
ATOM 3932 C C . GLU A 1 530 ? 3.915 8.891 6.854 1.00 65.81 530 GLU A C 1
ATOM 3934 O O . GLU A 1 530 ? 3.421 8.497 7.915 1.00 65.81 530 GLU A O 1
ATOM 3939 N N . VAL A 1 531 ? 4.763 8.145 6.142 1.00 55.66 531 VAL A N 1
ATOM 3940 C CA . VAL A 1 531 ? 5.062 6.765 6.516 1.00 55.66 531 VAL A CA 1
ATOM 3941 C C . VAL A 1 531 ? 6.543 6.492 6.544 1.00 55.66 531 VAL A C 1
ATOM 3943 O O . VAL A 1 531 ? 7.251 6.673 5.557 1.00 55.66 531 VAL A O 1
ATOM 3946 N N . PHE A 1 532 ? 6.973 5.984 7.692 1.00 57.00 532 PHE A N 1
ATOM 3947 C CA . PHE A 1 532 ? 8.333 5.551 7.928 1.00 57.00 532 PHE A CA 1
ATOM 3948 C C . PHE A 1 532 ? 8.530 4.113 7.465 1.00 57.00 532 PHE A C 1
ATOM 3950 O O . PHE A 1 532 ? 7.956 3.171 8.023 1.00 57.00 532 PHE A O 1
ATOM 3957 N N . GLU A 1 533 ? 9.397 3.942 6.471 1.00 41.97 533 GLU A N 1
ATOM 3958 C CA . GLU A 1 533 ? 9.989 2.646 6.165 1.00 41.97 533 GLU A CA 1
ATOM 3959 C C . GLU A 1 533 ? 10.858 2.234 7.363 1.00 41.97 533 GLU A C 1
ATOM 3961 O O . GLU A 1 533 ? 11.968 2.733 7.558 1.00 41.97 533 GLU A O 1
ATOM 3966 N N . HIS A 1 534 ? 10.360 1.317 8.198 1.00 37.56 534 HIS A N 1
ATOM 3967 C CA . HIS A 1 534 ? 11.249 0.584 9.100 1.00 37.56 534 HIS A CA 1
ATOM 3968 C C . HIS A 1 534 ? 12.291 -0.112 8.226 1.00 37.56 534 HIS A C 1
ATOM 3970 O O . HIS A 1 534 ? 11.966 -0.520 7.108 1.00 37.56 534 HIS A O 1
ATOM 3976 N N . ALA A 1 535 ? 13.531 -0.244 8.703 1.00 32.50 535 ALA A N 1
ATOM 3977 C CA . ALA A 1 535 ? 14.581 -0.917 7.947 1.00 32.50 535 ALA A CA 1
ATOM 3978 C C . ALA A 1 535 ? 14.069 -2.273 7.404 1.00 32.50 535 ALA A C 1
ATOM 3980 O O . ALA A 1 535 ? 13.948 -3.233 8.159 1.00 32.50 535 ALA A O 1
ATOM 3981 N N . GLY A 1 536 ? 13.742 -2.319 6.101 1.00 29.97 536 GLY A N 1
ATOM 3982 C CA . GLY A 1 536 ? 13.213 -3.503 5.414 1.00 29.97 536 GLY A CA 1
ATOM 3983 C C . GLY A 1 536 ? 11.735 -3.525 4.960 1.00 29.97 536 GLY A C 1
ATOM 3984 O O . GLY A 1 536 ? 11.294 -4.613 4.600 1.00 29.97 536 GLY A O 1
ATOM 3985 N N . GLY A 1 537 ? 10.958 -2.427 4.916 1.00 26.41 537 GLY A N 1
ATOM 3986 C CA . GLY A 1 537 ? 9.560 -2.456 4.407 1.00 26.41 537 GLY A CA 1
ATOM 3987 C C . GLY A 1 537 ? 9.131 -1.233 3.567 1.00 26.41 537 GLY A C 1
ATOM 3988 O O . GLY A 1 537 ? 9.662 -0.159 3.823 1.00 26.41 537 GLY A O 1
ATOM 3989 N N . PRO A 1 538 ? 8.201 -1.359 2.585 1.00 27.30 538 PRO A N 1
ATOM 3990 C CA . PRO A 1 538 ? 7.825 -0.259 1.685 1.00 27.30 538 PRO A CA 1
ATOM 3991 C C . PRO A 1 538 ? 6.561 0.525 2.129 1.00 27.30 538 PRO A C 1
ATOM 3993 O O . PRO A 1 538 ? 5.800 0.029 2.966 1.00 27.30 538 PRO A O 1
ATOM 3996 N N . PRO A 1 539 ? 6.289 1.719 1.554 1.00 25.41 539 PRO A N 1
ATOM 3997 C CA . PRO A 1 539 ? 5.408 2.741 2.128 1.00 25.41 539 PRO A CA 1
ATOM 3998 C C . PRO A 1 539 ? 4.075 2.992 1.361 1.00 25.41 539 PRO A C 1
ATOM 4000 O O . PRO A 1 539 ? 3.940 2.589 0.206 1.00 25.41 539 PRO A O 1
ATOM 4003 N N . PRO A 1 540 ? 3.077 3.678 1.965 1.00 26.77 540 PRO A N 1
ATOM 4004 C CA . PRO A 1 540 ? 1.664 3.738 1.553 1.00 26.77 540 PRO A CA 1
ATOM 4005 C C . PRO A 1 540 ? 1.254 5.039 0.835 1.00 26.77 540 PRO A C 1
ATOM 4007 O O . PRO A 1 540 ? 1.994 6.020 0.819 1.00 26.77 540 PRO A O 1
ATOM 4010 N N . ALA A 1 541 ? 0.036 5.063 0.260 1.00 26.53 541 ALA A N 1
ATOM 4011 C CA . ALA A 1 541 ? -0.508 6.207 -0.497 1.00 26.53 541 ALA A CA 1
ATOM 4012 C C . ALA A 1 541 ? -2.061 6.398 -0.394 1.00 26.53 541 ALA A C 1
ATOM 4014 O O . ALA A 1 541 ? -2.764 5.414 -0.144 1.00 26.53 541 ALA A O 1
ATOM 4015 N N . PRO A 1 542 ? -2.602 7.626 -0.655 1.00 28.86 542 PRO A N 1
ATOM 4016 C CA . PRO A 1 542 ? -3.825 8.220 -0.039 1.00 28.86 542 PRO A CA 1
ATOM 4017 C C . PRO A 1 542 ? -5.180 8.094 -0.804 1.00 28.86 542 PRO A C 1
ATOM 4019 O O . PRO A 1 542 ? -5.252 7.447 -1.846 1.00 28.86 542 PRO A O 1
ATOM 4022 N N . VAL A 1 543 ? -6.257 8.709 -0.257 1.00 29.06 543 VAL A N 1
ATOM 4023 C CA . VAL A 1 543 ? -7.675 8.232 -0.185 1.00 29.06 543 VAL A CA 1
ATOM 4024 C C . VAL A 1 543 ? -8.729 8.941 -1.095 1.00 29.06 543 VAL A C 1
ATOM 4026 O O . VAL A 1 543 ? -9.894 8.556 -1.122 1.00 29.06 543 VAL A O 1
ATOM 4029 N N . THR A 1 544 ? -8.401 9.939 -1.914 1.00 25.47 544 THR A N 1
ATOM 4030 C CA . THR A 1 544 ? -9.401 10.961 -2.331 1.00 25.47 544 THR A CA 1
ATOM 4031 C C . THR A 1 544 ? -10.327 10.692 -3.546 1.00 25.47 544 THR A C 1
ATOM 4033 O O . THR A 1 544 ? -11.027 11.607 -3.969 1.00 25.47 544 THR A O 1
ATOM 4036 N N . ALA A 1 545 ? -10.413 9.493 -4.139 1.00 27.17 545 ALA A N 1
ATOM 4037 C CA . ALA A 1 545 ? -11.055 9.326 -5.469 1.00 27.17 545 ALA A CA 1
ATOM 4038 C C . ALA A 1 545 ? -12.328 8.437 -5.551 1.00 27.17 545 ALA A C 1
ATOM 4040 O O . ALA A 1 545 ? -12.703 8.005 -6.640 1.00 27.17 545 ALA A O 1
ATOM 4041 N N . LEU A 1 546 ? -13.016 8.157 -4.435 1.00 29.45 546 LEU A N 1
ATOM 4042 C CA . LEU A 1 546 ? -13.924 6.997 -4.295 1.00 29.45 546 LEU A CA 1
ATOM 4043 C C . LEU A 1 546 ? -15.435 7.198 -4.598 1.00 29.45 546 LEU A C 1
ATOM 4045 O O . LEU A 1 546 ? -16.216 6.271 -4.419 1.00 29.45 546 LEU A O 1
ATOM 4049 N N . VAL A 1 547 ? -15.910 8.369 -5.036 1.00 25.47 547 VAL A N 1
ATOM 4050 C CA . VAL A 1 547 ? -17.321 8.759 -4.758 1.00 25.47 547 VAL A CA 1
ATOM 4051 C C . VAL A 1 547 ? -18.366 8.499 -5.875 1.00 25.47 547 VAL A C 1
ATOM 4053 O O . VAL A 1 547 ? -19.517 8.876 -5.698 1.00 25.47 547 VAL A O 1
ATOM 4056 N N . ARG A 1 548 ? -18.083 7.869 -7.033 1.00 27.22 548 ARG A N 1
ATOM 4057 C CA . ARG A 1 548 ? -19.029 7.993 -8.186 1.00 27.22 548 ARG A CA 1
ATOM 4058 C C . ARG A 1 548 ? -19.582 6.788 -8.959 1.00 27.22 548 ARG A C 1
ATOM 4060 O O . ARG A 1 548 ? -20.271 7.045 -9.940 1.00 27.22 548 ARG A O 1
ATOM 4067 N N . ALA A 1 549 ? -19.412 5.522 -8.584 1.00 24.75 549 ALA A N 1
ATOM 4068 C CA . ALA A 1 549 ? -19.967 4.452 -9.436 1.00 24.75 549 ALA A CA 1
ATOM 4069 C C . ALA A 1 549 ? -20.490 3.234 -8.667 1.00 24.75 549 ALA A C 1
ATOM 4071 O O . ALA A 1 549 ? -19.796 2.234 -8.515 1.00 24.75 549 ALA A O 1
ATOM 4072 N N . ALA A 1 550 ? -21.745 3.321 -8.227 1.00 24.92 550 ALA A N 1
ATOM 4073 C CA . ALA A 1 550 ? -22.549 2.195 -7.772 1.00 24.92 550 ALA A CA 1
ATOM 4074 C C . ALA A 1 550 ? -23.813 2.127 -8.643 1.00 24.92 550 ALA A C 1
ATOM 4076 O O . ALA A 1 550 ? -24.623 3.036 -8.539 1.00 24.92 550 ALA A O 1
ATOM 4077 N N . GLU A 1 551 ? -23.936 1.108 -9.512 1.00 24.02 551 GLU A N 1
ATOM 4078 C CA . GLU A 1 551 ? -25.193 0.529 -10.050 1.00 24.02 551 GLU A CA 1
ATOM 4079 C C . GLU A 1 551 ? -24.897 -0.513 -11.167 1.00 24.02 551 GLU A C 1
ATOM 4081 O O . GLU A 1 551 ? -24.258 -0.184 -12.162 1.00 24.02 551 GLU A O 1
ATOM 4086 N N . GLY A 1 552 ? -25.383 -1.764 -11.030 1.00 23.20 552 GLY A N 1
ATOM 4087 C CA . GLY A 1 552 ? -25.526 -2.736 -12.144 1.00 23.20 552 GLY A CA 1
ATOM 4088 C C . GLY A 1 552 ? -24.954 -4.154 -11.930 1.00 23.20 552 GLY A C 1
ATOM 4089 O O . GLY A 1 552 ? -23.746 -4.334 -11.899 1.00 23.20 552 GLY A O 1
ATOM 4090 N N . TYR A 1 553 ? -25.823 -5.171 -11.831 1.00 26.58 553 TYR A N 1
ATOM 4091 C CA . TYR A 1 553 ? -25.604 -6.526 -11.276 1.00 26.58 553 TYR A CA 1
ATOM 4092 C C . TYR A 1 553 ? -25.611 -7.688 -12.329 1.00 26.58 553 TYR A C 1
ATOM 4094 O O . TYR A 1 553 ? -26.440 -7.679 -13.230 1.00 26.58 553 TYR A O 1
ATOM 4102 N N . PHE A 1 554 ? -24.740 -8.704 -12.119 1.00 22.73 554 PHE A N 1
ATOM 4103 C CA . PHE A 1 554 ? -24.780 -10.186 -12.361 1.00 22.73 554 PHE A CA 1
ATOM 4104 C C . PHE A 1 554 ? -25.333 -10.863 -13.648 1.00 22.73 554 PHE A C 1
ATOM 4106 O O . PHE A 1 554 ? -26.524 -10.767 -13.924 1.00 22.73 554 PHE A O 1
ATOM 4113 N N . VAL A 1 555 ? -24.537 -11.778 -14.263 1.00 23.94 555 VAL A N 1
ATOM 4114 C CA . VAL A 1 555 ? -24.995 -12.952 -15.075 1.00 23.94 555 VAL A CA 1
ATOM 4115 C C . VAL A 1 555 ? -23.998 -14.150 -15.016 1.00 23.94 555 VAL A C 1
ATOM 4117 O O . VAL A 1 555 ? -22.788 -13.949 -14.996 1.00 23.94 555 VAL A O 1
ATOM 4120 N N . ARG A 1 556 ? -24.511 -15.400 -15.012 1.00 22.72 556 ARG A N 1
ATOM 4121 C CA . ARG A 1 556 ? -23.815 -16.722 -14.971 1.00 22.72 556 ARG A CA 1
ATOM 4122 C C . ARG A 1 556 ? -23.409 -17.245 -16.380 1.00 22.72 556 ARG A C 1
ATOM 4124 O O . ARG A 1 556 ? -24.243 -17.134 -17.278 1.00 22.72 556 ARG A O 1
ATOM 4131 N N . PRO A 1 557 ? -22.239 -17.892 -16.595 1.00 26.23 557 PRO A N 1
ATOM 4132 C CA . PRO A 1 557 ? -21.870 -18.479 -17.896 1.00 26.23 557 PRO A CA 1
ATOM 4133 C C . PRO A 1 557 ? -22.321 -19.940 -18.107 1.00 26.23 557 PRO A C 1
ATOM 4135 O O . PRO A 1 557 ? -22.526 -20.698 -17.161 1.00 26.23 557 PRO A O 1
ATOM 4138 N N . VAL A 1 558 ? -22.446 -20.319 -19.387 1.00 26.58 558 VAL A N 1
ATOM 4139 C CA . VAL A 1 558 ? -22.929 -21.610 -19.924 1.00 26.58 558 VAL A CA 1
ATOM 4140 C C . VAL A 1 558 ? -21.787 -22.369 -20.623 1.00 26.58 558 VAL A C 1
ATOM 4142 O O . VAL A 1 558 ? -20.966 -21.755 -21.301 1.00 26.58 558 VAL A O 1
ATOM 4145 N N . SER A 1 559 ? -21.763 -23.702 -20.499 1.00 31.39 559 SER A N 1
ATOM 4146 C CA . SER A 1 559 ? -20.748 -24.627 -21.033 1.00 31.39 559 SER A CA 1
ATOM 4147 C C . SER A 1 559 ? -21.104 -25.257 -22.397 1.00 31.39 559 SER A C 1
ATOM 4149 O O . SER A 1 559 ? -22.256 -25.636 -22.621 1.00 31.39 559 SER A O 1
ATOM 4151 N N . ARG A 1 560 ? -20.096 -25.411 -23.288 1.00 30.89 560 ARG A N 1
ATOM 4152 C CA . ARG A 1 560 ? -19.824 -26.581 -24.179 1.00 30.89 560 ARG A CA 1
ATOM 4153 C C . ARG A 1 560 ? -18.657 -26.326 -25.167 1.00 30.89 560 ARG A C 1
ATOM 4155 O O . ARG A 1 560 ? -18.685 -25.347 -25.905 1.00 30.89 560 ARG A O 1
ATOM 4162 N N . GLU A 1 561 ? -17.685 -27.248 -25.198 1.00 38.75 561 GLU A N 1
ATOM 4163 C CA . GLU A 1 561 ? -16.395 -27.218 -25.935 1.00 38.75 561 GLU A CA 1
ATOM 4164 C C . GLU A 1 561 ? -16.313 -28.133 -27.191 1.00 38.75 561 GLU A C 1
ATOM 4166 O O . GLU A 1 561 ? -17.237 -28.898 -27.476 1.00 38.75 561 GLU A O 1
ATOM 4171 N N . GLY A 1 562 ? -15.174 -28.079 -27.919 1.00 33.84 562 GLY A N 1
ATOM 4172 C CA . GLY A 1 562 ? -14.794 -28.901 -29.090 1.00 33.84 562 GLY A CA 1
ATOM 4173 C C . GLY A 1 562 ? -13.606 -29.879 -28.877 1.00 33.84 562 GLY A C 1
ATOM 4174 O O . GLY A 1 562 ? -12.823 -29.757 -27.945 1.00 33.84 562 GLY A O 1
ATOM 4175 N N . GLY A 1 563 ? -13.467 -30.883 -29.762 1.00 37.06 563 GLY A N 1
ATOM 4176 C CA . GLY A 1 563 ? -12.769 -32.167 -29.516 1.00 37.06 563 GLY A CA 1
ATOM 4177 C C . GLY A 1 563 ? -11.249 -32.303 -29.749 1.00 37.06 563 GLY A C 1
ATOM 4178 O O . GLY A 1 563 ? -10.775 -33.437 -29.815 1.00 37.06 563 GLY A O 1
ATOM 4179 N N . ALA A 1 564 ? -10.473 -31.223 -29.895 1.00 44.19 564 ALA A N 1
ATOM 4180 C CA . ALA A 1 564 ? -9.001 -31.311 -29.963 1.00 44.19 564 ALA A CA 1
ATOM 4181 C C . ALA A 1 564 ? -8.367 -31.451 -28.563 1.00 44.19 564 ALA A C 1
ATOM 4183 O O . ALA A 1 564 ? -7.524 -32.319 -28.349 1.00 44.19 564 ALA A O 1
ATOM 4184 N N . LEU A 1 565 ? -8.886 -30.692 -27.595 1.00 42.53 565 LEU A N 1
ATOM 4185 C CA . LEU A 1 565 ? -8.500 -30.698 -26.179 1.00 42.53 565 LEU A CA 1
ATOM 4186 C C . LEU A 1 565 ? -8.619 -32.091 -25.530 1.00 42.53 565 LEU A C 1
ATOM 4188 O O . LEU A 1 565 ? -7.747 -32.519 -24.777 1.00 42.53 565 LEU A O 1
ATOM 4192 N N . ARG A 1 566 ? -9.639 -32.859 -25.938 1.00 48.62 566 ARG A N 1
ATOM 4193 C CA . ARG A 1 566 ? -9.871 -34.245 -25.494 1.00 48.62 566 ARG A CA 1
ATOM 4194 C C . ARG A 1 566 ? -8.725 -35.209 -25.792 1.00 48.62 566 ARG A C 1
ATOM 4196 O O . ARG A 1 566 ? -8.496 -36.135 -25.021 1.00 48.62 566 ARG A O 1
ATOM 4203 N N . ARG A 1 567 ? -8.027 -35.048 -26.922 1.00 48.97 567 ARG A N 1
ATOM 4204 C CA . ARG A 1 567 ? -6.970 -35.993 -27.329 1.00 48.97 567 ARG A CA 1
ATOM 4205 C C . ARG A 1 567 ? -5.667 -35.758 -26.571 1.00 48.97 567 ARG A C 1
ATOM 4207 O O . ARG A 1 567 ? -5.035 -36.732 -26.174 1.00 48.97 567 ARG A O 1
ATOM 4214 N N . ALA A 1 568 ? -5.313 -34.500 -26.326 1.00 45.09 568 ALA A N 1
ATOM 4215 C CA . ALA A 1 568 ? -4.096 -34.144 -25.607 1.00 45.09 568 ALA A CA 1
ATOM 4216 C C . ALA A 1 568 ? -4.185 -34.491 -24.107 1.00 45.09 568 ALA A C 1
ATOM 4218 O O . ALA A 1 568 ? -3.257 -35.076 -23.547 1.00 45.09 568 ALA A O 1
ATOM 4219 N N . LEU A 1 569 ? -5.344 -34.260 -23.476 1.00 39.88 569 LEU A N 1
ATOM 4220 C CA . LEU A 1 569 ? -5.581 -34.626 -22.071 1.00 39.88 569 LEU A CA 1
ATOM 4221 C C . LEU A 1 569 ? -5.568 -36.151 -21.834 1.00 39.88 569 LEU A C 1
ATOM 4223 O O . LEU A 1 569 ? -5.113 -36.612 -20.787 1.00 39.88 569 LEU A O 1
ATOM 4227 N N . ALA A 1 570 ? -5.965 -36.955 -22.828 1.00 47.56 570 ALA A N 1
ATOM 4228 C CA . ALA A 1 570 ? -5.875 -38.420 -22.778 1.00 47.56 570 ALA A CA 1
ATOM 4229 C C . ALA A 1 570 ? -4.436 -38.972 -22.921 1.00 47.56 570 ALA A C 1
ATOM 4231 O O . ALA A 1 570 ? -4.199 -40.157 -22.659 1.00 47.56 570 ALA A O 1
ATOM 4232 N N . GLY A 1 571 ? -3.478 -38.145 -23.358 1.00 38.50 571 GLY A N 1
ATOM 4233 C CA . GLY A 1 571 ? -2.052 -38.484 -23.429 1.00 38.50 571 GLY A CA 1
ATOM 4234 C C . GLY A 1 571 ? -1.341 -38.348 -22.079 1.00 38.50 571 GLY A C 1
ATOM 4235 O O . GLY A 1 571 ? -0.546 -39.211 -21.721 1.00 38.50 571 GLY A O 1
ATOM 4236 N N . LEU A 1 572 ? -1.704 -37.329 -21.291 1.00 41.09 572 LEU A N 1
ATOM 4237 C CA . LEU A 1 572 ? -1.144 -37.055 -19.959 1.00 41.09 572 LEU A CA 1
ATOM 4238 C C . LEU A 1 572 ? -1.595 -38.050 -18.873 1.00 41.09 572 LEU A C 1
ATOM 4240 O O . LEU A 1 572 ? -1.027 -38.068 -17.793 1.00 41.09 572 LEU A O 1
ATOM 4244 N N . ALA A 1 573 ? -2.612 -38.878 -19.130 1.00 33.12 573 ALA A N 1
ATOM 4245 C CA . ALA A 1 573 ? -3.071 -39.928 -18.208 1.00 33.12 573 ALA A CA 1
ATOM 4246 C C . ALA A 1 573 ? -2.272 -41.248 -18.319 1.00 33.12 573 ALA A C 1
ATOM 4248 O O . ALA A 1 573 ? -2.595 -42.223 -17.645 1.00 33.12 573 ALA A O 1
ATOM 4249 N N . ARG A 1 574 ? -1.276 -41.316 -19.215 1.00 33.50 574 ARG A N 1
ATOM 4250 C CA . ARG A 1 574 ? -0.464 -42.518 -19.488 1.00 33.50 574 ARG A CA 1
ATOM 4251 C C . ARG A 1 574 ? 1.039 -42.330 -19.228 1.00 33.50 574 ARG A C 1
ATOM 4253 O O . ARG A 1 574 ? 1.819 -43.159 -19.692 1.00 33.50 574 ARG A O 1
ATOM 4260 N N . GLY A 1 575 ? 1.426 -41.261 -18.529 1.00 28.50 575 GLY A N 1
ATOM 4261 C CA . GLY A 1 575 ? 2.810 -40.948 -18.153 1.00 28.50 575 GLY A CA 1
ATOM 4262 C C . GLY A 1 575 ? 3.064 -41.194 -16.681 1.00 28.50 575 GLY A C 1
ATOM 4263 O O . GLY A 1 575 ? 2.235 -40.701 -15.888 1.00 28.50 575 GLY A O 1
#

Secondary structure (DSSP, 8-state):
-HHHHHHHHHHHHTT-HHHHHHHTSTTTTTSEEEEEE-TT-EEE-TTS---EEEEEEESEEEEEEEETTEEEEEEEEETT-EESHHHHHTTSS-SSEEEESS-EEEEEEEHHHHHHHHTT-HHHHHHHHHHHHHHHSPP-SEEEEEEEEETTEEEEEEEEE-TTS-EEEEEEESSSSEEEEEETT---SEEEEEEETTEEEEEEEETTEEEEEEEES--TTHHHHHHHHHTT-B--HHHHHHHHHHS-SSSS-------EEETTTTEEHHHHHHHHHTT--SHHHHHHHH-TTSSSSTTHHHHHHHTTS--PEEEEEEEEEEEETTEEEEEEEESSS------BT-EEEEEEEETTEEEEEEEEEEEEETTEEEEEEE--TT-HHHHHHHHHTTSSPEEEEPPPB-S--B---SS-EEEEEEGGGHHHHHHHHHHHTTS-SS-EEEEEEE-GGG--TTHHHHHHHHHTTS-EEEEEETTTT-S--HHHHHHHHHHSTTPEEEEESSHHHHHHHHHHHHHTT--GGGEEEE----TT-------TT--S--------------TTHHHHHTTGGG-

pLDDT: mean 76.45, std 18.0, range [22.72, 98.5]

Radius of gyration: 27.8 Å; chains: 1; bounding box: 60×75×74 Å